Protein AF-A0A957UMM5-F1 (afdb_monomer)

Mean predicted aligned error: 13.22 Å

Solvent-accessible surface area (backbone atoms only — not comparable to full-atom values): 25251 Å² total; per-residue (Å²): 135,87,85,80,88,77,93,68,97,69,63,78,68,59,58,56,53,51,51,52,50,50,52,51,50,51,56,57,54,60,72,64,74,73,62,70,50,77,49,55,76,54,66,68,67,79,78,43,60,90,66,40,45,76,56,83,68,40,37,71,48,62,44,81,76,68,91,55,60,29,36,38,37,36,28,30,33,85,42,51,72,45,89,94,51,96,56,62,43,70,24,46,26,24,37,34,38,42,37,42,48,59,81,86,50,77,74,57,86,57,100,52,56,63,82,51,89,53,74,45,25,47,74,87,42,82,36,52,42,65,24,46,46,38,43,63,37,33,50,46,99,48,96,93,38,58,68,22,71,48,34,57,56,92,39,71,91,40,54,46,76,43,74,28,54,38,82,38,80,39,93,88,56,88,42,63,83,38,73,46,29,27,39,43,35,30,25,57,54,30,29,42,34,40,36,34,60,70,42,84,70,65,43,68,43,58,36,73,50,77,7,87,59,29,32,21,52,46,103,86,39,73,59,80,73,86,71,69,55,70,74,58,46,37,35,26,24,34,60,48,92,83,84,53,72,32,14,44,31,32,37,30,37,55,42,76,47,80,65,74,78,59,94,45,103,76,62,86,71,54,48,56,42,68,50,77,41,82,62,23,58,45,48,67,84,56,73,61,93,76,38,71,46,72,55,47,41,54,50,46,32,62,75,34,62,87,81,32,60,86,42,38,40,90,83,59,52,70,66,60,52,49,49,35,51,52,54,53,54,70,58,26,84,83,85,54,72,54,38,36,67,44,72,47,62,56,78,95,62,79,69,74,53,57,96,92,51,88,46,47,72,48,47,34,29,32,36,31,43,37,98,92,44,54,44,26,37,44,34,36,30,30,39,46,63,75,87,88,68,87,65,69,86,78,52,78,39,57,19,44,71,46,54,44,80,52,75,48,48,95,92,46,77,46,41,60,53,57,70,75,76,43,83,66,78,79,70,75,64,84,72,134

Radius of gyration: 30.19 Å; Cα contacts (8 Å, |Δi|>4): 827; chains: 1; bounding box: 63×57×105 Å

pLDDT: mean 73.37, std 16.12, range [25.97, 93.88]

Secondary structure (DSSP, 8-state):
-----------HHHHHHHHHHHHHHHHHHHTTTT------SS-GGGTS-TT-EE-S--EEE-SS-SSS-EEEEEEE----B-TT-SSBPP--EEEEEEE---TTSPPP--TT-----SPEEETTEEE-TTS-EEEEE---SSTTS-S---B-TT-GGGEEEEEEEEEEE-TTSTTEEEEEEEEEEEETTTEEEEEEEEETTTEEEEEEEE-TT-EEEETTEETTSS--S--SEEEEEEE-TTTSSEEEEEEEEEEE---SS-SSTT----SEEEEEEEEEEEETT---SS--SHHHHHHHHHH-TTT-GGGB-TT--HHHHHHHHHHHHHHHTTT-PPEEEEEE------PPPPTT---EEEEEEEEEEETTEEEEEEEEEEE---TTS---S----EEEEEEEEPPPPTT-SS--HHHHH--S--------

Sequence (432 aa):
MRCVSARGHATRSNIKLFCALLSAFWLLAACNAGQRGPNLAQPIDDLLPSDWKHTGAWYDINIDDDEAEEYLLFVTYDGIAITGSSQAQIGPIGALILDIVPASQEPTPQDVTATITATISVNDQTLSANEVQLHRILPGYWPGQGQGFVAGPGEESSISAVQLTSEVNDPRGFWQNTTLKEVAIFAGETRMTIIWQRGPELGYGVTQVYGPGGLLRSADAPAFANLVEPIATLWADTPLNDRNMLCLRSRYERVLNLAEPPALPFSNIDAISYVESPEGIKFCHGAPLHPYYPEGVVLAYLQNPQGEERLLFPNLDPDSKSAIADTIQKLWNGDTPPRVDALLGYQWWQPAPAEGEDYIETAVCTTVQTSNGTQSLLFRLRHGVEVGTGAHLNSDRLFIANASLLPAPVGAVATDCRTVIGDADSGEREAP

Structure (mmCIF, N/CA/C/O backbone):
data_AF-A0A957UMM5-F1
#
_entry.id   AF-A0A957UMM5-F1
#
loop_
_atom_site.group_PDB
_atom_site.id
_atom_site.type_symbol
_atom_site.label_atom_id
_atom_site.label_alt_id
_atom_site.label_comp_id
_atom_site.label_asym_id
_atom_site.label_entity_id
_atom_site.label_seq_id
_atom_site.pdbx_PDB_ins_code
_atom_site.Cartn_x
_atom_site.Cartn_y
_atom_site.Cartn_z
_atom_site.occupancy
_atom_site.B_iso_or_equiv
_atom_site.auth_seq_id
_atom_site.auth_comp_id
_atom_site.auth_asym_id
_atom_site.auth_atom_id
_atom_site.pdbx_PDB_model_num
ATOM 1 N N . MET A 1 1 ? -11.419 -11.117 -59.549 1.00 37.88 1 MET A N 1
ATOM 2 C CA . MET A 1 1 ? -11.748 -12.553 -59.699 1.00 37.88 1 MET A CA 1
ATOM 3 C C . MET A 1 1 ? -13.237 -12.743 -59.452 1.00 37.88 1 MET A C 1
ATOM 5 O O . MET A 1 1 ? -13.722 -12.318 -58.414 1.00 37.88 1 MET A O 1
ATOM 9 N N . ARG A 1 2 ? -13.978 -13.281 -60.431 1.00 31.52 2 ARG A N 1
ATOM 10 C CA . ARG A 1 2 ? -15.418 -13.567 -60.313 1.00 31.52 2 ARG A CA 1
ATOM 11 C C . ARG A 1 2 ? -15.604 -14.902 -59.587 1.00 31.52 2 ARG A C 1
ATOM 13 O O . ARG A 1 2 ? -15.188 -15.927 -60.117 1.00 31.52 2 ARG A O 1
ATOM 20 N N . CYS A 1 3 ? -16.236 -14.891 -58.415 1.00 32.88 3 CYS A N 1
ATOM 21 C CA . CYS A 1 3 ? -16.670 -16.116 -57.745 1.00 32.88 3 CYS A CA 1
ATOM 22 C C . CYS A 1 3 ? -17.925 -16.665 -58.430 1.00 32.88 3 CYS A C 1
ATOM 24 O O . CYS A 1 3 ? -18.983 -16.035 -58.433 1.00 32.88 3 CYS A O 1
ATOM 26 N N . VAL A 1 4 ? -17.781 -17.847 -59.024 1.00 41.22 4 VAL A N 1
ATOM 27 C CA . VAL A 1 4 ? -18.875 -18.653 -59.565 1.00 41.22 4 VAL A CA 1
ATOM 28 C C . VAL A 1 4 ? -19.602 -19.322 -58.398 1.00 41.22 4 VAL A C 1
ATOM 30 O O . VAL A 1 4 ? -18.993 -19.996 -57.572 1.00 41.22 4 VAL A O 1
ATOM 33 N N . SER A 1 5 ? -20.917 -19.115 -58.327 1.00 41.88 5 SER A N 1
ATOM 34 C CA . SER A 1 5 ? -21.806 -19.737 -57.345 1.00 41.88 5 SER A CA 1
ATOM 35 C C . SER A 1 5 ? -22.099 -21.183 -57.750 1.00 41.88 5 SER A C 1
ATOM 37 O O . SER A 1 5 ? -22.828 -21.427 -58.709 1.00 41.88 5 SER A O 1
ATOM 39 N N . ALA A 1 6 ? -21.543 -22.145 -57.012 1.00 42.00 6 ALA A N 1
ATOM 40 C CA . ALA A 1 6 ? -21.939 -23.546 -57.082 1.00 42.00 6 ALA A CA 1
ATOM 41 C C . ALA A 1 6 ? -22.880 -23.864 -55.907 1.00 42.00 6 ALA A C 1
ATOM 43 O O . ALA A 1 6 ? -22.484 -23.845 -54.742 1.00 42.00 6 ALA A O 1
ATOM 44 N N . ARG A 1 7 ? -24.155 -24.137 -56.215 1.00 47.25 7 ARG A N 1
ATOM 45 C CA . ARG A 1 7 ? -25.152 -24.635 -55.256 1.00 47.25 7 ARG A CA 1
ATOM 46 C C . ARG A 1 7 ? -24.907 -26.123 -55.000 1.00 47.25 7 ARG A C 1
ATOM 48 O O . ARG A 1 7 ? -25.344 -26.959 -55.781 1.00 47.25 7 ARG A O 1
ATOM 55 N N . GLY A 1 8 ? -24.247 -26.439 -53.891 1.00 44.00 8 GLY A N 1
ATOM 56 C CA . GLY A 1 8 ? -24.212 -27.781 -53.311 1.00 44.00 8 GLY A CA 1
ATOM 57 C C . GLY A 1 8 ? -24.950 -27.791 -51.975 1.00 44.00 8 GLY A C 1
ATOM 58 O O . GLY A 1 8 ? -24.598 -27.045 -51.063 1.00 44.00 8 GLY A O 1
ATOM 59 N N . HIS A 1 9 ? -25.987 -28.619 -51.848 1.00 52.78 9 HIS A N 1
ATOM 60 C CA . HIS A 1 9 ? -26.630 -28.926 -50.571 1.00 52.78 9 HIS A CA 1
ATOM 61 C C . HIS A 1 9 ? -25.693 -29.783 -49.706 1.00 52.78 9 HIS A C 1
ATOM 63 O O . HIS A 1 9 ? -25.842 -30.995 -49.617 1.00 52.78 9 HIS A O 1
ATOM 69 N N . ALA A 1 10 ? -24.728 -29.133 -49.058 1.00 46.00 10 ALA A N 1
ATOM 70 C CA . ALA A 1 10 ? -23.946 -29.700 -47.969 1.00 46.00 10 ALA A CA 1
ATOM 71 C C . ALA A 1 10 ? -24.378 -29.033 -46.652 1.00 46.00 10 ALA A C 1
ATOM 73 O O . ALA A 1 10 ? -24.107 -27.863 -46.398 1.00 46.00 10 ALA A O 1
ATOM 74 N N . THR A 1 11 ? -25.139 -29.785 -45.852 1.00 53.31 11 THR A N 1
ATOM 75 C CA . THR A 1 11 ? -25.221 -29.736 -44.378 1.00 53.31 11 THR A CA 1
ATOM 76 C C . THR A 1 11 ? -24.950 -28.379 -43.703 1.00 53.31 11 THR A C 1
ATOM 78 O O . THR A 1 11 ? -23.830 -28.093 -43.277 1.00 53.31 11 THR A O 1
ATOM 81 N N . ARG A 1 12 ? -26.009 -27.586 -43.472 1.00 53.69 12 ARG A N 1
ATOM 82 C CA . ARG A 1 12 ? -25.986 -26.332 -42.677 1.00 53.69 12 ARG A CA 1
ATOM 83 C C . ARG A 1 12 ? -25.390 -26.474 -41.260 1.00 53.69 12 ARG A C 1
ATOM 85 O O . ARG A 1 12 ? -25.052 -25.466 -40.649 1.00 53.69 12 ARG A O 1
ATOM 92 N N . SER A 1 13 ? -25.260 -27.695 -40.737 1.00 57.75 13 SER A N 1
ATOM 93 C CA . SER A 1 13 ? -24.672 -27.976 -39.419 1.00 57.75 13 SER A CA 1
ATOM 94 C C . SER A 1 13 ? -23.144 -27.812 -39.394 1.00 57.75 13 SER A C 1
ATOM 96 O O . SER A 1 13 ? -22.616 -27.266 -38.430 1.00 57.75 13 SER A O 1
ATOM 98 N N . ASN A 1 14 ? -22.443 -28.151 -40.482 1.00 60.97 14 ASN A N 1
ATOM 99 C CA . ASN A 1 14 ? -20.975 -28.094 -40.527 1.00 60.97 14 ASN A CA 1
ATOM 100 C C . ASN A 1 14 ? -20.432 -26.660 -40.649 1.00 60.97 14 ASN A C 1
ATOM 102 O O . ASN A 1 14 ? -19.352 -26.363 -40.150 1.00 60.97 14 ASN A O 1
ATOM 106 N N . ILE A 1 15 ? -21.208 -25.742 -41.238 1.00 74.00 15 ILE A N 1
ATOM 107 C CA . ILE A 1 15 ? -20.808 -24.332 -41.393 1.00 74.00 15 ILE A CA 1
ATOM 108 C C . ILE A 1 15 ? -20.777 -23.614 -40.036 1.00 74.00 15 ILE A C 1
ATOM 110 O O . ILE A 1 15 ? -19.867 -22.836 -39.776 1.00 74.00 15 ILE A O 1
ATOM 114 N N . LYS A 1 16 ? -21.728 -23.905 -39.136 1.00 73.31 16 LYS A N 1
ATOM 115 C CA . LYS A 1 16 ? -21.754 -23.286 -37.800 1.00 73.31 16 LYS A CA 1
ATOM 116 C C . LYS A 1 16 ? -20.587 -23.747 -36.927 1.00 73.31 16 LYS A C 1
ATOM 118 O O . LYS A 1 16 ? -20.000 -22.924 -36.234 1.00 73.31 16 LYS A O 1
ATOM 123 N N . LEU A 1 17 ? -20.236 -25.034 -36.998 1.00 77.75 17 LEU A N 1
ATOM 124 C CA . LEU A 1 17 ? -19.097 -25.588 -36.266 1.00 77.75 17 LEU A CA 1
ATOM 125 C C . LEU A 1 17 ? -17.772 -25.013 -36.783 1.00 77.75 17 LEU A C 1
ATOM 127 O O . LEU A 1 17 ? -16.917 -24.634 -35.990 1.00 77.75 17 LEU A O 1
ATOM 131 N N . PHE A 1 18 ? -17.633 -24.876 -38.104 1.00 80.06 18 PHE A N 1
ATOM 132 C CA . PHE A 1 18 ? -16.444 -24.283 -38.708 1.00 80.06 18 PHE A CA 1
ATOM 133 C C . PHE A 1 18 ? -16.290 -22.800 -38.346 1.00 80.06 18 PHE A C 1
ATOM 135 O O . PHE A 1 18 ? -15.202 -22.383 -37.971 1.00 80.06 18 PHE A O 1
ATOM 142 N N . CYS A 1 19 ? -17.373 -22.012 -38.372 1.00 80.06 19 CYS A N 1
ATOM 143 C CA . CYS A 1 19 ? -17.327 -20.617 -37.928 1.00 80.06 19 CYS A CA 1
ATOM 144 C C . CYS A 1 19 ? -16.987 -20.490 -36.436 1.00 80.06 19 CYS A C 1
ATOM 146 O O . CYS A 1 19 ? -16.153 -19.662 -36.095 1.00 80.06 19 CYS A O 1
ATOM 148 N N . ALA A 1 20 ? -17.564 -21.324 -35.562 1.00 80.50 20 ALA A N 1
ATOM 149 C CA . ALA A 1 20 ? -17.257 -21.299 -34.129 1.00 80.50 20 ALA A CA 1
ATOM 150 C C . ALA A 1 20 ? -15.793 -21.670 -33.835 1.00 80.50 20 ALA A C 1
ATOM 152 O O . ALA A 1 20 ? -15.148 -21.016 -33.018 1.00 80.50 20 ALA A O 1
ATOM 153 N N . LEU A 1 21 ? -15.247 -22.670 -34.536 1.00 83.31 21 LEU A N 1
ATOM 154 C CA . LEU A 1 21 ? -13.835 -23.046 -34.425 1.00 83.31 21 LEU A CA 1
ATOM 155 C C . LEU A 1 21 ? -12.909 -21.954 -34.962 1.00 83.31 21 LEU A C 1
ATOM 157 O O . LEU A 1 21 ? -11.889 -21.677 -34.342 1.00 83.31 21 LEU A O 1
ATOM 161 N N . LEU A 1 22 ? -13.272 -21.295 -36.067 1.00 81.81 22 LEU A N 1
ATOM 162 C CA . LEU A 1 22 ? -12.490 -20.181 -36.600 1.00 81.81 22 LEU A CA 1
ATOM 163 C C . LEU A 1 22 ? -12.484 -18.997 -35.620 1.00 81.81 22 LEU A C 1
ATOM 165 O O . LEU A 1 22 ? -11.427 -18.440 -35.359 1.00 81.81 22 LEU A O 1
ATOM 169 N N . SER A 1 23 ? -13.631 -18.645 -35.028 1.00 77.31 23 SER A N 1
ATOM 170 C CA . SER A 1 23 ? -13.721 -17.590 -34.009 1.00 77.31 23 SER A CA 1
ATOM 171 C C . SER A 1 23 ? -12.907 -17.920 -32.757 1.00 77.31 23 SER A C 1
ATOM 173 O O . SER A 1 23 ? -12.203 -17.052 -32.254 1.00 77.31 23 SER A O 1
ATOM 175 N N . ALA A 1 24 ? -12.952 -19.171 -32.285 1.00 73.81 24 ALA A N 1
ATOM 176 C CA . ALA A 1 24 ? -12.128 -19.626 -31.168 1.00 73.81 24 ALA A CA 1
ATOM 177 C C . ALA A 1 24 ? -10.629 -19.570 -31.505 1.00 73.81 24 ALA A C 1
ATOM 179 O O . ALA A 1 24 ? -9.834 -19.146 -30.675 1.00 73.81 24 ALA A O 1
ATOM 180 N N . PHE A 1 25 ? -10.243 -19.930 -32.733 1.00 73.25 25 PHE A N 1
ATOM 181 C CA . PHE A 1 25 ? -8.855 -19.853 -33.187 1.00 73.25 25 PHE A CA 1
ATOM 182 C C . PHE A 1 25 ? -8.363 -18.404 -33.297 1.00 73.25 25 PHE A C 1
ATOM 184 O O . PHE A 1 25 ? -7.244 -18.112 -32.896 1.00 73.25 25 PHE A O 1
ATOM 191 N N . TRP A 1 26 ? -9.204 -17.480 -33.773 1.00 69.25 26 TRP A N 1
ATOM 192 C CA . TRP A 1 26 ? -8.888 -16.048 -33.804 1.00 69.25 26 TRP A CA 1
ATOM 193 C C . TRP A 1 26 ? -8.800 -15.432 -32.402 1.00 69.25 26 TRP A C 1
ATOM 195 O O . TRP A 1 26 ? -7.899 -14.637 -32.156 1.00 69.25 26 TRP A O 1
ATOM 205 N N . LEU A 1 27 ? -9.672 -15.830 -31.469 1.00 67.06 27 LEU A N 1
ATOM 206 C CA . LEU A 1 27 ? -9.598 -15.401 -30.066 1.00 67.06 27 LEU A CA 1
ATOM 207 C C . LEU A 1 27 ? -8.333 -15.937 -29.374 1.00 67.06 27 LEU A C 1
ATOM 209 O O . LEU A 1 27 ? -7.664 -15.190 -28.671 1.00 67.06 27 LEU A O 1
ATOM 213 N N . LEU A 1 28 ? -7.958 -17.196 -29.627 1.00 60.44 28 LEU A N 1
ATOM 214 C CA . LEU A 1 28 ? -6.728 -17.792 -29.092 1.00 60.44 28 LEU A CA 1
ATOM 215 C C . LEU A 1 28 ? -5.459 -17.203 -29.730 1.00 60.44 28 LEU A C 1
ATOM 217 O O . LEU A 1 28 ? -4.460 -17.026 -29.040 1.00 60.44 28 LEU A O 1
ATOM 221 N N . ALA A 1 29 ? -5.488 -16.862 -31.022 1.00 54.53 29 ALA A N 1
ATOM 222 C CA . ALA A 1 29 ? -4.363 -16.221 -31.704 1.00 54.53 29 ALA A CA 1
ATOM 223 C C . ALA A 1 29 ? -4.157 -14.762 -31.259 1.00 54.53 29 ALA A C 1
ATOM 225 O O . ALA A 1 29 ? -3.019 -14.304 -31.192 1.00 54.53 29 ALA A O 1
ATOM 226 N N . ALA A 1 30 ? -5.232 -14.046 -30.908 1.00 52.47 30 ALA A N 1
ATOM 227 C CA . ALA A 1 30 ? -5.150 -12.684 -30.380 1.00 52.47 30 ALA A CA 1
ATOM 228 C C . ALA A 1 30 ? -4.584 -12.624 -28.948 1.00 52.47 30 ALA A C 1
ATOM 230 O O . ALA A 1 30 ? -3.955 -11.633 -28.593 1.00 52.47 30 ALA A O 1
ATOM 231 N N . CYS A 1 31 ? -4.730 -13.686 -28.145 1.00 54.03 31 CYS A N 1
ATOM 232 C CA . CYS A 1 31 ? -4.142 -13.746 -26.801 1.00 54.03 31 CYS A CA 1
ATOM 233 C C . CYS A 1 31 ? -2.606 -13.862 -26.787 1.00 54.03 31 CYS A C 1
ATOM 235 O O . CYS A 1 31 ? -2.007 -13.590 -25.755 1.00 54.03 31 CYS A O 1
ATOM 237 N N . ASN A 1 32 ? -1.962 -14.228 -27.904 1.00 47.19 32 ASN A N 1
ATOM 238 C CA . ASN A 1 32 ? -0.503 -14.409 -27.983 1.00 47.19 32 ASN A CA 1
ATOM 239 C C . ASN A 1 32 ? 0.240 -13.239 -28.658 1.00 47.19 32 ASN A C 1
ATOM 241 O O . ASN A 1 32 ? 1.439 -13.333 -28.907 1.00 47.19 32 ASN A O 1
ATOM 245 N N . ALA A 1 33 ? -0.452 -12.146 -28.988 1.00 46.72 33 ALA A N 1
ATOM 246 C CA . ALA A 1 33 ? 0.122 -11.040 -29.756 1.00 46.72 33 ALA A CA 1
ATOM 247 C C . ALA A 1 33 ? 1.011 -10.072 -28.943 1.00 46.72 33 ALA A C 1
ATOM 249 O O . ALA A 1 33 ? 1.587 -9.174 -29.542 1.00 46.72 33 ALA A O 1
ATOM 250 N N . GLY A 1 34 ? 1.145 -10.242 -27.621 1.00 48.50 34 GLY A N 1
ATOM 251 C CA . GLY A 1 34 ? 1.775 -9.249 -26.732 1.00 48.50 34 GLY A CA 1
ATOM 252 C C . GLY A 1 34 ? 3.111 -9.634 -26.087 1.00 48.50 34 GLY A C 1
ATOM 253 O O . GLY A 1 34 ? 3.557 -8.930 -25.195 1.00 48.50 34 GLY A O 1
ATOM 254 N N . GLN A 1 35 ? 3.740 -10.749 -26.470 1.00 55.72 35 GLN A N 1
ATOM 255 C CA . GLN A 1 35 ? 5.016 -11.193 -25.880 1.00 55.72 35 GLN A CA 1
ATOM 256 C C . GLN A 1 35 ? 6.024 -11.564 -26.970 1.00 55.72 35 GLN A C 1
ATOM 258 O O . GLN A 1 35 ? 6.428 -12.720 -27.107 1.00 55.72 35 GLN A O 1
ATOM 263 N N . ARG A 1 36 ? 6.404 -10.590 -27.799 1.00 63.22 36 ARG A N 1
ATOM 264 C CA . ARG A 1 36 ? 7.591 -10.727 -28.647 1.00 63.22 36 ARG A CA 1
ATOM 265 C C . ARG A 1 36 ? 8.755 -10.087 -27.914 1.00 63.22 36 ARG A C 1
ATOM 267 O O . ARG A 1 36 ? 8.861 -8.874 -27.872 1.00 63.22 36 ARG A O 1
ATOM 274 N N . GLY A 1 37 ? 9.591 -10.921 -27.308 1.00 67.12 37 GLY A N 1
ATOM 275 C CA . GLY A 1 37 ? 10.896 -10.459 -26.857 1.00 67.12 37 GLY A CA 1
ATOM 276 C C . GLY A 1 37 ? 11.837 -10.205 -28.034 1.00 67.12 37 GLY A C 1
ATOM 277 O O . GLY A 1 37 ? 11.585 -10.721 -29.131 1.00 67.12 37 GLY A O 1
ATOM 278 N N . PRO A 1 38 ? 12.939 -9.479 -27.798 1.00 76.75 38 PRO A N 1
ATOM 279 C CA . PRO A 1 38 ? 13.980 -9.309 -28.792 1.00 76.75 38 PRO A CA 1
ATOM 280 C C . PRO A 1 38 ? 14.545 -10.685 -29.158 1.00 76.75 38 PRO A C 1
ATOM 282 O O . PRO A 1 38 ? 14.849 -11.503 -28.283 1.00 76.75 38 PRO A O 1
ATOM 285 N N . ASN A 1 39 ? 14.702 -10.965 -30.455 1.00 72.44 39 ASN A N 1
ATOM 286 C CA . ASN A 1 39 ? 15.440 -12.153 -30.886 1.00 72.44 39 ASN A CA 1
ATOM 287 C C . ASN A 1 39 ? 16.942 -11.914 -30.686 1.00 72.44 39 ASN A C 1
ATOM 289 O O . ASN A 1 39 ? 17.607 -11.418 -31.595 1.00 72.44 39 ASN A O 1
ATOM 293 N N . LEU A 1 40 ? 17.445 -12.225 -29.489 1.00 70.44 40 LEU A N 1
ATOM 294 C CA . LEU A 1 40 ? 18.851 -12.060 -29.136 1.00 70.44 40 LEU A CA 1
ATOM 295 C C . LEU A 1 40 ? 19.706 -13.186 -29.736 1.00 70.44 40 LEU A C 1
ATOM 297 O O . LEU A 1 40 ? 19.463 -14.364 -29.482 1.00 70.44 40 LEU A O 1
ATOM 301 N N . ALA A 1 41 ? 20.756 -12.836 -30.488 1.00 65.56 41 ALA A N 1
ATOM 302 C CA . ALA A 1 41 ? 21.721 -13.829 -30.991 1.00 65.56 41 ALA A CA 1
ATOM 303 C C . ALA A 1 41 ? 22.543 -14.507 -29.882 1.00 65.56 41 ALA A C 1
ATOM 305 O O . ALA A 1 41 ? 23.063 -15.604 -30.092 1.00 65.56 41 ALA A O 1
ATOM 306 N N . GLN A 1 42 ? 22.681 -13.856 -28.726 1.00 71.12 42 GLN A N 1
ATOM 307 C CA . GLN A 1 42 ? 23.308 -14.417 -27.532 1.00 71.12 42 GLN A CA 1
ATOM 308 C C . GLN A 1 42 ? 22.241 -14.598 -26.445 1.00 71.12 42 GLN A C 1
ATOM 310 O O . GLN A 1 42 ? 21.354 -13.749 -26.335 1.00 71.12 42 GLN A O 1
ATOM 315 N N . PRO A 1 43 ? 22.300 -15.675 -25.642 1.00 78.19 43 PRO A N 1
ATOM 316 C CA . PRO A 1 43 ? 21.470 -15.804 -24.451 1.00 78.19 43 PRO A CA 1
ATOM 317 C C . PRO A 1 43 ? 21.597 -14.562 -23.566 1.00 78.19 43 PRO A C 1
ATOM 319 O O . PRO A 1 43 ? 22.706 -14.120 -23.280 1.00 78.19 43 PRO A O 1
ATOM 322 N N . ILE A 1 44 ? 20.473 -14.016 -23.096 1.00 77.12 44 ILE A N 1
ATOM 323 C CA . ILE A 1 44 ? 20.487 -12.855 -22.192 1.00 77.12 44 ILE A CA 1
ATOM 324 C C . ILE A 1 44 ? 21.319 -13.119 -20.932 1.00 77.12 44 ILE A C 1
ATOM 326 O O . ILE A 1 44 ? 21.982 -12.214 -20.443 1.00 77.12 44 ILE A O 1
ATOM 330 N N . ASP A 1 45 ? 21.353 -14.366 -20.460 1.00 79.44 45 ASP A N 1
ATOM 331 C CA . ASP A 1 45 ? 22.148 -14.782 -19.301 1.00 79.44 45 ASP A CA 1
ATOM 332 C C . ASP A 1 45 ? 23.656 -14.544 -19.485 1.00 79.44 45 ASP A C 1
ATOM 334 O O . ASP A 1 45 ? 24.356 -14.346 -18.498 1.00 79.44 45 ASP A O 1
ATOM 338 N N . ASP A 1 46 ? 24.155 -14.493 -20.725 1.00 78.12 46 ASP A N 1
ATOM 339 C CA . ASP A 1 46 ? 25.562 -14.182 -21.010 1.00 78.12 46 ASP A CA 1
ATOM 340 C C . ASP A 1 46 ? 25.867 -12.676 -20.866 1.00 78.12 46 ASP A C 1
ATOM 342 O O . ASP A 1 46 ? 27.028 -12.282 -20.743 1.00 78.12 46 ASP A O 1
ATOM 346 N N . LEU A 1 47 ? 24.831 -11.828 -20.876 1.00 72.88 47 LEU A N 1
ATOM 347 C CA . LEU A 1 47 ? 24.926 -10.374 -20.699 1.00 72.88 47 LEU A CA 1
ATOM 348 C C . LEU A 1 47 ? 24.710 -9.943 -19.240 1.00 72.88 47 LEU A C 1
ATOM 350 O O . LEU A 1 47 ? 24.982 -8.792 -18.885 1.00 72.88 47 LEU A O 1
ATOM 354 N N . LEU A 1 48 ? 24.211 -10.847 -18.393 1.00 76.38 48 LEU A N 1
ATOM 355 C CA . LEU A 1 48 ? 23.954 -10.589 -16.982 1.00 76.38 48 LEU A CA 1
ATOM 356 C C . LEU A 1 48 ? 25.167 -10.962 -16.115 1.00 76.38 48 LEU A C 1
ATOM 358 O O . LEU A 1 48 ? 25.958 -11.837 -16.476 1.00 76.38 48 LEU A O 1
ATOM 362 N N . PRO A 1 49 ? 25.333 -10.329 -14.939 1.00 77.88 49 PRO A N 1
ATOM 363 C CA . PRO A 1 49 ? 26.199 -10.864 -13.895 1.00 77.88 49 PRO A CA 1
ATOM 364 C C . PRO A 1 49 ? 25.872 -12.336 -13.606 1.00 77.88 49 PRO A C 1
ATOM 366 O O . PRO A 1 49 ? 24.717 -12.751 -13.660 1.00 77.88 49 PRO A O 1
ATOM 369 N N . SER A 1 50 ? 26.888 -13.141 -13.293 1.00 78.62 50 SER A N 1
ATOM 370 C CA . SER A 1 50 ? 26.744 -14.601 -13.173 1.00 78.62 50 SER A CA 1
ATOM 371 C C . SER A 1 50 ? 25.859 -15.063 -12.009 1.00 78.62 50 SER A C 1
ATOM 373 O O . SER A 1 50 ? 25.421 -16.214 -11.973 1.00 78.62 50 SER A O 1
ATOM 375 N N . ASP A 1 51 ? 25.621 -14.185 -11.043 1.00 75.62 51 ASP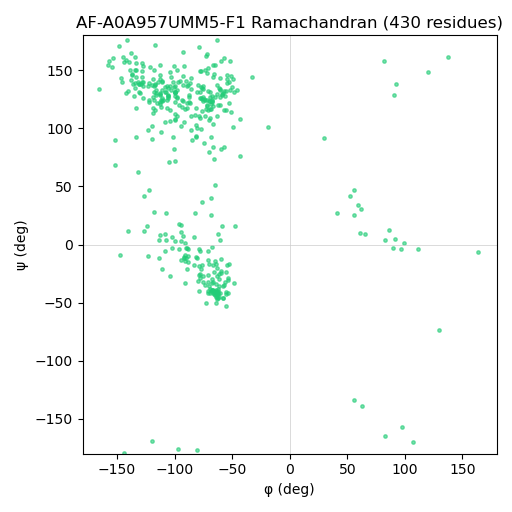 A N 1
ATOM 376 C CA . ASP A 1 51 ? 24.735 -14.359 -9.898 1.00 75.62 51 ASP A CA 1
ATOM 377 C C . ASP A 1 51 ? 23.290 -13.918 -10.181 1.00 75.62 51 ASP A C 1
ATOM 379 O O . ASP A 1 51 ? 22.421 -14.085 -9.323 1.00 75.62 51 ASP A O 1
ATOM 383 N N . TRP A 1 52 ? 23.017 -13.381 -11.373 1.00 83.38 52 TRP A N 1
ATOM 384 C CA . TRP A 1 52 ? 21.691 -12.936 -11.785 1.00 83.38 52 TRP A CA 1
ATOM 385 C C . TRP A 1 52 ? 21.061 -13.934 -12.744 1.00 83.38 52 TRP A C 1
ATOM 387 O O . TRP A 1 52 ? 21.739 -14.615 -13.513 1.00 83.38 52 TRP A O 1
ATOM 397 N N . LYS A 1 53 ? 19.735 -14.029 -12.694 1.00 85.75 53 LYS A N 1
ATOM 398 C CA . LYS A 1 53 ? 18.959 -14.905 -13.574 1.00 85.75 53 LYS A CA 1
ATOM 399 C C . LYS A 1 53 ? 17.670 -14.227 -13.973 1.00 85.75 53 LYS A C 1
ATOM 401 O O . LYS A 1 53 ? 16.933 -13.762 -13.104 1.00 85.75 53 LYS A O 1
ATOM 406 N N . HIS A 1 54 ? 17.373 -14.211 -15.265 1.00 87.25 54 HIS A N 1
ATOM 407 C CA . HIS A 1 54 ? 16.106 -13.678 -15.742 1.00 87.25 54 HIS A CA 1
ATOM 408 C C . HIS A 1 54 ? 14.916 -14.527 -15.272 1.00 87.25 54 HIS A C 1
ATOM 410 O O . HIS A 1 54 ? 15.008 -15.748 -15.129 1.00 87.25 54 HIS A O 1
ATOM 416 N N . THR A 1 55 ? 13.784 -13.872 -15.027 1.00 85.00 55 THR A N 1
ATOM 417 C CA . THR A 1 55 ? 12.539 -14.502 -14.588 1.00 85.00 55 THR A CA 1
ATOM 418 C C . THR A 1 55 ? 11.419 -14.160 -15.558 1.00 85.00 55 THR A C 1
ATOM 420 O O . THR A 1 55 ? 10.803 -13.101 -15.471 1.00 85.00 55 THR A O 1
ATOM 423 N N . GLY A 1 56 ? 11.137 -15.080 -16.478 1.00 84.38 56 GLY A N 1
ATOM 424 C CA . GLY A 1 56 ? 10.016 -14.965 -17.408 1.00 84.38 56 GLY A CA 1
ATOM 425 C C . GLY A 1 56 ? 10.397 -14.418 -18.782 1.00 84.38 56 GLY A C 1
ATOM 426 O O . GLY A 1 56 ? 11.528 -14.568 -19.239 1.00 84.38 56 GLY A O 1
ATOM 427 N N . ALA A 1 57 ? 9.397 -13.866 -19.468 1.00 86.81 57 ALA A N 1
ATOM 428 C CA . ALA A 1 57 ? 9.529 -13.327 -20.814 1.00 86.81 57 ALA A CA 1
ATOM 429 C C . ALA A 1 57 ? 9.839 -11.824 -20.789 1.00 86.81 57 ALA A C 1
ATOM 431 O O . ALA A 1 57 ? 9.653 -11.149 -19.778 1.00 86.81 57 ALA A O 1
ATOM 432 N N . TRP A 1 58 ? 10.272 -11.316 -21.936 1.00 88.50 58 TRP A N 1
ATOM 433 C CA . TRP A 1 58 ? 10.394 -9.887 -22.189 1.00 88.50 58 TRP A CA 1
ATOM 434 C C . TRP A 1 58 ? 9.026 -9.225 -22.357 1.00 88.50 58 TRP A C 1
ATOM 436 O O . TRP A 1 58 ? 8.096 -9.829 -22.903 1.00 88.50 58 TRP A O 1
ATOM 446 N N . TYR A 1 59 ? 8.948 -7.968 -21.938 1.00 89.44 59 TYR A N 1
ATOM 447 C CA . TYR A 1 59 ? 7.809 -7.083 -22.136 1.00 89.44 59 TYR A CA 1
ATOM 448 C C . TYR A 1 59 ? 8.225 -5.972 -23.095 1.00 89.44 59 TYR A C 1
ATOM 450 O O . TYR A 1 59 ? 9.206 -5.284 -22.837 1.00 89.44 59 TYR A O 1
ATOM 458 N N . ASP A 1 60 ? 7.485 -5.827 -24.187 1.00 89.88 60 ASP A N 1
ATOM 459 C CA . ASP A 1 60 ? 7.604 -4.691 -25.103 1.00 89.88 60 ASP A CA 1
ATOM 460 C C . ASP A 1 60 ? 7.076 -3.438 -24.388 1.00 89.88 60 ASP A C 1
ATOM 462 O O . ASP A 1 60 ? 5.961 -3.458 -23.848 1.00 89.88 60 ASP A O 1
ATOM 466 N N . ILE A 1 61 ? 7.914 -2.409 -24.293 1.00 90.81 61 ILE A N 1
ATOM 467 C CA . ILE A 1 61 ? 7.610 -1.137 -23.639 1.00 90.81 61 ILE A CA 1
ATOM 468 C C . ILE A 1 61 ? 8.078 0.017 -24.532 1.00 90.81 61 ILE A C 1
ATOM 470 O O . ILE A 1 61 ? 8.862 -0.172 -25.452 1.00 90.81 61 ILE A O 1
ATOM 474 N N . ASN A 1 62 ? 7.558 1.216 -24.282 1.00 89.94 62 ASN A N 1
ATOM 475 C CA . ASN A 1 62 ? 8.048 2.446 -24.905 1.00 89.94 62 ASN A CA 1
ATOM 476 C C . ASN A 1 62 ? 7.770 3.629 -23.957 1.00 89.94 62 ASN A C 1
ATOM 478 O O . ASN A 1 62 ? 6.663 4.184 -23.909 1.00 89.94 62 ASN A O 1
ATOM 482 N N . ILE A 1 63 ? 8.729 3.913 -23.082 1.00 87.19 63 ILE A N 1
ATOM 483 C CA . ILE A 1 63 ? 8.640 4.887 -21.990 1.00 87.19 63 ILE A CA 1
ATOM 484 C C . ILE A 1 63 ? 9.083 6.285 -22.451 1.00 87.19 63 ILE A C 1
ATOM 486 O O . ILE A 1 63 ? 8.695 7.280 -21.834 1.00 87.19 63 ILE A O 1
ATOM 490 N N . ASP A 1 64 ? 9.857 6.396 -23.522 1.00 82.50 64 ASP A N 1
ATOM 491 C CA . ASP A 1 64 ? 10.326 7.676 -24.051 1.00 82.50 64 ASP A CA 1
ATOM 492 C C . ASP A 1 64 ? 9.567 8.176 -25.293 1.00 82.50 64 ASP A C 1
ATOM 494 O O . ASP A 1 64 ? 9.748 9.323 -25.705 1.00 82.50 64 ASP A O 1
ATOM 498 N N . ASP A 1 65 ? 8.614 7.374 -25.779 1.00 83.12 65 ASP A N 1
ATOM 499 C CA . ASP A 1 65 ? 7.713 7.656 -26.905 1.00 83.12 65 ASP A CA 1
ATOM 500 C C . ASP A 1 65 ? 8.456 7.872 -28.231 1.00 83.12 65 ASP A C 1
ATOM 502 O O . ASP A 1 65 ? 8.002 8.637 -29.089 1.00 83.12 65 ASP A O 1
ATOM 506 N N . ASP A 1 66 ? 9.602 7.211 -28.405 1.00 82.25 66 ASP A N 1
ATOM 507 C CA . ASP A 1 66 ? 10.371 7.258 -29.641 1.00 82.25 66 ASP A CA 1
ATOM 508 C C . ASP A 1 66 ? 10.077 6.051 -30.569 1.00 82.25 66 ASP A C 1
ATOM 510 O O . ASP A 1 66 ? 9.138 5.277 -30.354 1.00 82.25 66 ASP A O 1
ATOM 514 N N . GLU A 1 67 ? 10.791 5.954 -31.696 1.00 82.25 67 GLU A N 1
ATOM 515 C CA . GLU A 1 67 ? 10.653 4.824 -32.635 1.00 82.25 67 GLU A CA 1
ATOM 516 C C . GLU A 1 67 ? 11.585 3.647 -32.294 1.00 82.25 67 GLU A C 1
ATOM 518 O O . GLU A 1 67 ? 11.540 2.624 -32.987 1.00 82.25 67 GLU A O 1
ATOM 523 N N . ALA A 1 68 ? 12.447 3.794 -31.284 1.00 83.31 68 ALA A N 1
ATOM 524 C CA . ALA A 1 68 ? 13.313 2.733 -30.813 1.00 83.31 68 ALA A CA 1
ATOM 525 C C . ALA A 1 68 ? 12.503 1.658 -30.085 1.00 83.31 68 ALA A C 1
ATOM 527 O O . ALA A 1 68 ? 11.419 1.875 -29.543 1.00 83.31 68 ALA A O 1
ATOM 528 N N . GLU A 1 69 ? 13.027 0.437 -30.132 1.00 86.56 69 GLU A N 1
ATOM 529 C CA . GLU A 1 69 ? 12.438 -0.676 -29.403 1.00 86.56 69 GLU A CA 1
ATOM 530 C C . GLU A 1 69 ? 13.022 -0.695 -27.985 1.00 86.56 69 GLU A C 1
ATOM 532 O O . GLU A 1 69 ? 14.237 -0.834 -27.815 1.00 86.56 69 GLU A O 1
ATOM 537 N N . GLU A 1 70 ? 12.159 -0.623 -26.971 1.00 88.88 70 GLU A N 1
ATOM 538 C CA . GLU A 1 70 ? 12.539 -0.825 -25.576 1.00 88.88 70 GLU A CA 1
ATOM 539 C C . GLU A 1 70 ? 11.927 -2.129 -25.043 1.00 88.88 70 GLU A C 1
ATOM 541 O O . GLU A 1 70 ? 10.770 -2.477 -25.294 1.00 88.88 70 GLU A O 1
ATOM 546 N N . TYR A 1 71 ? 12.698 -2.868 -24.249 1.00 90.31 71 TYR A N 1
ATOM 547 C CA . TYR A 1 71 ? 12.248 -4.128 -23.671 1.00 90.31 71 TYR A CA 1
ATOM 548 C C . TYR A 1 71 ? 12.522 -4.196 -22.175 1.00 90.31 71 TYR A C 1
ATOM 550 O O . TYR A 1 71 ? 13.643 -3.992 -21.721 1.00 90.31 71 TYR A O 1
ATOM 558 N N . LEU A 1 72 ? 11.515 -4.581 -21.399 1.00 91.25 72 LEU A N 1
ATOM 559 C CA . LEU A 1 72 ? 11.615 -4.811 -19.963 1.00 91.25 72 LEU A CA 1
ATOM 560 C C . LEU A 1 72 ? 11.793 -6.307 -19.665 1.00 91.25 72 LEU A C 1
ATOM 562 O O . LEU A 1 72 ? 11.053 -7.152 -20.173 1.00 91.25 72 LEU A O 1
ATOM 566 N N . LEU A 1 73 ? 12.746 -6.633 -18.794 1.00 90.94 73 LEU A N 1
ATOM 567 C CA . LEU A 1 73 ? 13.002 -7.981 -18.286 1.00 90.94 73 LEU A CA 1
ATOM 568 C C . LEU A 1 73 ? 13.080 -7.981 -16.766 1.00 90.94 73 LEU A C 1
ATOM 570 O O . LEU A 1 73 ? 13.744 -7.135 -16.174 1.00 90.94 73 LEU A O 1
ATOM 574 N N . PHE A 1 74 ? 12.474 -8.978 -16.131 1.00 91.19 74 PHE A N 1
ATOM 575 C CA . PHE A 1 74 ? 12.639 -9.200 -14.698 1.00 91.19 74 PHE A CA 1
ATOM 576 C C . PHE A 1 74 ? 13.818 -10.121 -14.422 1.00 91.19 74 PHE A C 1
ATOM 578 O O . PHE A 1 74 ? 14.040 -11.092 -15.147 1.00 91.19 74 PHE A O 1
ATOM 585 N N . VAL A 1 75 ? 14.578 -9.820 -13.372 1.00 88.12 75 VAL A N 1
ATOM 586 C CA . VAL A 1 75 ? 15.747 -10.605 -12.970 1.00 88.12 75 VAL A CA 1
ATOM 587 C C . VAL A 1 75 ? 15.748 -10.843 -11.469 1.00 88.12 75 VAL A C 1
ATOM 589 O O . VAL A 1 75 ? 15.475 -9.939 -10.684 1.00 88.12 75 VAL A O 1
ATOM 592 N N . THR A 1 76 ? 16.105 -12.057 -11.069 1.00 86.88 76 THR A N 1
ATOM 593 C CA . THR A 1 76 ? 16.535 -12.360 -9.700 1.00 86.88 76 THR A CA 1
ATOM 594 C C . THR A 1 76 ? 18.023 -12.091 -9.570 1.00 86.88 76 THR A C 1
ATOM 596 O O . THR A 1 76 ? 18.780 -12.354 -10.506 1.00 86.88 76 THR A O 1
ATOM 599 N N . TYR A 1 77 ? 18.446 -11.576 -8.422 1.00 77.50 77 TYR A N 1
ATOM 600 C CA . TYR A 1 77 ? 19.842 -11.243 -8.138 1.00 77.50 77 TYR A CA 1
ATOM 601 C C . TYR A 1 77 ? 20.146 -11.442 -6.645 1.00 77.50 77 TYR A C 1
ATOM 603 O O . TYR A 1 77 ? 19.233 -11.708 -5.870 1.00 77.50 77 TYR A O 1
ATOM 611 N N . ASP A 1 78 ? 21.416 -11.369 -6.234 1.00 71.75 78 ASP A N 1
ATOM 612 C CA . ASP A 1 78 ? 21.862 -11.558 -4.838 1.00 71.75 78 ASP A CA 1
ATOM 613 C C . ASP A 1 78 ? 21.439 -12.902 -4.195 1.00 71.75 78 ASP A C 1
ATOM 615 O O . ASP A 1 78 ? 21.328 -13.035 -2.973 1.00 71.75 78 ASP A O 1
ATOM 619 N N . GLY A 1 79 ? 21.207 -13.942 -5.004 1.00 66.38 79 GLY A N 1
ATOM 620 C CA . GLY A 1 79 ? 20.878 -15.276 -4.502 1.00 66.38 79 GLY A CA 1
ATOM 621 C C . GLY A 1 79 ? 22.074 -15.929 -3.803 1.00 66.38 79 GLY A C 1
ATOM 622 O O . GLY A 1 79 ? 23.089 -16.224 -4.434 1.00 66.38 79 GLY A O 1
ATOM 623 N N . ILE A 1 80 ? 21.968 -16.209 -2.501 1.00 61.19 80 ILE A N 1
ATOM 624 C CA . ILE A 1 80 ? 23.034 -16.889 -1.752 1.00 61.19 80 ILE A CA 1
ATOM 625 C C . ILE A 1 80 ? 22.849 -18.407 -1.858 1.00 61.19 80 ILE A C 1
ATOM 627 O O . ILE A 1 80 ? 21.791 -18.966 -1.550 1.00 61.19 80 ILE A O 1
ATOM 631 N N . ALA A 1 81 ? 23.913 -19.112 -2.244 1.00 58.28 81 ALA A N 1
ATOM 632 C CA . ALA A 1 81 ? 23.985 -20.556 -2.065 1.00 58.28 81 ALA A CA 1
ATOM 633 C C . ALA A 1 81 ? 24.105 -20.869 -0.563 1.00 58.28 81 ALA A C 1
ATOM 635 O O . ALA A 1 81 ? 25.139 -20.608 0.052 1.00 58.28 81 ALA A O 1
ATOM 636 N N . ILE A 1 82 ? 23.051 -21.418 0.046 1.00 55.34 82 ILE A N 1
ATOM 637 C CA . ILE A 1 82 ? 23.090 -21.816 1.456 1.00 55.34 82 ILE A CA 1
ATOM 638 C C . ILE A 1 82 ? 23.984 -23.054 1.582 1.00 55.34 82 ILE A C 1
ATOM 640 O O . ILE A 1 82 ? 23.664 -24.125 1.064 1.00 55.34 82 ILE A O 1
ATOM 644 N N . THR A 1 83 ? 25.102 -22.925 2.295 1.00 48.78 83 THR A N 1
ATOM 645 C CA . THR A 1 83 ? 26.029 -24.031 2.559 1.00 48.78 83 THR A CA 1
ATOM 646 C C . THR A 1 83 ? 25.290 -25.204 3.215 1.00 48.78 83 THR A C 1
ATOM 648 O O . THR A 1 83 ? 24.794 -25.083 4.331 1.00 48.78 83 THR A O 1
ATOM 651 N N . GLY A 1 84 ? 25.221 -26.350 2.530 1.00 56.81 84 GLY A N 1
ATOM 652 C CA . GLY A 1 84 ? 24.527 -27.555 3.012 1.00 56.81 84 GLY A CA 1
ATOM 653 C C . GLY A 1 84 ? 23.094 -27.739 2.494 1.00 56.81 84 GLY A C 1
ATOM 654 O O . GLY A 1 84 ? 22.499 -28.783 2.751 1.00 56.81 84 GLY A O 1
ATOM 655 N N . SER A 1 85 ? 22.564 -26.785 1.725 1.00 55.19 85 SER A N 1
ATOM 656 C CA . SER A 1 85 ? 21.329 -26.925 0.947 1.00 55.19 85 SER A CA 1
ATOM 657 C C . SER A 1 85 ? 21.666 -27.171 -0.526 1.00 55.19 85 SER A C 1
ATOM 659 O O . SER A 1 85 ? 22.566 -26.542 -1.078 1.00 55.19 85 SER A O 1
ATOM 661 N N . SER A 1 86 ? 20.932 -28.065 -1.193 1.00 53.47 86 SER A N 1
ATOM 662 C CA . SER A 1 86 ? 20.982 -28.204 -2.658 1.00 53.47 86 SER A CA 1
ATOM 663 C C . SER A 1 86 ? 20.191 -27.114 -3.390 1.00 53.47 86 SER A C 1
ATOM 665 O O . SER A 1 86 ? 20.230 -27.053 -4.618 1.00 53.47 86 SER A O 1
ATOM 667 N N . GLN A 1 87 ? 19.471 -26.260 -2.659 1.00 56.22 87 GLN A N 1
ATOM 668 C CA . GLN A 1 87 ? 18.716 -25.140 -3.205 1.00 56.22 87 GLN A CA 1
ATOM 669 C C . GLN A 1 87 ? 19.438 -23.831 -2.888 1.00 56.22 87 GLN A C 1
ATOM 671 O O . GLN A 1 87 ? 19.606 -23.472 -1.720 1.00 56.22 87 GLN A O 1
ATOM 676 N N . ALA A 1 88 ? 19.863 -23.128 -3.942 1.00 61.16 88 ALA A N 1
ATOM 677 C CA . ALA A 1 88 ? 20.219 -21.720 -3.841 1.00 61.16 88 ALA A CA 1
ATOM 678 C C . ALA A 1 88 ? 18.974 -20.941 -3.404 1.00 61.16 88 ALA A C 1
ATOM 680 O O . ALA A 1 88 ? 17.885 -21.184 -3.930 1.00 61.16 88 ALA A O 1
ATOM 681 N N . GLN A 1 89 ? 19.124 -20.040 -2.437 1.00 69.06 89 GLN A N 1
ATOM 682 C CA . GLN A 1 89 ? 18.041 -19.135 -2.092 1.00 69.06 89 GLN A CA 1
ATOM 683 C C . GLN A 1 89 ? 17.838 -18.194 -3.279 1.00 69.06 89 GLN A C 1
ATOM 685 O O . GLN A 1 89 ? 18.785 -17.542 -3.720 1.00 69.06 89 GLN A O 1
ATOM 690 N N . ILE A 1 90 ? 16.622 -18.171 -3.824 1.00 74.88 90 ILE A N 1
ATOM 691 C CA . ILE A 1 90 ? 16.243 -17.192 -4.842 1.00 74.88 90 ILE A CA 1
ATOM 692 C C . ILE A 1 90 ? 16.281 -15.829 -4.155 1.00 74.88 90 ILE A C 1
ATOM 694 O O . ILE A 1 90 ? 15.739 -15.668 -3.059 1.00 74.88 90 ILE A O 1
ATOM 698 N N . GLY A 1 91 ? 17.010 -14.891 -4.745 1.00 76.88 91 GLY A N 1
ATOM 699 C CA . GLY A 1 91 ? 17.086 -13.539 -4.222 1.00 76.88 91 GLY A CA 1
ATOM 700 C C . GLY A 1 91 ? 15.872 -12.693 -4.621 1.00 76.88 91 GLY A C 1
ATOM 701 O O . GLY A 1 91 ? 14.922 -13.203 -5.220 1.00 76.88 91 GLY A O 1
ATOM 702 N N . PRO A 1 92 ? 15.856 -11.410 -4.245 1.00 82.69 92 PRO A N 1
ATOM 703 C CA . PRO A 1 92 ? 14.834 -10.459 -4.680 1.00 82.69 92 PRO A CA 1
ATOM 704 C C . PRO A 1 92 ? 14.755 -10.352 -6.208 1.00 82.69 92 PRO A C 1
ATOM 706 O O . PRO A 1 92 ? 15.699 -10.687 -6.926 1.00 82.69 92 PRO A O 1
ATOM 709 N N . ILE A 1 93 ? 13.625 -9.839 -6.691 1.00 87.38 93 ILE A N 1
ATOM 710 C CA . ILE A 1 93 ? 13.371 -9.597 -8.108 1.00 87.38 93 ILE A CA 1
ATOM 711 C C . ILE A 1 93 ? 13.459 -8.095 -8.375 1.00 87.38 93 ILE A C 1
ATOM 713 O O . ILE A 1 93 ? 12.804 -7.288 -7.710 1.00 87.38 93 ILE A O 1
ATOM 717 N N . GLY A 1 94 ? 14.261 -7.728 -9.367 1.00 88.19 94 GLY A N 1
ATOM 718 C CA . GLY A 1 94 ? 14.327 -6.389 -9.938 1.00 88.19 94 GLY A CA 1
ATOM 719 C C . GLY A 1 94 ? 13.986 -6.405 -11.426 1.00 88.19 94 GLY A C 1
ATOM 720 O O . GLY A 1 94 ? 13.509 -7.411 -11.960 1.00 88.19 94 GLY A O 1
ATOM 721 N N . ALA A 1 95 ? 14.233 -5.289 -12.102 1.00 87.69 95 ALA A N 1
ATOM 722 C CA . ALA A 1 95 ? 13.956 -5.119 -13.521 1.00 87.69 95 ALA A CA 1
ATOM 723 C C . ALA A 1 95 ? 15.174 -4.594 -14.291 1.00 87.69 95 ALA A C 1
ATOM 725 O O . ALA A 1 95 ? 16.066 -3.954 -13.736 1.00 87.69 95 ALA A O 1
ATOM 726 N N . LEU A 1 96 ? 15.193 -4.859 -15.591 1.00 87.19 96 LEU A N 1
ATOM 727 C CA . LEU A 1 96 ? 16.151 -4.354 -16.562 1.00 87.19 96 LEU A CA 1
ATOM 728 C C . LEU A 1 96 ? 15.393 -3.804 -17.759 1.00 87.19 96 LEU A C 1
ATOM 730 O O . LEU A 1 96 ? 14.453 -4.446 -18.220 1.00 87.19 96 LEU A O 1
ATOM 734 N N . ILE A 1 97 ? 15.830 -2.662 -18.273 1.00 87.12 97 ILE A N 1
ATOM 735 C CA . ILE A 1 97 ? 15.351 -2.117 -19.540 1.00 87.12 97 ILE A CA 1
ATOM 736 C C . ILE A 1 97 ? 16.484 -2.234 -20.552 1.00 87.12 97 ILE A C 1
ATOM 738 O O . ILE A 1 97 ? 17.599 -1.780 -20.302 1.00 87.12 97 ILE A O 1
ATOM 742 N N . LEU A 1 98 ? 16.197 -2.894 -21.665 1.00 87.38 98 LEU A N 1
ATOM 743 C CA . LEU A 1 98 ? 17.031 -2.944 -22.850 1.00 87.38 98 LEU A CA 1
ATOM 744 C C . LEU A 1 98 ? 16.494 -1.908 -23.834 1.00 87.38 98 LEU A C 1
ATOM 746 O O . LEU A 1 98 ? 15.409 -2.098 -24.371 1.00 87.38 98 LEU A O 1
ATOM 750 N N . ASP A 1 99 ? 17.253 -0.849 -24.050 1.00 85.75 99 ASP A N 1
ATOM 751 C CA . ASP A 1 99 ? 16.902 0.281 -24.905 1.00 85.75 99 ASP A CA 1
ATOM 752 C C . ASP A 1 99 ? 17.802 0.269 -26.155 1.00 85.75 99 ASP A C 1
ATOM 754 O O . ASP A 1 99 ? 19.035 0.199 -26.047 1.00 85.75 99 ASP A O 1
ATOM 758 N N . ILE A 1 100 ? 17.188 0.241 -27.342 1.00 83.69 100 ILE A N 1
ATOM 759 C CA . ILE A 1 100 ? 17.874 0.134 -28.635 1.00 83.69 100 ILE A CA 1
ATOM 760 C C . ILE A 1 100 ? 17.967 1.507 -29.296 1.00 83.69 100 ILE A C 1
ATOM 762 O O . ILE A 1 100 ? 17.202 1.854 -30.193 1.00 83.69 100 ILE A O 1
ATOM 766 N N . VAL A 1 101 ? 18.963 2.284 -28.887 1.00 76.69 101 VAL A N 1
ATOM 767 C CA . VAL A 1 101 ? 19.145 3.647 -29.389 1.00 76.69 101 VAL A CA 1
ATOM 768 C C . VAL A 1 101 ? 19.784 3.688 -30.790 1.00 76.69 101 VAL A C 1
ATOM 770 O O . VAL A 1 101 ? 20.636 2.857 -31.128 1.00 76.69 101 VAL A O 1
ATOM 773 N N . PRO A 1 102 ? 19.466 4.697 -31.623 1.00 71.75 102 PRO A N 1
ATOM 774 C CA . PRO A 1 102 ? 20.132 4.895 -32.908 1.00 71.75 102 PRO A CA 1
ATOM 775 C C . PRO A 1 102 ? 21.645 5.131 -32.759 1.00 71.75 102 PRO A C 1
ATOM 777 O O . PRO A 1 102 ? 22.076 5.898 -31.901 1.00 71.75 102 PRO A O 1
ATOM 780 N N . ALA A 1 103 ? 22.460 4.611 -33.689 1.00 65.31 103 ALA A N 1
ATOM 781 C CA . ALA A 1 103 ? 23.929 4.768 -33.693 1.00 65.31 103 ALA A CA 1
ATOM 782 C C . ALA A 1 103 ? 24.451 6.219 -33.639 1.00 65.31 103 ALA A C 1
ATOM 784 O O . ALA A 1 103 ? 25.634 6.449 -33.388 1.00 65.31 103 ALA A O 1
ATOM 785 N N . SER A 1 104 ? 23.602 7.199 -33.957 1.00 63.41 104 SER A N 1
ATOM 786 C CA . SER A 1 104 ? 23.930 8.625 -33.904 1.00 63.41 104 SER A CA 1
ATOM 787 C C . SER A 1 104 ? 23.829 9.239 -32.507 1.00 63.41 104 SER A C 1
ATOM 789 O O . SER A 1 104 ? 24.237 10.388 -32.337 1.00 63.41 104 SER A O 1
ATOM 791 N N . GLN A 1 105 ? 23.255 8.528 -31.538 1.00 62.81 105 GLN A N 1
ATOM 792 C CA . GLN A 1 105 ? 23.123 8.984 -30.161 1.00 62.81 105 GLN A CA 1
ATOM 793 C C . GLN A 1 105 ? 24.393 8.613 -29.390 1.00 62.81 105 GLN A C 1
ATOM 795 O O . GLN A 1 105 ? 24.801 7.453 -29.356 1.00 62.81 105 GLN A O 1
ATOM 800 N N . GLU A 1 106 ? 25.066 9.613 -28.816 1.00 58.47 106 GLU A N 1
ATOM 801 C CA . GLU A 1 106 ? 26.211 9.367 -27.934 1.00 58.47 106 GLU A CA 1
ATOM 802 C C . GLU A 1 1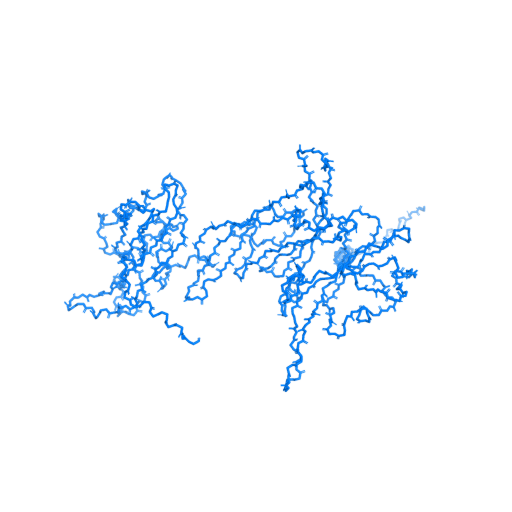06 ? 25.727 8.588 -26.697 1.00 58.47 106 GLU A C 1
ATOM 804 O O . GLU A 1 106 ? 24.667 8.917 -26.154 1.00 58.47 106 GLU A O 1
ATOM 809 N N . PRO A 1 107 ? 26.466 7.560 -26.242 1.00 56.78 107 PRO A N 1
ATOM 810 C CA . PRO A 1 107 ? 26.098 6.810 -25.049 1.00 56.78 107 PRO A CA 1
ATOM 811 C C . PRO A 1 107 ? 26.069 7.753 -23.847 1.00 56.78 107 PRO A C 1
ATOM 813 O O . PRO A 1 107 ? 27.045 8.461 -23.578 1.00 56.78 107 PRO A O 1
ATOM 816 N N . THR A 1 108 ? 24.955 7.771 -23.119 1.00 54.75 108 THR A N 1
ATOM 817 C CA . THR A 1 108 ? 24.784 8.688 -21.997 1.00 54.75 108 THR A CA 1
ATOM 818 C C . THR A 1 108 ? 25.628 8.233 -20.803 1.00 54.75 108 THR A C 1
ATOM 820 O O . THR A 1 108 ? 25.561 7.074 -20.379 1.00 54.75 108 THR A O 1
ATOM 823 N N . PRO A 1 109 ? 26.514 9.098 -20.276 1.00 46.41 109 PRO A N 1
ATOM 824 C CA . PRO A 1 109 ? 27.459 8.702 -19.246 1.00 46.41 109 PRO A CA 1
ATOM 825 C C . PRO A 1 109 ? 26.786 8.719 -17.870 1.00 46.41 109 PRO A C 1
ATOM 827 O O . PRO A 1 109 ? 26.813 9.746 -17.198 1.00 46.41 109 PRO A O 1
ATOM 830 N N . GLN A 1 110 ? 26.231 7.590 -17.408 1.00 47.97 110 GLN A N 1
ATOM 831 C CA . GLN A 1 110 ? 25.953 7.393 -15.977 1.00 47.97 110 GLN A CA 1
ATOM 832 C C . GLN A 1 110 ? 25.907 5.922 -15.512 1.00 47.97 110 GLN A C 1
ATOM 834 O O . GLN A 1 110 ? 25.602 5.001 -16.266 1.00 47.97 110 GLN A O 1
ATOM 839 N N . ASP A 1 111 ? 26.235 5.757 -14.224 1.00 41.91 111 ASP A N 1
ATOM 840 C CA . ASP A 1 111 ? 26.748 4.600 -13.460 1.00 41.91 111 ASP A CA 1
ATOM 841 C C . ASP A 1 111 ? 25.916 3.292 -13.416 1.00 41.91 111 ASP A C 1
ATOM 843 O O . ASP A 1 111 ? 26.164 2.429 -12.571 1.00 41.91 111 ASP A O 1
ATOM 847 N N . VAL A 1 112 ? 24.931 3.104 -14.295 1.00 48.16 112 VAL A N 1
ATOM 848 C CA . VAL A 1 112 ? 23.975 1.980 -14.216 1.00 48.16 112 VAL A CA 1
ATOM 849 C C . VAL A 1 112 ? 23.948 1.122 -15.489 1.00 48.16 112 VAL A C 1
ATOM 851 O O . VAL A 1 112 ? 23.412 0.011 -15.473 1.00 48.16 112 VAL A O 1
ATOM 854 N N . THR A 1 113 ? 24.596 1.567 -16.569 1.00 51.34 113 THR A N 1
ATOM 855 C CA . THR A 1 113 ? 24.749 0.775 -17.791 1.00 51.34 113 THR A CA 1
ATOM 856 C C . THR A 1 113 ? 25.755 -0.353 -17.584 1.00 51.34 113 THR A C 1
ATOM 858 O O . THR A 1 113 ? 26.947 -0.136 -17.359 1.00 51.34 113 THR A O 1
ATOM 861 N N . ALA A 1 114 ? 25.294 -1.602 -17.686 1.00 52.09 114 ALA A N 1
ATOM 862 C CA . ALA A 1 114 ? 26.228 -2.696 -17.926 1.00 52.09 114 ALA A CA 1
ATOM 863 C C . ALA A 1 114 ? 26.885 -2.426 -19.285 1.00 52.09 114 ALA A C 1
ATOM 865 O O . ALA A 1 114 ? 26.179 -2.328 -20.285 1.00 52.09 114 ALA A O 1
ATOM 866 N N . THR A 1 115 ? 28.210 -2.270 -19.340 1.00 53.75 115 THR A N 1
ATOM 867 C CA . THR A 1 115 ? 28.890 -2.086 -20.626 1.00 53.75 115 THR A CA 1
ATOM 868 C C . THR A 1 115 ? 28.762 -3.373 -21.429 1.00 53.75 115 THR A C 1
ATOM 870 O O . THR A 1 115 ? 29.450 -4.362 -21.162 1.00 53.75 115 THR A O 1
ATOM 873 N N . ILE A 1 116 ? 27.874 -3.368 -22.416 1.00 58.78 116 ILE A N 1
ATOM 874 C CA . ILE A 1 116 ? 27.765 -4.447 -23.384 1.00 58.78 116 ILE A CA 1
ATOM 875 C C . ILE A 1 116 ? 29.017 -4.358 -24.253 1.00 58.78 116 ILE A C 1
ATOM 877 O O . ILE A 1 116 ? 29.189 -3.436 -25.036 1.00 58.78 116 ILE A O 1
ATOM 881 N N . THR A 1 117 ? 29.950 -5.287 -24.075 1.00 55.56 117 THR A N 1
ATOM 882 C CA . THR A 1 117 ? 31.222 -5.289 -24.824 1.00 55.56 117 THR A CA 1
ATOM 883 C C . THR A 1 117 ? 31.143 -6.082 -26.129 1.00 55.56 117 THR A C 1
ATOM 885 O O . THR A 1 117 ? 32.106 -6.108 -26.897 1.00 55.56 117 THR A O 1
ATOM 888 N N . ALA A 1 118 ? 30.000 -6.717 -26.400 1.00 56.81 118 ALA A N 1
ATOM 889 C CA . ALA A 1 118 ? 29.770 -7.559 -27.564 1.00 56.81 118 ALA A CA 1
ATOM 890 C C . ALA A 1 118 ? 28.751 -6.937 -28.528 1.00 56.81 118 ALA A C 1
ATOM 892 O O . ALA A 1 118 ? 27.881 -6.168 -28.136 1.00 56.81 118 ALA A O 1
ATOM 893 N N . THR A 1 119 ? 28.842 -7.306 -29.805 1.00 62.22 119 THR A N 1
ATOM 894 C CA . THR A 1 119 ? 27.752 -7.082 -30.759 1.00 62.22 119 THR A CA 1
ATOM 895 C C . THR A 1 119 ? 26.575 -7.967 -30.372 1.00 62.22 119 THR A C 1
ATOM 897 O O . THR A 1 119 ? 26.726 -9.180 -30.203 1.00 62.22 119 THR A O 1
ATOM 900 N N . ILE A 1 120 ? 25.401 -7.361 -30.242 1.00 67.88 120 ILE A N 1
ATOM 901 C CA . ILE A 1 120 ? 24.147 -8.074 -30.004 1.00 67.88 120 ILE A CA 1
ATOM 902 C C . ILE A 1 120 ? 23.404 -8.083 -31.327 1.00 67.88 120 ILE A C 1
ATOM 904 O O . ILE A 1 120 ? 23.388 -7.079 -32.028 1.00 67.88 120 ILE A O 1
ATOM 908 N N . SER A 1 121 ? 22.811 -9.214 -31.707 1.00 63.53 121 SER A N 1
ATOM 909 C CA . SER A 1 121 ? 21.792 -9.160 -32.757 1.00 63.53 121 SER A CA 1
ATOM 910 C C . SER A 1 121 ? 20.425 -9.152 -32.109 1.00 63.53 121 SER A C 1
ATOM 912 O O . SER A 1 121 ? 20.172 -10.043 -31.306 1.00 63.53 121 SER A O 1
ATOM 914 N N . VAL A 1 122 ? 19.598 -8.164 -32.439 1.00 66.12 122 VAL A N 1
ATOM 915 C CA . VAL A 1 122 ? 18.190 -8.071 -32.044 1.00 66.12 122 VAL A CA 1
ATOM 916 C C . VAL A 1 122 ? 17.366 -8.128 -33.321 1.00 66.12 122 VAL A C 1
ATOM 918 O O . VAL A 1 122 ? 17.655 -7.399 -34.265 1.00 66.12 122 VAL A O 1
ATOM 921 N N . ASN A 1 123 ? 16.369 -9.013 -33.388 1.00 70.00 123 ASN A N 1
ATOM 922 C CA . ASN A 1 123 ? 15.449 -9.104 -34.534 1.00 70.00 123 ASN A CA 1
ATOM 923 C C . ASN A 1 123 ? 16.182 -9.218 -35.892 1.00 70.00 123 ASN A C 1
ATOM 925 O O . ASN A 1 123 ? 15.810 -8.595 -36.882 1.00 70.00 123 ASN A O 1
ATOM 929 N N . ASP A 1 124 ? 17.246 -10.032 -35.918 1.00 70.81 124 ASP A N 1
ATOM 930 C CA . ASP A 1 124 ? 18.133 -10.281 -37.067 1.00 70.81 124 ASP A CA 1
ATOM 931 C C . ASP A 1 124 ? 18.968 -9.069 -37.540 1.00 70.81 124 ASP A C 1
ATOM 933 O O . ASP A 1 124 ? 19.659 -9.148 -38.560 1.00 70.81 124 ASP A O 1
ATOM 937 N N . GLN A 1 125 ? 18.971 -7.966 -36.786 1.00 70.25 125 GLN A N 1
ATOM 938 C CA . GLN A 1 125 ? 19.865 -6.825 -36.983 1.00 70.25 125 GLN A CA 1
ATOM 939 C C . GLN A 1 125 ? 21.050 -6.914 -36.027 1.00 70.25 125 GLN A C 1
ATOM 941 O O . GLN A 1 125 ? 20.860 -7.052 -34.825 1.00 70.25 125 GLN A O 1
ATOM 946 N N . THR A 1 126 ? 22.280 -6.836 -36.541 1.00 74.88 126 THR A N 1
ATOM 947 C CA . THR A 1 126 ? 23.485 -6.756 -35.701 1.00 74.88 126 THR A CA 1
ATOM 948 C C . THR A 1 126 ? 23.702 -5.317 -35.249 1.00 74.88 126 THR A C 1
ATOM 950 O O . THR A 1 126 ? 24.052 -4.468 -36.065 1.00 74.88 126 THR A O 1
ATOM 953 N N . LEU A 1 127 ? 23.531 -5.083 -33.953 1.00 74.62 127 LEU A N 1
ATOM 954 C CA . LEU A 1 127 ? 23.719 -3.809 -33.275 1.00 74.62 127 LEU A CA 1
ATOM 955 C C . LEU A 1 127 ? 25.106 -3.760 -32.628 1.00 74.62 127 LEU A C 1
ATOM 957 O O . LEU A 1 127 ? 25.613 -4.747 -32.076 1.00 74.62 127 LEU A O 1
ATOM 961 N N . SER A 1 128 ? 25.746 -2.603 -32.723 1.00 68.81 128 SER A N 1
ATOM 962 C CA . SER A 1 128 ? 26.978 -2.298 -32.011 1.00 68.81 128 SER A CA 1
ATOM 963 C C . SER A 1 128 ? 26.715 -2.078 -30.519 1.00 68.81 128 SER A C 1
ATOM 965 O O . SER A 1 128 ? 25.600 -1.799 -30.093 1.00 68.81 128 SER A O 1
ATOM 967 N N . ALA A 1 129 ? 27.775 -2.165 -29.715 1.00 67.25 129 ALA A N 1
ATOM 968 C CA . ALA A 1 129 ? 27.728 -1.915 -28.273 1.00 67.25 129 ALA A CA 1
ATOM 969 C C . ALA A 1 129 ? 27.149 -0.538 -27.885 1.00 67.25 129 ALA A C 1
ATOM 971 O O . ALA A 1 129 ? 26.671 -0.380 -26.769 1.00 67.25 129 ALA A O 1
ATOM 972 N N . ASN A 1 130 ? 27.203 0.449 -28.786 1.00 68.69 130 ASN A N 1
ATOM 973 C CA . ASN A 1 130 ? 26.704 1.804 -28.537 1.00 68.69 130 ASN A CA 1
ATOM 974 C C . ASN A 1 130 ? 25.218 1.970 -28.895 1.00 68.69 130 ASN A C 1
ATOM 976 O O . ASN A 1 130 ? 24.612 2.953 -28.489 1.00 68.69 130 ASN A O 1
ATOM 980 N N . GLU A 1 131 ? 24.650 1.031 -29.654 1.00 73.25 131 GLU A N 1
ATOM 981 C CA . GLU A 1 131 ? 23.238 1.020 -30.072 1.00 73.25 131 GLU A CA 1
ATOM 982 C C . GLU A 1 131 ? 22.349 0.259 -29.080 1.00 73.25 131 GLU A C 1
ATOM 984 O O . GLU A 1 131 ? 21.159 0.093 -29.314 1.00 73.25 131 GLU A O 1
ATOM 989 N N . VAL A 1 132 ? 22.923 -0.259 -27.991 1.00 74.44 132 VAL A N 1
ATOM 990 C CA . VAL A 1 132 ? 22.187 -1.019 -26.983 1.00 74.44 132 VAL A CA 1
ATOM 991 C C . VAL A 1 132 ? 22.571 -0.527 -25.598 1.00 74.44 132 VAL A C 1
ATOM 993 O O . VAL A 1 132 ? 23.719 -0.663 -25.171 1.00 74.44 132 VAL A O 1
ATOM 996 N N . GLN A 1 133 ? 21.595 0.005 -24.875 1.00 77.38 133 GLN A N 1
ATOM 997 C CA . GLN A 1 133 ? 21.752 0.464 -23.504 1.00 77.38 133 GLN A CA 1
ATOM 998 C C . GLN A 1 133 ? 20.984 -0.462 -22.562 1.00 77.38 133 GLN A C 1
ATOM 1000 O O . GLN A 1 133 ? 19.796 -0.712 -22.740 1.00 77.38 133 GLN A O 1
ATOM 1005 N N . LEU A 1 134 ? 21.671 -0.997 -21.549 1.00 77.00 134 LEU A N 1
ATOM 1006 C CA . LEU A 1 134 ? 21.034 -1.802 -20.507 1.00 77.00 134 LEU A CA 1
ATOM 1007 C C . LEU A 1 134 ? 20.896 -0.981 -19.231 1.00 77.00 134 LEU A C 1
ATOM 1009 O O . LEU A 1 134 ? 21.872 -0.795 -18.505 1.00 77.00 134 LEU A O 1
ATOM 1013 N N . HIS A 1 135 ? 19.681 -0.555 -18.923 1.00 78.94 135 HIS A N 1
ATOM 1014 C CA . HIS A 1 135 ? 19.365 0.193 -17.715 1.00 78.94 135 HIS A CA 1
ATOM 1015 C C . HIS A 1 135 ? 18.910 -0.753 -16.611 1.00 78.94 135 HIS A C 1
ATOM 1017 O O . HIS A 1 135 ? 17.976 -1.538 -16.774 1.00 78.94 135 HIS A O 1
ATOM 1023 N N . ARG A 1 136 ? 19.580 -0.693 -15.460 1.00 77.56 136 ARG A N 1
ATOM 1024 C CA . ARG A 1 136 ? 19.269 -1.550 -14.313 1.00 77.56 136 ARG A CA 1
ATOM 1025 C C . ARG A 1 136 ? 18.305 -0.851 -13.364 1.00 77.56 136 ARG A C 1
ATOM 1027 O O . ARG A 1 136 ? 18.643 0.156 -12.751 1.00 77.56 136 ARG A O 1
ATOM 1034 N N . ILE A 1 137 ? 17.131 -1.438 -13.186 1.00 75.06 137 ILE A N 1
ATOM 1035 C CA . ILE A 1 137 ? 16.083 -0.997 -12.265 1.00 75.06 137 ILE A CA 1
ATOM 1036 C C . ILE A 1 137 ? 16.095 -1.960 -11.071 1.00 75.06 137 ILE A C 1
ATOM 1038 O O . ILE A 1 137 ? 15.234 -2.824 -10.920 1.00 75.06 137 ILE A O 1
ATOM 1042 N N . LEU A 1 138 ? 17.135 -1.872 -10.245 1.00 62.69 138 LEU A N 1
ATOM 1043 C CA . LEU A 1 138 ? 17.370 -2.799 -9.129 1.00 62.69 138 LEU A CA 1
ATOM 1044 C C . LEU A 1 138 ? 17.340 -2.038 -7.813 1.00 62.69 138 LEU A C 1
ATOM 1046 O O . LEU A 1 138 ? 17.719 -0.870 -7.807 1.00 62.69 138 LEU A O 1
ATOM 1050 N N . PRO A 1 139 ? 16.936 -2.636 -6.687 1.00 51.81 139 PRO A N 1
ATOM 1051 C CA . PRO A 1 139 ? 17.285 -2.130 -5.375 1.00 51.81 139 PRO A CA 1
ATOM 1052 C C . PRO A 1 139 ? 18.630 -2.763 -4.962 1.00 51.81 139 PRO A C 1
ATOM 1054 O O . PRO A 1 139 ? 18.882 -3.956 -5.138 1.00 51.81 139 PRO A O 1
ATOM 1057 N N . GLY A 1 140 ? 19.526 -1.975 -4.396 1.00 42.75 140 GLY A N 1
ATOM 1058 C CA . GLY A 1 140 ? 20.659 -2.505 -3.655 1.00 42.75 140 GLY A CA 1
ATOM 1059 C C . GLY A 1 140 ? 20.285 -2.603 -2.181 1.00 42.75 140 GLY A C 1
ATOM 1060 O O . GLY A 1 140 ? 19.610 -1.732 -1.641 1.00 42.75 140 GLY A O 1
ATOM 1061 N N . TYR A 1 141 ? 20.789 -3.618 -1.482 1.00 38.16 141 TYR A N 1
ATOM 1062 C CA . TYR A 1 141 ? 20.747 -3.659 -0.011 1.00 38.16 141 TYR A CA 1
ATOM 1063 C C . TYR A 1 141 ? 21.639 -2.584 0.651 1.00 38.16 141 TYR A C 1
ATOM 1065 O O . TYR A 1 141 ? 21.692 -2.479 1.877 1.00 38.16 141 TYR A O 1
ATOM 1073 N N . TRP A 1 142 ? 22.355 -1.789 -0.151 1.00 33.72 142 TRP A N 1
ATOM 1074 C CA . TRP A 1 142 ? 23.311 -0.777 0.282 1.00 33.72 142 TRP A CA 1
ATOM 1075 C C . TRP A 1 142 ? 22.710 0.633 0.176 1.00 33.72 142 TRP A C 1
ATOM 1077 O O . TRP A 1 142 ? 22.173 0.982 -0.878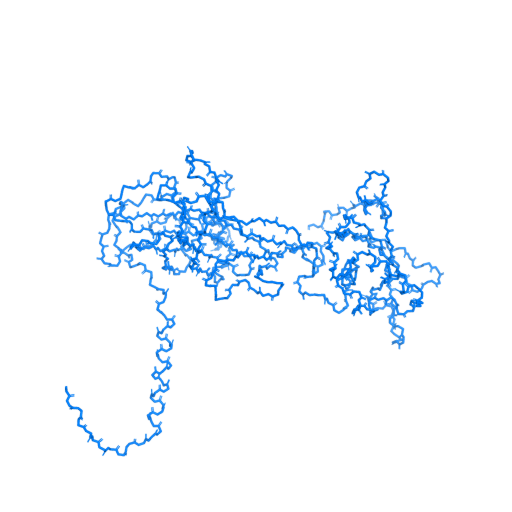 1.00 33.72 142 TRP A O 1
ATOM 1087 N N . PRO A 1 143 ? 22.837 1.481 1.217 1.00 33.66 143 PRO A N 1
ATOM 1088 C CA . PRO A 1 143 ? 22.386 2.868 1.156 1.00 33.66 143 PRO A CA 1
ATOM 1089 C C . PRO A 1 143 ? 22.972 3.597 -0.063 1.00 33.66 143 PRO A C 1
ATOM 1091 O O . PRO A 1 143 ? 24.191 3.684 -0.207 1.00 33.66 143 PRO A O 1
ATOM 1094 N N . GLY A 1 144 ? 22.105 4.126 -0.930 1.00 38.78 144 GLY A N 1
ATOM 1095 C CA . GLY A 1 144 ? 22.500 4.894 -2.118 1.00 38.78 144 GLY A CA 1
ATOM 1096 C C . GLY A 1 144 ? 22.688 4.088 -3.410 1.00 38.78 144 GLY A C 1
ATOM 1097 O O . GLY A 1 144 ? 23.077 4.674 -4.415 1.00 38.78 144 GLY A O 1
ATOM 1098 N N . GLN A 1 145 ? 22.403 2.783 -3.418 1.00 38.00 145 GLN A N 1
ATOM 1099 C CA . GLN A 1 145 ? 22.389 1.955 -4.627 1.00 38.00 145 GLN A CA 1
ATOM 1100 C C . GLN A 1 145 ? 20.979 1.383 -4.815 1.00 38.00 145 GLN A C 1
ATOM 1102 O O . GLN A 1 145 ? 20.538 0.569 -4.015 1.00 38.00 145 GLN A O 1
ATOM 1107 N N . GLY A 1 146 ? 20.285 1.807 -5.872 1.00 43.88 146 GLY A N 1
ATOM 1108 C CA . GLY A 1 146 ? 19.103 1.132 -6.409 1.00 43.88 146 GLY A CA 1
ATOM 1109 C C . GLY A 1 146 ? 17.725 1.556 -5.871 1.00 43.88 146 GLY A C 1
ATOM 1110 O O . GLY A 1 146 ? 17.484 1.562 -4.669 1.00 43.88 146 GLY A O 1
ATOM 1111 N N . GLN A 1 147 ? 16.802 1.869 -6.788 1.00 53.19 147 GLN A N 1
ATOM 1112 C CA . GLN A 1 147 ? 15.426 2.326 -6.525 1.00 53.19 147 GLN A CA 1
ATOM 1113 C C . GLN A 1 147 ? 14.340 1.265 -6.866 1.00 53.19 147 GLN A C 1
ATOM 1115 O O . GLN A 1 147 ? 13.160 1.596 -6.892 1.00 53.19 147 GLN A O 1
ATOM 1120 N N . GLY A 1 148 ? 14.704 0.007 -7.175 1.00 60.50 148 GLY A N 1
ATOM 1121 C CA . GLY A 1 148 ? 13.856 -0.892 -7.988 1.00 60.50 148 GLY A CA 1
ATOM 1122 C C . GLY A 1 148 ? 13.492 -2.279 -7.441 1.00 60.50 148 GLY A C 1
ATOM 1123 O O . GLY A 1 148 ? 13.529 -3.237 -8.207 1.00 60.50 148 GLY A O 1
ATOM 1124 N N . PHE A 1 149 ? 13.153 -2.441 -6.156 1.00 77.31 149 PHE A N 1
ATOM 1125 C CA . PHE A 1 149 ? 12.654 -3.723 -5.621 1.00 77.31 149 PHE A CA 1
ATOM 1126 C C . PHE A 1 149 ? 11.276 -4.060 -6.183 1.00 77.31 149 PHE A C 1
ATOM 1128 O O . PHE A 1 149 ? 10.265 -3.607 -5.652 1.00 77.31 149 PHE A O 1
ATOM 1135 N N . VAL A 1 150 ? 11.226 -4.817 -7.275 1.00 86.12 150 VAL A N 1
ATOM 1136 C CA . VAL A 1 150 ? 9.967 -5.115 -7.961 1.00 86.12 150 VAL A CA 1
ATOM 1137 C C . VAL A 1 150 ? 9.144 -6.106 -7.147 1.00 86.12 150 VAL A C 1
ATOM 1139 O O . VAL A 1 150 ? 7.965 -5.866 -6.883 1.00 86.12 150 VAL A O 1
ATOM 1142 N N . ALA A 1 151 ? 9.766 -7.208 -6.730 1.00 86.88 151 ALA A N 1
ATOM 1143 C CA . ALA A 1 151 ? 9.093 -8.279 -6.012 1.00 86.88 151 ALA A CA 1
ATOM 1144 C C . ALA A 1 151 ? 10.058 -9.066 -5.117 1.00 86.88 151 ALA A C 1
ATOM 1146 O O . ALA A 1 151 ? 11.277 -9.047 -5.293 1.00 86.88 151 ALA A O 1
ATOM 1147 N N . GLY A 1 152 ? 9.500 -9.768 -4.140 1.00 83.69 152 GLY A N 1
ATOM 1148 C CA . GLY A 1 152 ? 10.229 -10.641 -3.240 1.00 83.69 152 GLY A CA 1
ATOM 1149 C C . GLY A 1 152 ? 10.553 -11.988 -3.887 1.00 83.69 152 GLY A C 1
ATOM 1150 O O . GLY A 1 152 ? 10.031 -12.319 -4.953 1.00 83.69 152 GLY A O 1
ATOM 1151 N N . PRO A 1 153 ? 11.401 -12.794 -3.233 1.00 82.94 153 PRO A N 1
ATOM 1152 C CA . PRO A 1 153 ? 11.692 -14.149 -3.688 1.00 82.94 153 PRO A CA 1
ATOM 1153 C C . PRO A 1 153 ? 10.424 -14.998 -3.852 1.00 82.94 153 PRO A C 1
ATOM 1155 O O . PRO A 1 153 ? 9.614 -15.070 -2.926 1.00 82.94 153 PRO A O 1
ATOM 1158 N N . GLY A 1 154 ? 10.275 -15.691 -4.987 1.00 82.62 154 GLY A N 1
ATOM 1159 C CA . GLY A 1 154 ? 9.145 -16.597 -5.231 1.00 82.62 154 GLY A CA 1
ATOM 1160 C C . GLY A 1 154 ? 7.859 -15.921 -5.724 1.00 82.62 154 GLY A C 1
ATOM 1161 O O . GLY A 1 154 ? 6.835 -16.589 -5.881 1.00 82.62 154 GLY A O 1
ATOM 1162 N N . GLU A 1 155 ? 7.884 -14.607 -5.958 1.00 86.50 155 GLU A N 1
ATOM 1163 C CA . GLU A 1 155 ? 6.734 -13.841 -6.448 1.00 86.50 155 GLU A CA 1
ATOM 1164 C C . GLU A 1 155 ? 6.730 -13.676 -7.980 1.00 86.50 155 GLU A C 1
ATOM 1166 O O . GLU A 1 155 ? 5.901 -12.936 -8.506 1.00 86.50 155 GLU A O 1
ATOM 1171 N N . GLU A 1 156 ? 7.583 -14.393 -8.724 1.00 87.69 156 GLU A N 1
ATOM 1172 C CA . GLU A 1 156 ? 7.786 -14.229 -10.175 1.00 87.69 156 GLU A CA 1
ATOM 1173 C C . GLU A 1 156 ? 6.475 -14.367 -10.963 1.00 87.69 156 GLU A C 1
ATOM 1175 O O . GLU A 1 156 ? 6.186 -13.592 -11.870 1.00 87.69 156 GLU A O 1
ATOM 1180 N N . SER A 1 157 ? 5.650 -15.349 -10.590 1.00 88.25 157 SER A N 1
ATOM 1181 C CA . SER A 1 157 ? 4.367 -15.630 -11.255 1.00 88.25 157 SER A CA 1
ATOM 1182 C C . SER A 1 157 ? 3.282 -14.582 -10.992 1.00 88.25 157 SER A C 1
ATOM 1184 O O . SER A 1 157 ? 2.253 -14.585 -11.666 1.00 88.25 157 SER A O 1
ATOM 1186 N N . SER A 1 158 ? 3.503 -13.703 -10.013 1.00 88.38 158 SER A N 1
ATOM 1187 C CA . SER A 1 158 ? 2.584 -12.625 -9.647 1.00 88.38 158 SER A CA 1
ATOM 1188 C C . SER A 1 158 ? 2.945 -11.291 -10.303 1.00 88.38 158 SER A C 1
ATOM 1190 O O . SER A 1 158 ? 2.211 -10.316 -10.132 1.00 88.38 158 SER A O 1
ATOM 1192 N N . ILE A 1 159 ? 4.065 -11.244 -11.038 1.00 90.38 159 ILE A N 1
ATOM 1193 C CA . ILE A 1 159 ? 4.538 -10.021 -11.673 1.00 90.38 159 ILE A CA 1
ATOM 1194 C C . ILE A 1 159 ? 3.732 -9.733 -12.937 1.00 90.38 159 ILE A C 1
ATOM 1196 O O . ILE A 1 159 ? 3.559 -10.584 -13.810 1.00 90.38 159 ILE A O 1
ATOM 1200 N N . SER A 1 160 ? 3.271 -8.494 -13.059 1.00 89.69 160 SER A N 1
ATOM 1201 C CA . SER A 1 160 ? 2.687 -7.965 -14.288 1.00 89.69 160 SER A CA 1
ATOM 1202 C C . SER A 1 160 ? 3.195 -6.554 -14.542 1.00 89.69 160 SER A C 1
ATOM 1204 O O . SER A 1 160 ? 3.449 -5.814 -13.598 1.00 89.69 160 SER A O 1
ATOM 1206 N N . ALA A 1 161 ? 3.350 -6.187 -15.810 1.00 90.69 161 ALA A N 1
ATOM 1207 C CA . ALA A 1 161 ? 3.730 -4.845 -16.225 1.00 90.69 161 ALA A CA 1
ATOM 1208 C C . ALA A 1 161 ? 2.662 -4.282 -17.162 1.00 90.69 161 ALA A C 1
ATOM 1210 O O . ALA A 1 161 ? 2.138 -5.000 -18.017 1.00 90.69 161 ALA A O 1
ATOM 1211 N N . VAL A 1 162 ? 2.339 -3.004 -16.988 1.00 89.88 162 VAL A N 1
ATOM 1212 C CA . VAL A 1 162 ? 1.380 -2.277 -17.816 1.00 89.88 162 VAL A CA 1
ATOM 1213 C C . VAL A 1 162 ? 1.966 -0.919 -18.170 1.00 89.88 162 VAL A C 1
ATOM 1215 O O . VAL A 1 162 ? 2.368 -0.167 -17.285 1.00 89.88 162 VAL A O 1
ATOM 1218 N N . GLN A 1 163 ? 1.989 -0.597 -19.460 1.00 90.44 163 GLN A N 1
ATOM 1219 C CA . GLN A 1 163 ? 2.367 0.729 -19.933 1.00 90.44 163 GLN A CA 1
ATOM 1220 C C . GLN A 1 163 ? 1.181 1.685 -19.800 1.00 90.44 163 GLN A C 1
ATOM 1222 O O . GLN A 1 163 ? 0.060 1.378 -20.208 1.00 90.44 163 GLN A O 1
ATOM 1227 N N . LEU A 1 164 ? 1.435 2.850 -19.218 1.00 90.00 164 LEU A N 1
ATOM 1228 C CA . LEU A 1 164 ? 0.455 3.889 -18.951 1.00 90.00 164 LEU A CA 1
ATOM 1229 C C . LEU A 1 164 ? 0.884 5.175 -19.655 1.00 90.00 164 LEU A C 1
ATOM 1231 O O . LEU A 1 164 ? 2.062 5.422 -19.903 1.00 90.00 164 LEU A O 1
ATOM 1235 N N . THR A 1 165 ? -0.095 6.006 -19.995 1.00 86.88 165 THR A N 1
ATOM 1236 C CA . THR A 1 165 ? 0.141 7.347 -20.532 1.00 86.88 165 THR A CA 1
ATOM 1237 C C . THR A 1 165 ? -0.551 8.354 -19.622 1.00 86.88 165 THR A C 1
ATOM 1239 O O . THR A 1 165 ? -1.756 8.262 -19.403 1.00 86.88 165 THR A O 1
ATOM 1242 N N . SER A 1 166 ? 0.206 9.311 -19.089 1.00 80.06 166 SER A N 1
ATOM 1243 C CA . SER A 1 166 ? -0.330 10.464 -18.365 1.00 80.06 166 SER A CA 1
ATOM 1244 C C . SER A 1 166 ? -0.352 11.677 -19.284 1.00 80.06 166 SER A C 1
ATOM 1246 O O . SER A 1 166 ? 0.679 12.026 -19.858 1.00 80.06 166 SER A O 1
ATOM 1248 N N . GLU A 1 167 ? -1.473 12.387 -19.353 1.00 76.56 167 GLU A N 1
ATOM 1249 C CA . GLU A 1 167 ? -1.442 13.769 -19.828 1.00 76.56 167 GLU A CA 1
ATOM 1250 C C . GLU A 1 167 ? -0.868 14.661 -18.729 1.00 76.56 167 GLU A C 1
ATOM 1252 O O . GLU A 1 167 ? -1.356 14.684 -17.595 1.00 76.56 167 GLU A O 1
ATOM 1257 N N . VAL A 1 168 ? 0.191 15.389 -19.063 1.00 71.69 168 VAL A N 1
ATOM 1258 C CA . VAL A 1 168 ? 0.844 16.305 -18.142 1.00 71.69 168 VAL A CA 1
ATOM 1259 C C . VAL A 1 168 ? 0.465 17.734 -18.506 1.00 71.69 168 VAL A C 1
ATOM 1261 O O . VAL A 1 168 ? 0.816 18.248 -19.565 1.00 71.69 168 VAL A O 1
ATOM 1264 N N . ASN A 1 169 ? -0.239 18.395 -17.587 1.00 65.56 169 ASN A N 1
ATOM 1265 C CA . ASN A 1 169 ? -0.501 19.827 -17.658 1.00 65.56 169 ASN A CA 1
ATOM 1266 C C . ASN A 1 169 ? 0.450 20.549 -16.702 1.00 65.56 169 ASN A C 1
ATOM 1268 O O . ASN A 1 169 ? 0.135 20.701 -15.523 1.00 65.56 169 ASN A O 1
ATOM 1272 N N . ASP A 1 170 ? 1.614 20.988 -17.190 1.00 62.34 170 ASP A N 1
ATOM 1273 C CA . ASP A 1 170 ? 2.500 21.849 -16.401 1.00 62.34 170 ASP A CA 1
ATOM 1274 C C . ASP A 1 170 ? 1.986 23.302 -16.419 1.00 62.34 170 ASP A C 1
ATOM 1276 O O . ASP A 1 170 ? 2.079 23.978 -17.450 1.00 62.34 170 ASP A O 1
ATOM 1280 N N . PRO A 1 171 ? 1.484 23.833 -15.286 1.00 57.09 171 PRO A N 1
ATOM 1281 C CA . PRO A 1 171 ? 0.939 25.188 -15.218 1.00 57.09 171 PRO A CA 1
ATOM 1282 C C . PRO A 1 171 ? 1.987 26.284 -15.471 1.00 57.09 171 PRO A C 1
ATOM 1284 O O . PRO A 1 171 ? 1.617 27.435 -15.692 1.00 57.09 171 PRO A O 1
ATOM 1287 N N . ARG A 1 172 ? 3.286 25.955 -15.443 1.00 58.88 172 ARG A N 1
ATOM 1288 C CA . ARG A 1 172 ? 4.388 26.892 -15.739 1.00 58.88 172 ARG A CA 1
ATOM 1289 C C . ARG A 1 172 ? 4.807 26.886 -17.204 1.00 58.88 172 ARG A C 1
ATOM 1291 O O . ARG A 1 172 ? 5.513 27.790 -17.638 1.00 58.88 172 ARG A O 1
ATOM 1298 N N . GLY A 1 173 ? 4.327 25.908 -17.961 1.00 56.03 173 GLY A N 1
ATOM 1299 C CA . GLY A 1 173 ? 4.445 25.859 -19.402 1.00 56.03 173 GLY A CA 1
ATOM 1300 C C . GLY A 1 173 ? 5.728 25.253 -19.971 1.00 56.03 173 GLY A C 1
ATOM 1301 O O . GLY A 1 173 ? 5.951 25.393 -21.170 1.00 56.03 173 GLY A O 1
ATOM 1302 N N . PHE A 1 174 ? 6.549 24.574 -19.166 1.00 56.66 174 PHE A N 1
ATOM 1303 C CA . PHE A 1 174 ? 7.720 23.846 -19.670 1.00 56.66 174 PHE A CA 1
ATOM 1304 C C . PHE A 1 174 ? 7.326 22.537 -20.359 1.00 56.66 174 PHE A C 1
ATOM 1306 O O . PHE A 1 174 ? 7.952 22.151 -21.340 1.00 56.66 174 PHE A O 1
ATOM 1313 N N . TRP A 1 175 ? 6.245 21.911 -19.891 1.00 55.69 175 TRP A N 1
ATOM 1314 C CA . TRP A 1 175 ? 5.709 20.650 -20.412 1.00 55.69 175 TRP A CA 1
ATOM 1315 C C . TRP A 1 175 ? 4.250 20.805 -20.868 1.00 55.69 175 TRP A C 1
ATOM 1317 O O . TRP A 1 175 ? 3.377 20.043 -20.455 1.00 55.69 175 TRP A O 1
ATOM 1327 N N . GLN A 1 176 ? 3.927 21.856 -21.639 1.00 52.44 176 GLN A N 1
ATOM 1328 C CA . GLN A 1 176 ? 2.553 22.024 -22.140 1.00 52.44 176 GLN A CA 1
ATOM 1329 C C . GLN A 1 176 ? 2.219 20.925 -23.146 1.00 52.44 176 GLN A C 1
ATOM 1331 O O . GLN A 1 176 ? 2.887 20.810 -24.172 1.00 52.44 176 GLN A O 1
ATOM 1336 N N . ASN A 1 177 ? 1.138 20.186 -22.884 1.00 57.78 177 ASN A N 1
ATOM 1337 C CA . ASN A 1 177 ? 0.628 19.117 -23.745 1.00 57.78 177 ASN A CA 1
ATOM 1338 C C . ASN A 1 177 ? 1.644 17.987 -23.989 1.00 57.78 177 ASN A C 1
ATOM 1340 O O . ASN A 1 177 ? 1.680 17.419 -25.079 1.00 57.78 177 ASN A O 1
ATOM 1344 N N . THR A 1 178 ? 2.477 17.668 -22.995 1.00 66.56 178 THR A N 1
ATOM 1345 C CA . THR A 1 178 ? 3.362 16.500 -23.066 1.00 66.56 178 THR A CA 1
ATOM 1346 C C . THR A 1 178 ? 2.645 15.274 -22.508 1.00 66.56 178 THR A C 1
ATOM 1348 O O . THR A 1 178 ? 1.984 15.333 -21.469 1.00 66.56 178 THR A O 1
ATOM 1351 N N . THR A 1 179 ? 2.778 14.147 -23.199 1.00 75.94 179 THR A N 1
ATOM 1352 C CA . THR A 1 179 ? 2.396 12.834 -22.685 1.00 75.94 179 THR A CA 1
ATOM 1353 C C . THR A 1 179 ? 3.584 12.218 -21.966 1.00 75.94 179 THR A C 1
ATOM 1355 O O . THR A 1 179 ? 4.637 12.040 -22.565 1.00 75.94 179 THR A O 1
ATOM 1358 N N . LEU A 1 180 ? 3.419 11.886 -20.688 1.00 82.88 180 LEU A N 1
ATOM 1359 C CA . LEU A 1 180 ? 4.398 11.097 -19.947 1.00 82.88 180 LEU A CA 1
ATOM 1360 C C . LEU A 1 180 ? 4.028 9.624 -20.091 1.00 82.88 180 LEU A C 1
ATOM 1362 O O . LEU A 1 180 ? 2.950 9.218 -19.644 1.00 82.88 180 LEU A O 1
ATOM 1366 N N . LYS A 1 181 ? 4.899 8.834 -20.715 1.00 88.12 181 LYS A N 1
ATOM 1367 C CA . LYS A 1 181 ? 4.775 7.378 -20.712 1.00 88.12 181 LYS A CA 1
ATOM 1368 C C . LYS A 1 181 ? 5.459 6.835 -19.464 1.00 88.12 181 LYS A C 1
ATOM 1370 O O . LYS A 1 181 ? 6.499 7.325 -19.031 1.00 88.12 181 LYS A O 1
ATOM 1375 N N . GLU A 1 182 ? 4.829 5.851 -18.848 1.00 89.62 182 GLU A N 1
ATOM 1376 C CA . GLU A 1 182 ? 5.344 5.190 -17.654 1.00 89.62 182 GLU A CA 1
ATOM 1377 C C . GLU A 1 182 ? 4.994 3.706 -17.713 1.00 89.62 182 GLU A C 1
ATOM 1379 O O . GLU A 1 182 ? 4.040 3.305 -18.381 1.00 89.62 182 GLU A O 1
ATOM 1384 N N . VAL A 1 183 ? 5.751 2.882 -17.003 1.00 91.31 183 VAL A N 1
ATOM 1385 C CA . VAL A 1 183 ? 5.432 1.466 -16.827 1.00 91.31 183 VAL A CA 1
ATOM 1386 C C . VAL A 1 183 ? 5.140 1.218 -15.360 1.00 91.31 183 VAL A C 1
ATOM 1388 O O . VAL A 1 183 ? 5.972 1.476 -14.491 1.00 91.31 183 VAL A O 1
ATOM 1391 N N . ALA A 1 184 ? 3.938 0.718 -15.089 1.00 90.94 184 ALA A N 1
ATOM 1392 C CA . ALA A 1 184 ? 3.538 0.252 -13.777 1.00 90.94 184 ALA A CA 1
ATOM 1393 C C . ALA A 1 184 ? 3.734 -1.259 -13.690 1.00 90.94 184 ALA A C 1
ATOM 1395 O O . ALA A 1 184 ? 3.134 -2.022 -14.448 1.00 90.94 184 ALA A O 1
ATOM 1396 N N . ILE A 1 185 ? 4.575 -1.683 -12.756 1.00 91.44 185 ILE A N 1
ATOM 1397 C CA . ILE A 1 185 ? 4.856 -3.079 -12.455 1.00 91.44 185 ILE A CA 1
ATOM 1398 C C . ILE A 1 185 ? 4.200 -3.427 -11.128 1.00 91.44 185 ILE A C 1
ATOM 1400 O O . ILE A 1 185 ? 4.385 -2.728 -10.132 1.00 91.44 185 ILE A O 1
ATOM 1404 N N . PHE A 1 186 ? 3.476 -4.534 -11.099 1.00 90.25 186 PHE A N 1
ATOM 1405 C CA . PHE A 1 186 ? 2.801 -5.045 -9.916 1.00 90.25 186 PHE A CA 1
ATOM 1406 C C . PHE A 1 186 ? 3.374 -6.394 -9.544 1.00 90.25 186 PHE A C 1
ATOM 1408 O O . PHE A 1 186 ? 3.558 -7.223 -10.430 1.00 90.25 186 PHE A O 1
ATOM 1415 N N . ALA A 1 187 ? 3.607 -6.620 -8.253 1.00 89.50 187 ALA A N 1
ATOM 1416 C CA . ALA A 1 187 ? 3.906 -7.942 -7.715 1.00 89.50 187 ALA A CA 1
ATOM 1417 C C . ALA A 1 187 ? 2.737 -8.384 -6.836 1.00 89.50 187 ALA A C 1
ATOM 1419 O O . ALA A 1 187 ? 2.595 -7.954 -5.685 1.00 89.50 187 ALA A O 1
ATOM 1420 N N . GLY A 1 188 ? 1.850 -9.181 -7.431 1.00 87.50 188 GLY A N 1
ATOM 1421 C CA . GLY A 1 188 ? 0.601 -9.592 -6.809 1.00 87.50 188 GLY A CA 1
ATOM 1422 C C . GLY A 1 188 ? -0.231 -8.390 -6.370 1.00 87.50 188 GLY A C 1
ATOM 1423 O O . GLY A 1 188 ? -0.398 -7.425 -7.112 1.00 87.50 188 GLY A O 1
ATOM 1424 N N . GLU A 1 189 ? -0.750 -8.458 -5.146 1.00 87.38 189 GLU A N 1
ATOM 1425 C CA . GLU A 1 189 ? -1.558 -7.385 -4.568 1.00 87.38 189 GLU A CA 1
ATOM 1426 C C . GLU A 1 189 ? -0.765 -6.482 -3.620 1.00 87.38 189 GLU A C 1
ATOM 1428 O O . GLU A 1 189 ? -1.358 -5.601 -3.019 1.00 87.38 189 GLU A O 1
ATOM 1433 N N . THR A 1 190 ? 0.543 -6.673 -3.435 1.00 88.50 190 THR A N 1
ATOM 1434 C CA . THR A 1 190 ? 1.265 -6.043 -2.314 1.00 88.50 190 THR A CA 1
ATOM 1435 C C . THR A 1 190 ? 2.244 -4.960 -2.733 1.00 88.50 190 THR A C 1
ATOM 1437 O O . THR A 1 190 ? 2.588 -4.112 -1.909 1.00 88.50 190 THR A O 1
ATOM 1440 N N . ARG A 1 191 ? 2.703 -4.949 -3.990 1.00 90.19 191 ARG A N 1
ATOM 1441 C CA . ARG A 1 191 ? 3.679 -3.966 -4.482 1.00 90.19 191 ARG A CA 1
ATOM 1442 C C . ARG A 1 191 ? 3.282 -3.367 -5.812 1.00 90.19 191 ARG A C 1
ATOM 1444 O O . ARG A 1 191 ? 2.790 -4.058 -6.699 1.00 90.19 191 ARG A O 1
ATOM 1451 N N . MET A 1 192 ? 3.597 -2.087 -5.945 1.00 91.12 192 MET A N 1
ATOM 1452 C CA . MET A 1 192 ? 3.569 -1.350 -7.194 1.00 91.12 192 MET A CA 1
ATOM 1453 C C . MET A 1 192 ? 4.897 -0.615 -7.362 1.00 91.12 192 MET A C 1
ATOM 1455 O O . MET A 1 192 ? 5.328 0.092 -6.456 1.00 91.12 192 MET A O 1
ATOM 1459 N N . THR A 1 193 ? 5.515 -0.751 -8.528 1.00 90.19 193 THR A N 1
ATOM 1460 C CA . THR A 1 193 ? 6.694 0.003 -8.963 1.00 90.19 193 THR A CA 1
ATOM 1461 C C . THR A 1 193 ? 6.324 0.785 -10.214 1.00 90.19 193 THR A C 1
ATOM 1463 O O . THR A 1 193 ? 5.818 0.199 -11.162 1.00 90.19 193 THR A O 1
ATOM 1466 N N . ILE A 1 194 ? 6.561 2.091 -10.229 1.00 89.50 194 ILE A N 1
ATOM 1467 C CA . ILE A 1 194 ? 6.375 2.937 -11.410 1.00 89.50 194 ILE A CA 1
ATOM 1468 C C . ILE A 1 194 ? 7.745 3.330 -11.941 1.00 89.50 194 ILE A C 1
ATOM 1470 O O . ILE A 1 194 ? 8.583 3.795 -11.169 1.00 89.50 194 ILE A O 1
ATOM 1474 N N . ILE A 1 195 ? 7.939 3.169 -13.247 1.00 88.75 195 ILE A N 1
ATOM 1475 C CA . ILE A 1 195 ? 9.149 3.555 -13.972 1.00 88.75 195 ILE A CA 1
ATOM 1476 C C . ILE A 1 195 ? 8.788 4.609 -15.020 1.00 88.75 195 ILE A C 1
ATOM 1478 O O . ILE A 1 195 ? 7.789 4.457 -15.721 1.00 88.75 195 ILE A O 1
ATOM 1482 N N . TRP A 1 196 ? 9.599 5.658 -15.141 1.00 87.06 196 TRP A N 1
ATOM 1483 C CA . TRP A 1 196 ? 9.459 6.696 -16.169 1.00 87.06 196 TRP A CA 1
ATOM 1484 C C . TRP A 1 196 ? 10.830 7.160 -16.665 1.00 87.06 196 TRP A C 1
ATOM 1486 O O . TRP A 1 196 ? 11.823 7.027 -15.947 1.00 87.06 196 TRP A O 1
ATOM 1496 N N . GLN A 1 197 ? 10.903 7.749 -17.858 1.00 82.00 197 GLN A N 1
ATOM 1497 C CA . GLN A 1 197 ? 12.143 8.351 -18.348 1.00 82.00 197 GLN A CA 1
ATOM 1498 C C . GLN A 1 197 ? 12.354 9.720 -17.681 1.00 82.00 197 GLN A C 1
ATOM 1500 O O . GLN A 1 197 ? 11.482 10.589 -17.709 1.00 82.00 197 GLN A O 1
ATOM 1505 N N . ARG A 1 198 ? 13.518 9.939 -17.059 1.00 74.06 198 ARG A N 1
ATOM 1506 C CA . ARG A 1 198 ? 13.905 11.241 -16.470 1.00 74.06 198 ARG A CA 1
ATOM 1507 C C . ARG A 1 198 ? 14.490 12.198 -17.509 1.00 74.06 198 ARG A C 1
ATOM 1509 O O . ARG A 1 198 ? 14.587 13.397 -17.258 1.00 74.06 198 ARG A O 1
ATOM 1516 N N . GLY A 1 199 ? 14.895 11.648 -18.644 1.00 68.44 199 GLY A N 1
ATOM 1517 C CA . GLY A 1 199 ? 15.535 12.308 -19.770 1.00 68.44 199 GLY A CA 1
ATOM 1518 C C . GLY A 1 199 ? 16.694 11.449 -20.285 1.00 68.44 199 GLY A C 1
ATOM 1519 O O . GLY A 1 199 ? 17.191 10.609 -19.530 1.00 68.44 199 GLY A O 1
ATOM 1520 N N . PRO A 1 200 ? 17.173 11.677 -21.519 1.00 66.12 200 PRO A N 1
ATOM 1521 C CA . PRO A 1 200 ? 18.172 10.809 -22.151 1.00 66.12 200 PRO A CA 1
ATOM 1522 C C . PRO A 1 200 ? 19.444 10.633 -21.306 1.00 66.12 200 PRO A C 1
ATOM 1524 O O . PRO A 1 200 ? 19.962 9.532 -21.157 1.00 66.12 200 PRO A O 1
ATOM 1527 N N . GLU A 1 201 ? 19.908 11.724 -20.689 1.00 65.62 201 GLU A N 1
ATOM 1528 C CA . GLU A 1 201 ? 21.137 11.783 -19.880 1.00 65.62 201 GLU A CA 1
ATOM 1529 C C . GLU A 1 201 ? 20.979 11.225 -18.455 1.00 65.62 201 GLU A C 1
ATOM 1531 O O . GLU A 1 201 ? 21.971 10.962 -17.781 1.00 65.62 201 GLU A O 1
ATOM 1536 N N . LEU A 1 202 ? 19.741 11.102 -17.963 1.00 66.44 202 LEU A N 1
ATOM 1537 C CA . LEU A 1 202 ? 19.433 10.736 -16.572 1.00 66.44 202 LEU A CA 1
ATOM 1538 C C . LEU A 1 202 ? 18.856 9.320 -16.441 1.00 66.44 202 LEU A C 1
ATOM 1540 O O . LEU A 1 202 ? 18.621 8.865 -15.317 1.00 66.44 202 LEU A O 1
ATOM 1544 N N . GLY A 1 203 ? 18.596 8.655 -17.571 1.00 75.81 203 GLY A N 1
ATOM 1545 C CA . GLY A 1 203 ? 17.985 7.333 -17.636 1.00 75.81 203 GLY A CA 1
ATOM 1546 C C . GLY A 1 203 ? 16.566 7.318 -17.070 1.00 75.81 203 GLY A C 1
ATOM 1547 O O . GLY A 1 203 ? 15.773 8.244 -17.278 1.00 75.81 203 GLY A O 1
ATOM 1548 N N . TYR A 1 204 ? 16.249 6.262 -16.325 1.00 79.88 204 TYR A N 1
ATOM 1549 C CA . TYR A 1 204 ? 14.917 6.032 -15.771 1.00 79.88 204 TYR A CA 1
ATOM 1550 C C . TYR A 1 204 ? 14.843 6.372 -14.280 1.00 79.88 204 TYR A C 1
ATOM 1552 O O . TYR A 1 204 ? 15.787 6.168 -13.517 1.00 79.88 204 TYR A O 1
ATOM 1560 N N . GLY A 1 205 ? 13.699 6.907 -13.866 1.00 79.44 205 GLY A N 1
ATOM 1561 C CA . GLY A 1 205 ? 13.330 7.118 -12.471 1.00 79.44 205 GLY A CA 1
ATOM 1562 C C . GLY A 1 205 ? 12.389 6.027 -11.993 1.00 79.44 205 GLY A C 1
ATOM 1563 O O . GLY A 1 205 ? 11.677 5.424 -12.800 1.00 79.44 205 GLY A O 1
ATOM 1564 N N . VAL A 1 206 ? 12.399 5.773 -10.685 1.00 82.56 206 VAL A N 1
ATOM 1565 C CA . VAL A 1 206 ? 11.567 4.737 -10.075 1.00 82.56 206 VAL A CA 1
ATOM 1566 C C . VAL A 1 206 ? 10.918 5.248 -8.795 1.00 82.56 206 VAL A C 1
ATOM 1568 O O . VAL A 1 206 ? 11.556 5.894 -7.969 1.00 82.56 206 VAL A O 1
ATOM 1571 N N . THR A 1 207 ? 9.643 4.919 -8.603 1.00 85.06 207 THR A N 1
ATOM 1572 C CA . THR A 1 207 ? 8.937 5.115 -7.334 1.00 85.06 207 THR A CA 1
ATOM 1573 C C . THR A 1 207 ? 8.141 3.866 -6.999 1.00 85.06 207 THR A C 1
ATOM 1575 O O . THR A 1 207 ? 7.725 3.126 -7.892 1.00 85.06 207 THR A O 1
ATOM 1578 N N . GLN A 1 208 ? 7.953 3.597 -5.711 1.00 87.25 208 GLN A N 1
ATOM 1579 C CA . GLN A 1 208 ? 7.380 2.340 -5.249 1.00 87.25 208 GLN A CA 1
ATOM 1580 C C . GLN A 1 208 ? 6.367 2.572 -4.140 1.00 87.25 208 GLN A C 1
ATOM 1582 O O . GLN A 1 208 ? 6.542 3.449 -3.296 1.00 87.25 208 GLN A O 1
ATOM 1587 N N . VAL A 1 209 ? 5.332 1.737 -4.122 1.00 89.19 209 VAL A N 1
ATOM 1588 C CA . VAL A 1 209 ? 4.400 1.640 -3.002 1.00 89.19 209 VAL A CA 1
ATOM 1589 C C . VAL A 1 209 ? 4.285 0.187 -2.565 1.00 89.19 209 VAL A C 1
ATOM 1591 O O . VAL A 1 209 ? 4.186 -0.720 -3.395 1.00 89.19 209 VAL A O 1
ATOM 1594 N N . TYR A 1 210 ? 4.301 -0.025 -1.251 1.00 89.44 210 TYR A N 1
ATOM 1595 C CA . TYR A 1 210 ? 4.233 -1.337 -0.626 1.00 89.44 210 TYR A CA 1
ATOM 1596 C C . TYR A 1 210 ? 3.115 -1.379 0.415 1.00 89.44 210 TYR A C 1
ATOM 1598 O O . TYR A 1 210 ? 3.074 -0.562 1.329 1.00 89.44 210 TYR A O 1
ATOM 1606 N N . GLY A 1 211 ? 2.226 -2.357 0.272 1.00 89.38 211 GLY A N 1
ATOM 1607 C CA . GLY A 1 211 ? 1.142 -2.667 1.194 1.00 89.38 211 GLY A CA 1
ATOM 1608 C C . GLY A 1 211 ? 1.118 -4.167 1.457 1.00 89.38 211 GLY A C 1
ATOM 1609 O O . GLY A 1 211 ? 0.497 -4.891 0.682 1.00 89.38 211 GLY A O 1
ATOM 1610 N N . PRO A 1 212 ? 1.783 -4.677 2.508 1.00 87.12 212 PRO A N 1
ATOM 1611 C CA . PRO A 1 212 ? 1.866 -6.119 2.765 1.00 87.12 212 PRO A CA 1
ATOM 1612 C C . PRO A 1 212 ? 0.508 -6.804 2.974 1.00 87.12 212 PRO A C 1
ATOM 1614 O O . PRO A 1 212 ? 0.393 -8.010 2.788 1.00 87.12 212 PRO A O 1
ATOM 1617 N N . GLY A 1 213 ? -0.515 -6.049 3.371 1.00 85.62 213 GLY A N 1
ATOM 1618 C CA . GLY A 1 213 ? -1.896 -6.499 3.539 1.00 85.62 213 GLY A CA 1
ATOM 1619 C C . GLY A 1 213 ? -2.774 -6.254 2.311 1.00 85.62 213 GLY A C 1
ATOM 1620 O O . GLY A 1 213 ? -3.967 -6.543 2.371 1.00 85.62 213 GLY A O 1
ATOM 1621 N N . GLY A 1 214 ? -2.201 -5.729 1.226 1.00 89.19 214 GLY A N 1
ATOM 1622 C CA . GLY A 1 214 ? -2.877 -5.449 -0.034 1.00 89.19 214 GLY A CA 1
ATOM 1623 C C . GLY A 1 214 ? -2.825 -3.974 -0.438 1.00 89.19 214 GLY A C 1
ATOM 1624 O O . GLY A 1 214 ? -2.829 -3.066 0.395 1.00 89.19 214 GLY A O 1
ATOM 1625 N N . LEU A 1 215 ? -2.809 -3.749 -1.746 1.00 90.56 215 LEU A N 1
ATOM 1626 C CA . LEU A 1 215 ? -2.891 -2.469 -2.427 1.00 90.56 215 LEU A CA 1
ATOM 1627 C C . LEU A 1 215 ? -4.215 -2.391 -3.192 1.00 90.56 215 LEU A C 1
ATOM 1629 O O . LEU A 1 215 ? -4.577 -3.277 -3.973 1.00 90.56 215 LEU A O 1
ATOM 1633 N N . LEU A 1 216 ? -4.939 -1.300 -2.983 1.00 87.44 216 LEU A N 1
ATOM 1634 C CA . LEU A 1 216 ? -6.308 -1.125 -3.449 1.00 87.44 216 LEU A CA 1
ATOM 1635 C C . LEU A 1 216 ? -6.435 0.189 -4.226 1.00 87.44 216 LEU A C 1
ATOM 1637 O O . LEU A 1 216 ? -5.876 1.208 -3.832 1.00 87.44 216 LEU A O 1
ATOM 1641 N N . ARG A 1 217 ? -7.189 0.193 -5.330 1.00 81.38 217 ARG A N 1
ATOM 1642 C CA . ARG A 1 217 ? -7.442 1.396 -6.164 1.00 81.38 217 ARG A CA 1
ATOM 1643 C C . ARG A 1 217 ? -8.693 2.158 -5.737 1.00 81.38 217 ARG A C 1
ATOM 1645 O O . ARG A 1 217 ? -8.930 3.284 -6.158 1.00 81.38 217 ARG A O 1
ATOM 1652 N N . SER A 1 218 ? -9.520 1.529 -4.921 1.00 74.56 218 SER A N 1
ATOM 1653 C CA . SER A 1 218 ? -10.628 2.152 -4.203 1.00 74.56 218 SER A CA 1
ATOM 1654 C C . SER A 1 218 ? -10.736 1.473 -2.843 1.00 74.56 218 SER A C 1
ATOM 1656 O O . SER A 1 218 ? -9.956 0.564 -2.567 1.00 74.56 218 SER A O 1
ATOM 1658 N N . ALA A 1 219 ? -11.698 1.868 -2.009 1.00 61.59 219 ALA A N 1
ATOM 1659 C CA . ALA A 1 219 ? -11.878 1.272 -0.686 1.00 61.59 219 ALA A CA 1
ATOM 1660 C C . ALA A 1 219 ? -11.875 -0.274 -0.694 1.00 61.59 219 ALA A C 1
ATOM 1662 O O . ALA A 1 219 ? -11.343 -0.856 0.256 1.00 61.59 219 ALA A O 1
ATOM 1663 N N . ASP A 1 220 ? -12.380 -0.896 -1.778 1.00 63.78 220 ASP A N 1
ATOM 1664 C CA . ASP A 1 220 ? -12.654 -2.339 -1.859 1.00 63.78 220 ASP A CA 1
ATOM 1665 C C . ASP A 1 220 ? -12.297 -3.003 -3.211 1.00 63.78 220 ASP A C 1
ATOM 1667 O O . ASP A 1 220 ? -12.702 -4.138 -3.464 1.00 63.78 220 ASP A O 1
ATOM 1671 N N . ALA A 1 221 ? -11.568 -2.327 -4.111 1.00 69.31 221 ALA A N 1
ATOM 1672 C CA . ALA A 1 221 ? -11.189 -2.905 -5.410 1.00 69.31 221 ALA A CA 1
ATOM 1673 C C . ALA A 1 221 ? -9.671 -3.131 -5.507 1.00 69.31 221 ALA A C 1
ATOM 1675 O O . ALA A 1 221 ? -8.926 -2.161 -5.304 1.00 69.31 221 ALA A O 1
ATOM 1676 N N . PRO A 1 222 ? -9.211 -4.346 -5.882 1.00 70.00 222 PRO A N 1
ATOM 1677 C CA . PRO A 1 222 ? -7.805 -4.599 -6.178 1.00 70.00 222 PRO A CA 1
ATOM 1678 C C . PRO A 1 222 ? -7.294 -3.588 -7.196 1.00 70.00 222 PRO A C 1
ATOM 1680 O O . PRO A 1 222 ? -8.004 -3.237 -8.145 1.00 70.00 222 PRO A O 1
ATOM 1683 N N . ALA A 1 223 ? -6.069 -3.107 -7.014 1.00 64.75 223 ALA A N 1
ATOM 1684 C CA . ALA A 1 223 ? -5.587 -2.001 -7.827 1.00 64.75 223 ALA A CA 1
ATOM 1685 C C . ALA A 1 223 ? -5.299 -2.344 -9.303 1.00 64.75 223 ALA A C 1
ATOM 1687 O O . ALA A 1 223 ? -5.045 -1.434 -10.085 1.00 64.75 223 ALA A O 1
ATOM 1688 N N . PHE A 1 224 ? -5.388 -3.615 -9.713 1.00 68.00 224 PHE A N 1
ATOM 1689 C CA . PHE A 1 224 ? -4.492 -4.132 -10.757 1.00 68.00 224 PHE A CA 1
ATOM 1690 C C . PHE A 1 224 ? -5.150 -4.752 -11.999 1.00 68.00 224 PHE A C 1
ATOM 1692 O O . PHE A 1 224 ? -4.475 -5.411 -12.782 1.00 68.00 224 PHE A O 1
ATOM 1699 N N . ALA A 1 225 ? -6.445 -4.528 -12.245 1.00 61.22 225 ALA A N 1
ATOM 1700 C CA . ALA A 1 225 ? -7.104 -5.028 -13.459 1.00 61.22 225 ALA A CA 1
ATOM 1701 C C . ALA A 1 225 ? -7.385 -3.911 -14.480 1.00 61.22 225 ALA A C 1
ATOM 1703 O O . ALA A 1 225 ? -8.038 -2.920 -14.154 1.00 61.22 225 ALA A O 1
ATOM 1704 N N . ASN A 1 226 ? -6.968 -4.123 -15.737 1.00 70.44 226 ASN A N 1
ATOM 1705 C CA . ASN A 1 226 ? -7.291 -3.275 -16.899 1.00 70.44 226 ASN A CA 1
ATOM 1706 C C . ASN A 1 226 ? -6.903 -1.799 -16.724 1.00 70.44 226 ASN A C 1
ATOM 1708 O O . ASN A 1 226 ? -7.690 -0.887 -16.987 1.00 70.44 226 ASN A O 1
ATOM 1712 N N . LEU A 1 227 ? -5.683 -1.570 -16.246 1.00 78.69 227 LEU A N 1
ATOM 1713 C CA . LEU A 1 227 ? -5.134 -0.232 -16.110 1.00 78.69 227 LEU A CA 1
ATOM 1714 C C . LEU A 1 227 ? -4.880 0.372 -17.491 1.00 78.69 227 LEU A C 1
ATOM 1716 O O . LEU A 1 227 ? -4.080 -0.143 -18.259 1.00 78.69 227 LEU A O 1
ATOM 1720 N N . VAL A 1 228 ?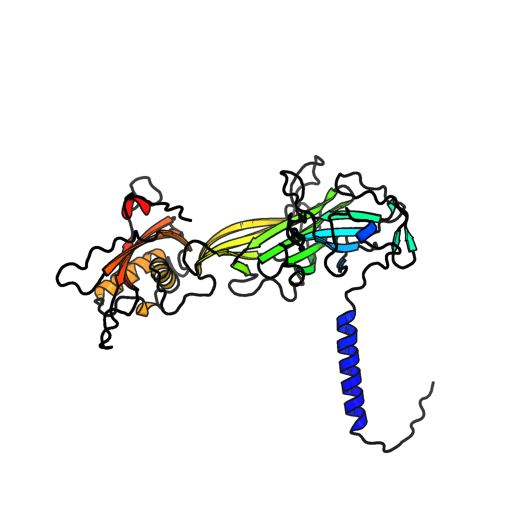 -5.583 1.460 -17.791 1.00 77.06 228 VAL A N 1
ATOM 1721 C CA . VAL A 1 228 ? -5.370 2.282 -18.995 1.00 77.06 228 VAL A CA 1
ATOM 1722 C C . VAL A 1 228 ? -4.856 3.681 -18.655 1.00 77.06 228 VAL A C 1
ATOM 1724 O O . VAL A 1 228 ? -4.415 4.410 -19.534 1.00 77.06 228 VAL A O 1
ATOM 1727 N N . GLU A 1 229 ? -4.893 4.041 -17.371 1.00 84.19 229 GLU A N 1
ATOM 1728 C CA . GLU A 1 229 ? -4.534 5.358 -16.856 1.00 84.19 229 GLU A CA 1
ATOM 1729 C C . GLU A 1 229 ? -3.718 5.229 -15.556 1.00 84.19 229 GLU A C 1
ATOM 1731 O O . GLU A 1 229 ? -3.950 4.283 -14.782 1.00 84.19 229 GLU A O 1
ATOM 1736 N N . PRO A 1 230 ? -2.815 6.195 -15.292 1.00 88.12 230 PRO A N 1
ATOM 1737 C CA . PRO A 1 230 ? -2.071 6.331 -14.042 1.00 88.12 230 PRO A CA 1
ATOM 1738 C C . PRO A 1 230 ? -2.958 6.263 -12.802 1.00 88.12 230 PRO A C 1
ATOM 1740 O O . PRO A 1 230 ? -4.064 6.807 -12.756 1.00 88.12 230 PRO A O 1
ATOM 1743 N N . ILE A 1 231 ? -2.454 5.627 -11.747 1.00 88.25 231 ILE A N 1
ATOM 1744 C CA . ILE A 1 231 ? -3.175 5.520 -10.479 1.00 88.25 231 ILE A CA 1
ATOM 1745 C C . ILE A 1 231 ? -3.001 6.828 -9.698 1.00 88.25 231 ILE A C 1
ATOM 1747 O O . ILE A 1 231 ? -1.980 7.057 -9.062 1.00 88.25 231 ILE A O 1
ATOM 1751 N N . ALA A 1 232 ? -4.006 7.704 -9.742 1.00 89.12 232 ALA A N 1
ATOM 1752 C CA . ALA A 1 232 ? -3.970 8.980 -9.019 1.00 89.12 232 ALA A CA 1
ATOM 1753 C C . ALA A 1 232 ? -4.014 8.807 -7.490 1.00 89.12 232 ALA A C 1
ATOM 1755 O O . ALA A 1 232 ? -3.439 9.599 -6.742 1.00 89.12 232 ALA A O 1
ATOM 1756 N N . THR A 1 233 ? -4.715 7.780 -7.013 1.00 90.62 233 THR A N 1
ATOM 1757 C CA . THR A 1 233 ? -4.849 7.472 -5.589 1.00 90.62 233 THR A CA 1
ATOM 1758 C C . THR A 1 233 ? -4.926 5.969 -5.400 1.00 90.62 233 THR A C 1
ATOM 1760 O O . THR A 1 233 ? -5.589 5.275 -6.173 1.00 90.62 233 THR A O 1
ATOM 1763 N N . LEU A 1 234 ? -4.262 5.475 -4.363 1.00 91.94 234 LEU A N 1
ATOM 1764 C CA . LEU A 1 234 ? -4.356 4.088 -3.930 1.00 91.94 234 LEU A CA 1
ATOM 1765 C C . LEU A 1 234 ? -4.256 3.991 -2.412 1.00 91.94 234 LEU A C 1
ATOM 1767 O O . LEU A 1 234 ? -3.777 4.904 -1.743 1.00 91.94 234 LEU A O 1
ATOM 1771 N N . TRP A 1 235 ? -4.703 2.868 -1.879 1.00 92.88 235 TRP A N 1
ATOM 1772 C CA . TRP A 1 235 ? -4.621 2.548 -0.466 1.00 92.88 235 TRP A CA 1
ATOM 1773 C C . TRP A 1 235 ? -3.701 1.356 -0.275 1.00 92.88 235 TRP A C 1
ATOM 1775 O O . TRP A 1 235 ? -3.756 0.410 -1.056 1.00 92.88 235 TRP A O 1
ATOM 1785 N N . ALA A 1 236 ? -2.886 1.398 0.770 1.00 92.62 236 ALA A N 1
ATOM 1786 C CA . ALA A 1 236 ? -2.092 0.271 1.220 1.00 92.62 236 ALA A CA 1
ATOM 1787 C C . ALA A 1 236 ? -2.558 -0.139 2.609 1.00 92.62 236 ALA A C 1
ATOM 1789 O O . ALA A 1 236 ? -2.670 0.697 3.507 1.00 92.62 236 ALA A O 1
ATOM 1790 N N . ASP A 1 237 ? -2.812 -1.427 2.781 1.00 91.81 237 ASP A N 1
ATOM 1791 C CA . ASP A 1 237 ? -3.090 -2.013 4.078 1.00 91.81 237 ASP A CA 1
ATOM 1792 C C . ASP A 1 237 ? -1.802 -2.674 4.601 1.00 91.81 237 ASP A C 1
ATOM 1794 O O . ASP A 1 237 ? -1.139 -3.432 3.894 1.00 91.81 237 ASP A O 1
ATOM 1798 N N . THR A 1 238 ? -1.427 -2.379 5.846 1.00 91.50 238 THR A N 1
ATOM 1799 C CA . THR A 1 238 ? -0.275 -2.974 6.536 1.00 91.50 238 THR A CA 1
ATOM 1800 C C . THR A 1 238 ? -0.766 -3.746 7.756 1.00 91.50 238 THR A C 1
ATOM 1802 O O . THR A 1 238 ? -1.311 -3.120 8.668 1.00 91.50 238 THR A O 1
ATOM 1805 N N . PRO A 1 239 ? -0.603 -5.082 7.806 1.00 89.75 239 PRO A N 1
ATOM 1806 C CA . PRO A 1 239 ? -1.037 -5.878 8.942 1.00 89.75 239 PRO A CA 1
ATOM 1807 C C . PRO A 1 239 ? -0.322 -5.443 10.216 1.00 89.75 239 PRO A C 1
ATOM 1809 O O . PRO A 1 239 ? 0.901 -5.291 10.245 1.00 89.75 239 PRO A O 1
ATOM 1812 N N . LEU A 1 240 ? -1.093 -5.280 11.284 1.00 86.50 240 LEU A N 1
ATOM 1813 C CA . LEU A 1 240 ? -0.555 -5.143 12.628 1.00 86.50 240 LEU A CA 1
ATOM 1814 C C . LEU A 1 240 ? -0.269 -6.575 13.114 1.00 86.50 240 LEU A C 1
ATOM 1816 O O . LEU A 1 240 ? -1.174 -7.300 13.534 1.00 86.50 240 LEU A O 1
ATOM 1820 N N . ASN A 1 241 ? 0.977 -7.028 12.903 1.00 66.50 241 ASN A N 1
ATOM 1821 C CA . ASN A 1 241 ? 1.462 -8.419 13.043 1.00 66.50 241 ASN A CA 1
ATOM 1822 C C . ASN A 1 241 ? 1.316 -9.027 14.456 1.00 66.50 241 ASN A C 1
ATOM 1824 O O . ASN A 1 241 ? 1.770 -10.139 14.719 1.00 66.50 241 ASN A O 1
ATOM 1828 N N . ASP A 1 242 ? 0.707 -8.299 15.379 1.00 60.62 242 ASP A N 1
ATOM 1829 C CA . ASP A 1 242 ? 0.821 -8.455 16.814 1.00 60.62 242 ASP A CA 1
ATOM 1830 C C . ASP A 1 242 ? -0.458 -8.916 17.518 1.00 60.62 242 ASP A C 1
ATOM 1832 O O . ASP A 1 242 ? -0.370 -9.068 18.733 1.00 60.62 242 ASP A O 1
ATOM 1836 N N . ARG A 1 243 ? -1.573 -9.227 16.810 1.00 54.50 243 ARG A N 1
ATOM 1837 C CA . ARG A 1 243 ? -2.607 -10.237 17.217 1.00 54.50 243 ARG A CA 1
ATOM 1838 C C . ARG A 1 243 ? -3.961 -10.190 16.513 1.00 54.50 243 ARG A C 1
ATOM 1840 O O . ARG A 1 243 ? -4.779 -11.075 16.759 1.00 54.50 243 ARG A O 1
ATOM 1847 N N . ASN A 1 244 ? -4.247 -9.216 15.666 1.00 61.50 244 ASN A N 1
ATOM 1848 C CA . ASN A 1 244 ? -5.626 -8.969 15.270 1.00 61.50 244 ASN A CA 1
ATOM 1849 C C . ASN A 1 244 ? -5.754 -8.938 13.747 1.00 61.50 244 ASN A C 1
ATOM 1851 O O . ASN A 1 244 ? -4.797 -8.623 13.051 1.00 61.50 244 ASN A O 1
ATOM 1855 N N . MET A 1 245 ? -6.939 -9.253 13.215 1.00 80.31 245 MET A N 1
ATOM 1856 C CA . MET A 1 245 ? -7.266 -9.096 11.785 1.00 80.31 245 MET A CA 1
ATOM 1857 C C . MET A 1 245 ? -7.340 -7.604 11.396 1.00 80.31 245 MET A C 1
ATOM 1859 O O . MET A 1 245 ? -8.255 -7.193 10.684 1.00 80.31 245 MET A O 1
ATOM 1863 N N . LEU A 1 246 ? -6.428 -6.789 11.928 1.00 88.19 246 LEU A N 1
ATOM 1864 C CA . LEU A 1 246 ? -6.365 -5.345 11.844 1.00 88.19 246 LEU A CA 1
ATOM 1865 C C . LEU A 1 246 ? -5.187 -4.924 10.980 1.00 88.19 246 LEU A C 1
ATOM 1867 O O . LEU A 1 246 ? -4.094 -5.485 11.052 1.00 88.19 246 LEU A O 1
ATOM 1871 N N . CYS A 1 247 ? -5.436 -3.896 10.188 1.00 90.31 247 CYS A N 1
ATOM 1872 C CA . CYS A 1 247 ? -4.471 -3.292 9.302 1.00 90.31 247 CYS A CA 1
ATOM 1873 C C . CYS A 1 247 ? -4.440 -1.788 9.567 1.00 90.31 247 CYS A C 1
ATOM 1875 O O . CYS A 1 247 ? -5.491 -1.162 9.738 1.00 90.31 247 CYS A O 1
ATOM 1877 N N . LEU A 1 248 ? -3.240 -1.215 9.560 1.00 91.50 248 LEU A N 1
ATOM 1878 C CA . LEU A 1 248 ? -3.063 0.213 9.342 1.00 91.50 248 LEU A CA 1
ATOM 1879 C C . LEU A 1 248 ? -3.298 0.486 7.857 1.00 91.50 248 LEU A C 1
ATOM 1881 O O . LEU A 1 248 ? -2.663 -0.146 7.012 1.00 91.50 248 LEU A O 1
ATOM 1885 N N . ARG A 1 249 ? -4.210 1.401 7.542 1.00 92.19 249 ARG A N 1
ATOM 1886 C CA . ARG A 1 249 ? -4.449 1.855 6.177 1.00 92.19 249 ARG A CA 1
ATOM 1887 C C . ARG A 1 249 ? -3.740 3.177 5.945 1.00 92.19 249 ARG A C 1
ATOM 1889 O O . ARG A 1 249 ? -3.914 4.129 6.707 1.00 92.19 249 ARG A O 1
ATOM 1896 N N . SER A 1 250 ? -3.021 3.240 4.839 1.00 93.31 250 SER A N 1
ATOM 1897 C CA . SER A 1 250 ? -2.427 4.460 4.310 1.00 93.31 250 SER A CA 1
ATOM 1898 C C . SER A 1 250 ? -3.029 4.763 2.946 1.00 93.31 250 SER A C 1
ATOM 1900 O O . SER A 1 250 ? -3.235 3.861 2.136 1.00 93.31 250 SER A O 1
ATOM 1902 N N . ARG A 1 251 ? -3.326 6.032 2.683 1.00 93.38 251 ARG A N 1
ATOM 1903 C CA . ARG A 1 251 ? -3.699 6.551 1.369 1.00 93.38 251 ARG A CA 1
ATOM 1904 C C . ARG A 1 251 ? -2.481 7.203 0.742 1.00 93.38 251 ARG A C 1
ATOM 1906 O O . ARG A 1 251 ? -1.874 8.091 1.333 1.00 93.38 251 ARG A O 1
ATOM 1913 N N . TYR A 1 252 ? -2.174 6.799 -0.474 1.00 93.88 252 TYR A N 1
ATOM 1914 C CA . TYR A 1 252 ? -1.116 7.365 -1.287 1.00 93.88 252 TYR A CA 1
ATOM 1915 C C . TYR A 1 252 ? -1.734 8.203 -2.396 1.00 93.88 252 TYR A C 1
ATOM 1917 O O . TYR A 1 252 ? -2.550 7.711 -3.179 1.00 93.88 252 TYR A O 1
ATOM 1925 N N . GLU A 1 253 ? -1.337 9.468 -2.467 1.00 93.50 253 GLU A N 1
ATOM 1926 C CA . GLU A 1 253 ? -1.732 10.379 -3.538 1.00 93.50 253 GLU A CA 1
ATOM 1927 C C . GLU A 1 253 ? -0.566 10.596 -4.492 1.00 93.50 253 GLU A C 1
ATOM 1929 O O . GLU A 1 253 ? 0.542 10.935 -4.071 1.00 93.50 253 GLU A O 1
ATOM 1934 N N . ARG A 1 254 ? -0.817 10.399 -5.787 1.00 90.38 254 ARG A N 1
ATOM 1935 C CA . ARG A 1 254 ? 0.181 10.639 -6.823 1.00 90.38 254 ARG A CA 1
ATOM 1936 C C . ARG A 1 254 ? 0.448 12.135 -6.933 1.00 90.38 254 ARG A C 1
ATOM 1938 O O . ARG A 1 254 ? -0.468 12.924 -7.158 1.00 90.38 254 ARG A O 1
ATOM 1945 N N . VAL A 1 255 ? 1.715 12.511 -6.844 1.00 87.50 255 VAL A N 1
ATOM 1946 C CA . VAL A 1 255 ? 2.197 13.878 -7.028 1.00 87.50 255 VAL A CA 1
ATOM 1947 C C . VAL A 1 255 ? 3.135 13.911 -8.225 1.00 87.50 255 VAL A C 1
ATOM 1949 O O . VAL A 1 255 ? 4.044 13.093 -8.350 1.00 87.50 255 VAL A O 1
ATOM 1952 N N . LEU A 1 256 ? 2.896 14.877 -9.112 1.00 82.94 256 LEU A N 1
ATOM 1953 C CA . LEU A 1 256 ? 3.764 15.165 -10.247 1.00 82.94 256 LEU A CA 1
ATOM 1954 C C . LEU A 1 256 ? 4.658 16.363 -9.920 1.00 82.94 256 LEU A C 1
ATOM 1956 O O . LEU A 1 256 ? 4.194 17.504 -9.900 1.00 82.94 256 LEU A O 1
ATOM 1960 N N . ASN A 1 257 ? 5.946 16.114 -9.687 1.00 76.94 257 ASN A N 1
ATOM 1961 C CA . ASN A 1 257 ? 6.931 17.154 -9.386 1.00 76.94 257 ASN A CA 1
ATOM 1962 C C . ASN A 1 257 ? 7.739 17.509 -10.629 1.00 76.94 257 ASN A C 1
ATOM 1964 O O . ASN A 1 257 ? 8.926 17.227 -10.740 1.00 76.94 257 ASN A O 1
ATOM 1968 N N . LEU A 1 258 ? 7.093 18.195 -11.562 1.00 70.19 258 LEU A N 1
ATOM 1969 C CA . LEU A 1 258 ? 7.694 18.588 -12.840 1.00 70.19 258 LEU A CA 1
ATOM 1970 C C . LEU A 1 258 ? 8.530 19.869 -12.714 1.00 70.19 258 LEU A C 1
ATOM 1972 O O . LEU A 1 258 ? 8.554 20.693 -13.626 1.00 70.19 258 LEU A O 1
ATOM 1976 N N . ALA A 1 259 ? 9.082 20.155 -11.528 1.00 57.31 259 ALA A N 1
ATOM 1977 C CA . ALA A 1 259 ? 9.926 21.334 -11.321 1.00 57.31 259 ALA A CA 1
ATOM 1978 C C . ALA A 1 259 ? 11.156 21.296 -12.239 1.00 57.31 259 ALA A C 1
ATOM 1980 O O . ALA A 1 259 ? 11.472 20.233 -12.758 1.00 57.31 259 ALA A O 1
ATOM 1981 N N . GLU A 1 260 ? 11.752 22.476 -12.483 1.00 50.75 260 GLU A N 1
ATOM 1982 C CA . GLU A 1 260 ? 12.821 22.727 -13.468 1.00 50.75 260 GLU A CA 1
ATOM 1983 C C . GLU A 1 260 ? 13.772 21.537 -13.665 1.00 50.75 260 GLU A C 1
ATOM 1985 O O . GLU A 1 260 ? 14.107 20.876 -12.673 1.00 50.75 260 GLU A O 1
ATOM 1990 N N . PRO A 1 261 ? 14.259 21.302 -14.906 1.00 50.72 261 PRO A N 1
ATOM 1991 C CA . PRO A 1 261 ? 15.293 20.301 -15.144 1.00 50.72 261 PRO A CA 1
ATOM 1992 C C . PRO A 1 261 ? 16.376 20.480 -14.081 1.00 50.72 261 PRO A C 1
ATOM 1994 O O . PRO A 1 261 ? 16.743 21.631 -13.816 1.00 50.72 261 PRO A O 1
ATOM 1997 N N . PRO A 1 262 ? 16.832 19.394 -13.430 1.00 48.28 262 PRO A N 1
ATOM 1998 C CA . PRO A 1 262 ? 17.785 19.473 -12.340 1.00 48.28 262 PRO A CA 1
ATOM 1999 C C . PRO A 1 262 ? 18.892 20.469 -12.690 1.00 48.28 262 PRO A C 1
ATOM 2001 O O . PRO A 1 262 ? 19.735 20.189 -13.537 1.00 48.28 262 PRO A O 1
ATOM 2004 N N . ALA A 1 263 ? 18.913 21.647 -12.052 1.00 44.59 263 ALA A N 1
ATOM 2005 C CA . ALA A 1 263 ? 19.998 22.615 -12.261 1.00 44.59 263 ALA A CA 1
ATOM 2006 C C . ALA A 1 263 ? 21.365 22.009 -11.875 1.00 44.59 263 ALA A C 1
ATOM 2008 O O . ALA A 1 263 ? 22.421 22.561 -12.177 1.00 44.59 263 ALA A O 1
ATOM 2009 N N . LEU A 1 264 ? 21.328 20.860 -11.193 1.00 48.25 264 LEU A N 1
ATOM 2010 C CA . LEU A 1 264 ? 22.439 20.005 -10.843 1.00 48.25 264 LEU A CA 1
ATOM 2011 C C . LEU A 1 264 ? 22.081 18.562 -11.231 1.00 48.25 264 LEU A C 1
ATOM 2013 O O . LEU A 1 264 ? 20.985 18.131 -10.882 1.00 48.25 264 LEU A O 1
ATOM 2017 N N . PRO A 1 265 ? 23.001 17.767 -11.805 1.00 47.34 265 PRO A N 1
ATOM 2018 C CA . PRO A 1 265 ? 22.790 16.350 -12.153 1.00 47.34 265 PRO A CA 1
ATOM 2019 C C . PRO A 1 265 ? 22.494 15.417 -10.953 1.00 47.34 265 PRO A C 1
ATOM 2021 O O . PRO A 1 265 ? 22.450 14.202 -11.106 1.00 47.34 265 PRO A O 1
ATOM 2024 N N . PHE A 1 266 ? 22.275 15.978 -9.758 1.00 45.88 266 PHE A N 1
ATOM 2025 C CA . PHE A 1 266 ? 22.049 15.280 -8.492 1.00 45.88 266 PHE A CA 1
ATOM 2026 C C . PHE A 1 266 ? 20.771 15.726 -7.762 1.00 45.88 266 PHE A C 1
ATOM 2028 O O . PHE A 1 266 ? 20.619 15.416 -6.579 1.00 45.88 266 PHE A O 1
ATOM 2035 N N . SER A 1 267 ? 19.861 16.493 -8.385 1.00 47.22 267 SER A N 1
ATOM 2036 C CA . SER A 1 267 ? 18.570 16.732 -7.727 1.00 47.22 267 SER A CA 1
ATOM 2037 C C . SER A 1 267 ? 17.721 15.455 -7.814 1.00 47.22 267 SER A C 1
ATOM 2039 O O . SER A 1 267 ? 17.275 15.029 -8.878 1.00 47.22 267 SER A O 1
ATOM 2041 N N . ASN A 1 268 ? 17.527 14.810 -6.664 1.00 51.25 268 ASN A N 1
ATOM 2042 C CA . ASN A 1 268 ? 16.701 13.608 -6.493 1.00 51.25 268 ASN A CA 1
ATOM 2043 C C . ASN A 1 268 ? 15.199 13.948 -6.497 1.00 51.25 268 ASN A C 1
ATOM 2045 O O . ASN A 1 268 ? 14.440 13.414 -5.694 1.00 51.25 268 ASN A O 1
ATOM 2049 N N . ILE A 1 269 ? 14.770 14.921 -7.307 1.00 55.53 269 ILE A N 1
ATOM 2050 C CA . ILE A 1 269 ? 13.347 15.243 -7.406 1.00 55.53 269 ILE A CA 1
ATOM 2051 C C . ILE A 1 269 ? 12.736 14.221 -8.358 1.00 55.53 269 ILE A C 1
ATOM 2053 O O . ILE A 1 269 ? 12.915 14.306 -9.572 1.00 55.53 269 ILE A O 1
ATOM 2057 N N . ASP A 1 270 ? 12.038 13.243 -7.790 1.00 67.44 270 ASP A N 1
ATOM 2058 C CA . ASP A 1 270 ? 11.284 12.267 -8.564 1.00 67.44 270 ASP A CA 1
ATOM 2059 C C . ASP A 1 270 ? 10.094 12.965 -9.230 1.00 67.44 270 ASP A C 1
ATOM 2061 O O . ASP A 1 270 ? 9.245 13.555 -8.553 1.00 67.44 270 ASP A O 1
ATOM 2065 N N . ALA A 1 271 ? 10.037 12.918 -10.566 1.00 74.19 271 ALA A N 1
ATOM 2066 C CA . ALA A 1 271 ? 8.956 13.537 -11.335 1.00 74.19 271 ALA A CA 1
ATOM 2067 C C . ALA A 1 271 ? 7.593 12.920 -10.991 1.00 74.19 271 ALA A C 1
ATOM 2069 O O . ALA A 1 271 ? 6.580 13.617 -11.031 1.00 74.19 271 ALA A O 1
ATOM 2070 N N . ILE A 1 272 ? 7.587 11.640 -10.609 1.00 82.94 272 ILE A N 1
ATOM 2071 C CA . ILE A 1 272 ? 6.432 10.922 -10.084 1.00 82.94 272 ILE A CA 1
ATOM 2072 C C . ILE A 1 272 ? 6.757 10.485 -8.660 1.00 82.94 272 ILE A C 1
ATOM 2074 O O . ILE A 1 272 ? 7.727 9.766 -8.430 1.00 82.94 272 ILE A O 1
ATOM 2078 N N . SER A 1 273 ? 5.916 10.863 -7.705 1.00 86.69 273 SER A N 1
ATOM 2079 C CA . SER A 1 273 ? 5.976 10.330 -6.347 1.00 86.69 273 SER A CA 1
ATOM 2080 C C . SER A 1 273 ? 4.586 10.023 -5.806 1.00 86.69 273 SER A C 1
ATOM 2082 O O . SER A 1 273 ? 3.573 10.466 -6.351 1.00 86.69 273 SER A O 1
ATOM 2084 N N . TYR A 1 274 ? 4.538 9.248 -4.727 1.00 88.81 274 TYR A N 1
ATOM 2085 C CA . TYR A 1 274 ? 3.316 8.975 -3.982 1.00 88.81 274 TYR A CA 1
ATOM 2086 C C . TYR A 1 274 ? 3.473 9.493 -2.559 1.00 88.81 274 TYR A C 1
ATOM 2088 O O . TYR A 1 274 ? 4.343 9.040 -1.817 1.00 88.81 274 TYR A O 1
ATOM 2096 N N . VAL A 1 275 ? 2.641 10.461 -2.183 1.00 91.25 275 VAL A N 1
ATOM 2097 C CA . VAL A 1 275 ? 2.648 11.030 -0.835 1.00 91.25 275 VAL A CA 1
ATOM 2098 C C . VAL A 1 275 ? 1.712 10.218 0.040 1.00 91.25 275 VAL A C 1
ATOM 2100 O O . VAL A 1 275 ? 0.511 10.141 -0.218 1.00 91.25 275 VAL A O 1
ATOM 2103 N N . GLU A 1 276 ? 2.283 9.602 1.069 1.00 92.38 276 GLU A N 1
ATOM 2104 C CA . GLU A 1 276 ? 1.542 8.826 2.051 1.00 92.38 276 GLU A CA 1
ATOM 2105 C C . GLU A 1 276 ? 0.790 9.736 3.028 1.00 92.38 276 GLU A C 1
ATOM 2107 O O . GLU A 1 276 ? 1.332 10.704 3.563 1.00 92.38 276 GLU A O 1
ATOM 2112 N N . SER A 1 277 ? -0.458 9.381 3.308 1.00 92.38 277 SER A N 1
ATOM 2113 C CA . SER A 1 277 ? -1.284 9.972 4.351 1.00 92.38 277 SER A CA 1
ATOM 2114 C C . SER A 1 277 ? -1.990 8.862 5.141 1.00 92.38 277 SER A C 1
ATOM 2116 O O . SER A 1 277 ? -2.514 7.923 4.542 1.00 92.38 277 SER A O 1
ATOM 2118 N N . PRO A 1 278 ? -2.008 8.913 6.482 1.00 91.38 278 PRO A N 1
ATOM 2119 C CA . PRO A 1 278 ? -2.623 7.857 7.281 1.00 91.38 278 PRO A CA 1
ATOM 2120 C C . PRO A 1 278 ? -4.159 7.936 7.246 1.00 91.38 278 PRO A C 1
ATOM 2122 O O . PRO A 1 278 ? -4.745 8.995 7.483 1.00 91.38 278 PRO A O 1
ATOM 2125 N N . GLU A 1 279 ? -4.812 6.792 7.039 1.00 89.56 279 GLU A N 1
ATOM 2126 C CA . GLU A 1 279 ? -6.276 6.595 7.079 1.00 89.56 279 GLU A CA 1
ATOM 2127 C C . GLU A 1 279 ? -6.722 5.813 8.332 1.00 89.56 279 GLU A C 1
ATOM 2129 O O . GLU A 1 279 ? -7.904 5.529 8.516 1.00 89.56 279 GLU A O 1
ATOM 2134 N N . GLY A 1 280 ? -5.784 5.501 9.228 1.00 90.94 280 GLY A N 1
ATOM 2135 C CA . GLY A 1 280 ? -6.059 4.868 10.515 1.00 90.94 280 GLY A CA 1
ATOM 2136 C C . GLY A 1 280 ? -6.197 3.347 10.444 1.00 90.94 280 GLY A C 1
ATOM 2137 O O . GLY A 1 280 ? -5.782 2.693 9.488 1.00 90.94 280 GLY A O 1
ATOM 2138 N N . ILE A 1 281 ? -6.748 2.767 11.504 1.00 91.62 281 ILE A N 1
ATOM 2139 C CA . ILE A 1 281 ? -6.869 1.328 11.717 1.00 91.62 281 ILE A CA 1
ATOM 2140 C C . ILE A 1 281 ? -8.220 0.836 11.202 1.00 91.62 281 ILE A C 1
ATOM 2142 O O . ILE A 1 281 ? -9.272 1.422 11.461 1.00 91.62 281 ILE A O 1
ATOM 2146 N N . LYS A 1 282 ? -8.197 -0.305 10.516 1.00 90.00 282 LYS A N 1
ATOM 2147 C CA . LYS A 1 282 ? -9.386 -1.035 10.065 1.00 90.00 282 L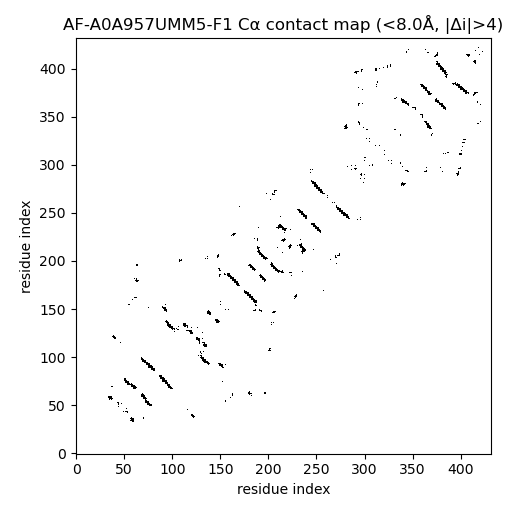YS A CA 1
ATOM 2148 C C . LYS A 1 282 ? -9.192 -2.537 10.199 1.00 90.00 282 LYS A C 1
ATOM 2150 O O . LYS A 1 282 ? -8.095 -3.004 10.480 1.00 90.00 282 LYS A O 1
ATOM 2155 N N . PHE A 1 283 ? -10.233 -3.302 9.891 1.00 88.88 283 PHE A N 1
ATOM 2156 C CA . PHE A 1 283 ? -10.092 -4.734 9.654 1.00 88.88 283 PHE A CA 1
ATOM 2157 C C . PHE A 1 283 ? -9.479 -5.009 8.276 1.00 88.88 283 PHE A C 1
ATOM 2159 O O . PHE A 1 283 ? -9.911 -4.430 7.278 1.00 88.88 283 PHE A O 1
ATOM 2166 N N . CYS A 1 284 ? -8.512 -5.921 8.193 1.00 85.44 284 CYS A N 1
ATOM 2167 C CA . CYS A 1 284 ? -7.900 -6.323 6.925 1.00 85.44 284 CYS A CA 1
ATOM 2168 C C . CYS A 1 284 ? -8.929 -6.964 5.979 1.00 85.44 284 CYS A C 1
ATOM 2170 O O . CYS A 1 284 ? -8.966 -6.627 4.802 1.00 85.44 284 CYS A O 1
ATOM 2172 N N . HIS A 1 285 ? -9.817 -7.815 6.511 1.00 83.50 285 HIS A N 1
ATOM 2173 C CA . HIS A 1 285 ? -10.785 -8.611 5.736 1.00 83.50 285 HIS A CA 1
ATOM 2174 C C . HIS A 1 285 ? -12.252 -8.288 6.068 1.00 83.50 285 HIS A C 1
ATOM 2176 O O . HIS A 1 285 ? -13.129 -9.142 5.952 1.00 83.50 285 HIS A O 1
ATOM 2182 N N . GLY A 1 286 ? -12.517 -7.055 6.507 1.00 84.44 286 GLY A N 1
ATOM 2183 C CA . GLY A 1 286 ? -13.832 -6.639 6.996 1.00 84.44 286 GLY A CA 1
ATOM 2184 C C . GLY A 1 286 ? -14.086 -7.028 8.456 1.00 84.44 286 GLY A C 1
ATOM 2185 O O . GLY A 1 286 ? -13.437 -7.916 9.014 1.00 84.44 286 GLY A O 1
ATOM 2186 N N . ALA A 1 287 ? -15.012 -6.314 9.099 1.00 86.12 287 ALA A N 1
ATOM 2187 C CA . ALA A 1 287 ? -15.357 -6.554 10.495 1.00 86.12 287 ALA A CA 1
ATOM 2188 C C . ALA A 1 287 ? -16.042 -7.927 10.642 1.00 86.12 287 ALA A C 1
ATOM 2190 O O . ALA A 1 287 ? -17.055 -8.178 9.980 1.00 86.12 287 ALA A O 1
ATOM 2191 N N . PRO A 1 288 ? -15.528 -8.839 11.489 1.00 84.75 288 PRO A N 1
ATOM 2192 C CA . PRO A 1 288 ? -16.212 -10.092 11.753 1.00 84.75 288 PRO A CA 1
ATOM 2193 C C . PRO A 1 288 ? -17.519 -9.816 12.496 1.00 84.75 288 PRO A C 1
ATOM 2195 O O . PRO A 1 288 ? -17.629 -8.851 13.251 1.00 84.75 288 PRO A O 1
ATOM 2198 N N . LEU A 1 289 ? -18.491 -10.722 12.351 1.00 82.62 289 LEU A N 1
ATOM 2199 C CA . LEU A 1 289 ? -19.747 -10.618 13.086 1.00 82.62 289 LEU A CA 1
ATOM 2200 C C . LEU A 1 289 ? -19.443 -10.545 14.597 1.00 82.62 289 LEU A C 1
ATOM 2202 O O . LEU A 1 289 ? -19.801 -9.588 15.262 1.00 82.62 289 LEU A O 1
ATOM 2206 N N . HIS A 1 290 ? -18.684 -11.469 15.166 1.00 82.25 290 HIS A N 1
ATOM 2207 C CA . HIS A 1 290 ? -18.341 -11.398 16.590 1.00 82.25 290 HIS A CA 1
ATOM 2208 C C . HIS A 1 290 ? -16.822 -11.298 16.751 1.00 82.25 290 HIS A C 1
ATOM 2210 O O . HIS A 1 290 ? -16.167 -12.341 16.793 1.00 82.25 290 HIS A O 1
ATOM 2216 N N . PRO A 1 291 ? -16.242 -10.078 16.795 1.00 85.69 291 PRO A N 1
ATOM 2217 C CA . PRO A 1 291 ? -14.825 -9.919 17.090 1.00 85.69 291 PRO A CA 1
ATOM 2218 C C . PRO A 1 291 ? -14.518 -10.518 18.468 1.00 85.69 291 PRO A C 1
ATOM 2220 O O . PRO A 1 291 ? -15.201 -10.219 19.445 1.00 85.69 291 PRO A O 1
ATOM 2223 N N . TYR A 1 292 ? -13.507 -11.382 18.540 1.00 79.81 292 TYR A N 1
ATOM 2224 C CA . TYR A 1 292 ? -13.119 -12.069 19.780 1.00 79.81 292 TYR A CA 1
ATOM 2225 C C . TYR A 1 292 ? -12.052 -11.308 20.583 1.00 79.81 292 TYR A C 1
ATOM 2227 O O . TYR A 1 292 ? -11.747 -11.678 21.712 1.00 79.81 292 TYR A O 1
ATOM 2235 N N . TYR A 1 293 ? -11.472 -10.251 20.010 1.00 85.00 293 TYR A N 1
ATOM 2236 C CA . TYR A 1 293 ? -10.470 -9.398 20.647 1.00 85.00 293 TYR A CA 1
ATOM 2237 C C . TYR A 1 293 ? -11.094 -8.043 21.030 1.00 85.00 293 TYR A C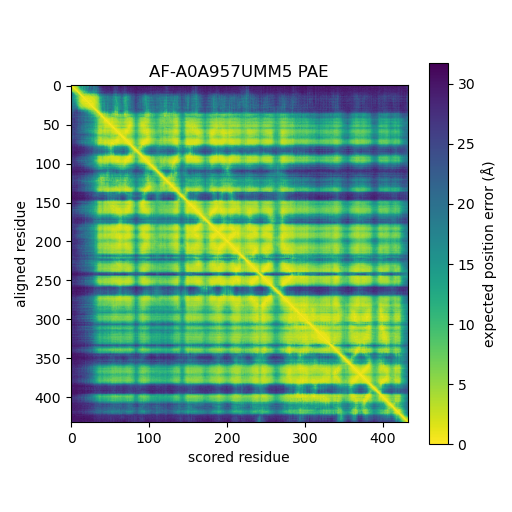 1
ATOM 2239 O O . TYR A 1 293 ? -11.842 -7.478 20.220 1.00 85.00 293 TYR A O 1
ATOM 2247 N N . PRO A 1 294 ? -10.820 -7.504 22.237 1.00 86.88 294 PRO A N 1
ATOM 2248 C CA . PRO A 1 294 ? -11.425 -6.261 22.722 1.00 86.88 294 PRO A CA 1
ATOM 2249 C C . PRO A 1 294 ? -11.279 -5.072 21.775 1.00 86.88 294 PRO A C 1
ATOM 2251 O O . PRO A 1 294 ? -12.244 -4.343 21.546 1.00 86.88 294 PRO A O 1
ATOM 2254 N N . GLU A 1 295 ? -10.104 -4.902 21.171 1.00 86.25 295 GLU A N 1
ATOM 2255 C CA . GLU A 1 295 ? -9.824 -3.809 20.239 1.00 86.25 295 GLU A CA 1
ATOM 2256 C C . GLU A 1 295 ? -10.701 -3.915 18.986 1.00 86.25 295 GLU A C 1
ATOM 2258 O O . GLU A 1 295 ? -11.151 -2.908 18.447 1.00 86.25 295 GLU A O 1
ATOM 2263 N N . GLY A 1 296 ? -11.011 -5.140 18.556 1.00 88.81 296 GLY A N 1
ATOM 2264 C CA . GLY A 1 296 ? -11.887 -5.419 17.424 1.00 88.81 296 GLY A CA 1
ATOM 2265 C C . GLY A 1 296 ? -13.337 -5.106 17.729 1.00 88.81 296 GLY A C 1
ATOM 2266 O O . GLY A 1 296 ? -14.026 -4.548 16.886 1.00 88.81 296 GLY A O 1
ATOM 2267 N N . VAL A 1 297 ? -13.812 -5.411 18.937 1.00 90.06 297 VAL A N 1
ATOM 2268 C CA . VAL A 1 297 ? -15.179 -5.044 19.338 1.00 90.06 297 VAL A CA 1
ATOM 2269 C C . VAL A 1 297 ? -15.352 -3.527 19.313 1.00 90.06 297 VAL A C 1
ATOM 2271 O O . VAL A 1 297 ? -16.326 -3.030 18.749 1.00 90.06 297 VAL A O 1
ATOM 2274 N N . VAL A 1 298 ? -14.382 -2.790 19.863 1.00 91.12 298 VAL A N 1
ATOM 2275 C CA . VAL A 1 298 ? -14.393 -1.322 19.846 1.00 91.12 298 VAL A CA 1
ATOM 2276 C C . VAL A 1 298 ? -14.319 -0.780 18.424 1.00 91.12 298 VAL A C 1
ATOM 2278 O O . VAL A 1 298 ? -15.118 0.082 18.066 1.00 91.12 298 VAL A O 1
ATOM 2281 N N . LEU A 1 299 ? -13.408 -1.297 17.598 1.00 91.31 299 LEU A N 1
ATOM 2282 C CA . LEU A 1 299 ? -13.265 -0.845 16.219 1.00 91.31 299 LEU A CA 1
ATOM 2283 C C . LEU A 1 299 ? -14.526 -1.099 15.389 1.00 91.31 299 LEU A C 1
ATOM 2285 O O . LEU A 1 299 ? -14.982 -0.195 14.696 1.00 91.31 299 LEU A O 1
ATOM 2289 N N . ALA A 1 300 ? -15.105 -2.300 15.479 1.00 90.25 300 ALA A N 1
ATOM 2290 C CA . ALA A 1 300 ? -16.336 -2.639 14.769 1.00 90.25 300 ALA A CA 1
ATOM 2291 C C . ALA A 1 300 ? -17.471 -1.685 15.165 1.00 90.25 300 ALA A C 1
ATOM 2293 O O . ALA A 1 300 ? -18.126 -1.110 14.297 1.00 90.25 300 ALA A O 1
ATOM 2294 N N . TYR A 1 301 ? -17.638 -1.434 16.466 1.00 90.56 301 TYR A N 1
ATOM 2295 C CA . TYR A 1 301 ? -18.645 -0.499 16.957 1.00 90.56 301 TYR A CA 1
ATOM 2296 C C . TYR A 1 301 ? -18.401 0.944 16.491 1.00 90.56 301 TYR A C 1
ATOM 2298 O O . TYR A 1 301 ? -19.339 1.622 16.086 1.00 90.56 301 TYR A O 1
ATOM 2306 N N . LEU A 1 302 ? -17.151 1.420 16.501 1.00 89.56 302 LEU A N 1
ATOM 2307 C CA . LEU A 1 302 ? -16.805 2.772 16.047 1.00 89.56 302 LEU A CA 1
ATOM 2308 C C . LEU A 1 302 ? -17.000 2.979 14.544 1.00 89.56 302 LEU A C 1
ATOM 2310 O O . LEU A 1 302 ? -17.282 4.098 14.127 1.00 89.56 302 LEU A O 1
ATOM 2314 N N . GLN A 1 303 ? -16.857 1.930 13.735 1.00 85.50 303 GLN A N 1
ATOM 2315 C CA . GLN A 1 303 ? -17.064 2.003 12.289 1.00 85.50 303 GLN A CA 1
ATOM 2316 C C . GLN A 1 303 ? -18.551 1.979 11.903 1.00 85.50 303 GLN A C 1
ATOM 2318 O O . GLN A 1 303 ? -18.909 2.517 10.857 1.00 85.50 303 GLN A O 1
ATOM 2323 N N . ASN A 1 304 ? -19.422 1.387 12.730 1.00 83.44 304 ASN A N 1
ATOM 2324 C CA . ASN A 1 304 ? -20.860 1.305 12.461 1.00 83.44 304 ASN A CA 1
ATOM 2325 C C . ASN A 1 304 ? -21.728 1.229 13.747 1.00 83.44 304 ASN A C 1
ATOM 2327 O O . ASN A 1 304 ? -22.391 0.224 13.997 1.00 83.44 304 ASN A O 1
ATOM 2331 N N . PRO A 1 305 ? -21.815 2.293 14.559 1.00 74.56 305 PRO A N 1
ATOM 2332 C CA . PRO A 1 305 ? -22.518 2.290 15.840 1.00 74.56 305 PRO A CA 1
ATOM 2333 C C . PRO A 1 305 ? -24.024 2.031 15.704 1.00 74.56 305 PRO A C 1
ATOM 2335 O O . PRO A 1 305 ? -24.629 1.497 16.627 1.00 74.56 305 PRO A O 1
ATOM 2338 N N . GLN A 1 306 ? -24.636 2.369 14.561 1.00 73.25 306 GLN A N 1
ATOM 2339 C CA . GLN A 1 306 ? -26.065 2.131 14.317 1.00 73.25 306 GLN A CA 1
ATOM 2340 C C . GLN A 1 306 ? -26.368 0.680 13.907 1.00 73.25 306 GLN A C 1
ATOM 2342 O O . GLN A 1 306 ? -27.443 0.172 14.209 1.00 73.25 306 GLN A O 1
ATOM 2347 N N . GLY A 1 307 ? -25.444 0.001 13.218 1.00 74.12 307 GLY A N 1
ATOM 2348 C CA . GLY A 1 307 ? -25.603 -1.400 12.807 1.00 74.12 307 GLY A CA 1
ATOM 2349 C C . GLY A 1 307 ? -25.054 -2.422 13.806 1.00 74.12 307 GLY A C 1
ATOM 2350 O O . GLY A 1 307 ? -25.313 -3.617 13.670 1.00 74.12 307 GLY A O 1
ATOM 2351 N N . GLU A 1 308 ? -24.309 -1.969 14.814 1.00 82.62 308 GLU A N 1
ATOM 2352 C CA . GLU A 1 308 ? -23.554 -2.826 15.731 1.00 82.62 308 GLU A CA 1
ATOM 2353 C C . GLU A 1 308 ? -24.163 -2.905 17.143 1.00 82.62 308 GLU A C 1
ATOM 2355 O O . GLU A 1 308 ? -23.467 -3.218 18.106 1.00 82.62 308 GLU A O 1
ATOM 2360 N N . GLU A 1 309 ? -25.482 -2.708 17.293 1.00 82.62 309 GLU A N 1
ATOM 2361 C CA . GLU A 1 309 ? -26.189 -2.871 18.584 1.00 82.62 309 GLU A CA 1
ATOM 2362 C C . GLU A 1 309 ? -25.952 -4.245 19.233 1.00 82.62 309 GLU A C 1
ATOM 2364 O O . GLU A 1 309 ? -25.956 -4.387 20.452 1.00 82.62 309 GLU A O 1
ATOM 2369 N N . ARG A 1 310 ? -25.702 -5.266 18.413 1.00 83.75 310 ARG A N 1
ATOM 2370 C CA . ARG A 1 310 ? -25.343 -6.631 18.827 1.00 83.75 310 ARG A CA 1
ATOM 2371 C C . ARG A 1 310 ? -24.002 -6.737 19.568 1.00 83.75 310 ARG A C 1
ATOM 2373 O O . ARG A 1 310 ? -23.736 -7.770 20.178 1.00 83.75 310 ARG A O 1
ATOM 2380 N N . LEU A 1 311 ? -23.153 -5.712 19.473 1.00 88.75 311 LEU A N 1
ATOM 2381 C CA . LEU A 1 311 ? -21.910 -5.591 20.232 1.00 88.75 311 LEU A CA 1
ATOM 2382 C C . LEU A 1 311 ? -22.135 -4.902 21.582 1.00 88.75 311 LEU A C 1
ATOM 2384 O O . LEU A 1 311 ? -21.234 -4.918 22.416 1.00 88.75 311 LEU A O 1
ATOM 2388 N N . LEU A 1 312 ? -23.314 -4.321 21.829 1.00 88.12 312 LEU A N 1
ATOM 2389 C CA . LEU A 1 312 ? -23.686 -3.799 23.142 1.00 88.12 312 LEU A CA 1
ATOM 2390 C C . LEU A 1 312 ? -24.072 -4.945 24.074 1.00 88.12 312 LEU A C 1
ATOM 2392 O O . LEU A 1 312 ? -24.613 -5.969 23.653 1.00 88.12 312 LEU A O 1
ATOM 2396 N N . PHE A 1 313 ? -23.829 -4.761 25.369 1.00 86.94 313 PHE A N 1
ATOM 2397 C CA . PHE A 1 313 ? -24.223 -5.748 26.366 1.00 86.94 313 PHE A CA 1
ATOM 2398 C C . PHE A 1 313 ? -25.750 -5.987 26.314 1.00 86.94 313 PHE A C 1
ATOM 2400 O O . PHE A 1 313 ? -26.515 -5.019 26.352 1.00 86.94 313 PHE A O 1
ATOM 2407 N N . PRO A 1 314 ? -26.240 -7.243 26.245 1.00 82.44 314 PRO A N 1
ATOM 2408 C CA . PRO A 1 314 ? -27.663 -7.513 26.001 1.00 82.44 314 PRO A CA 1
ATOM 2409 C C . PRO A 1 314 ? -28.612 -6.888 27.032 1.00 82.44 314 PRO A C 1
ATOM 2411 O O . PRO A 1 314 ? -29.685 -6.404 26.676 1.00 82.44 314 PRO A O 1
ATOM 2414 N N . ASN A 1 315 ? -28.184 -6.847 28.297 1.00 84.00 315 ASN A N 1
ATOM 2415 C CA . ASN A 1 315 ? -28.961 -6.317 29.421 1.00 84.00 315 ASN A CA 1
ATOM 2416 C C . ASN A 1 315 ? -28.621 -4.857 29.754 1.00 84.00 315 ASN A C 1
ATOM 2418 O O . ASN A 1 315 ? -28.897 -4.411 30.866 1.00 84.00 315 ASN A O 1
ATOM 2422 N N . LEU A 1 316 ? -27.978 -4.125 28.838 1.00 86.81 316 LEU A N 1
ATOM 2423 C CA . LEU A 1 316 ? -27.749 -2.700 29.044 1.00 86.81 316 LEU A CA 1
ATOM 2424 C C . LEU A 1 316 ? -29.101 -1.978 29.102 1.00 86.81 316 LEU A C 1
ATOM 2426 O O . LEU A 1 316 ? -29.940 -2.164 28.212 1.00 86.81 316 LEU A O 1
ATOM 2430 N N . ASP A 1 317 ? -29.318 -1.167 30.133 1.00 90.12 317 ASP A N 1
ATOM 2431 C CA . ASP A 1 317 ? -30.530 -0.362 30.231 1.00 90.12 317 ASP A CA 1
ATOM 2432 C C . ASP A 1 317 ? -30.590 0.681 29.089 1.00 90.12 317 ASP A C 1
ATOM 2434 O O . ASP A 1 317 ? -29.550 1.058 28.532 1.00 90.12 317 ASP A O 1
ATOM 2438 N N . PRO A 1 318 ? -31.794 1.133 28.689 1.00 89.94 318 PRO A N 1
ATOM 2439 C CA . PRO A 1 318 ? -31.948 2.072 27.578 1.00 89.94 318 PRO A CA 1
ATOM 2440 C C . PRO A 1 318 ? -31.173 3.384 27.752 1.00 89.94 318 PRO A C 1
ATOM 2442 O O . PRO A 1 318 ? -30.652 3.903 26.764 1.00 89.94 318 PRO A O 1
ATOM 2445 N N . ASP A 1 319 ? -31.052 3.893 28.982 1.00 90.12 319 ASP A N 1
ATOM 2446 C CA . ASP A 1 319 ? -30.353 5.151 29.256 1.00 90.12 319 ASP A CA 1
ATOM 2447 C C . ASP A 1 319 ? -28.845 4.983 29.031 1.00 90.12 319 ASP A C 1
ATOM 2449 O O . ASP A 1 319 ? -28.221 5.821 28.381 1.00 90.12 319 ASP A O 1
ATOM 2453 N N . SER A 1 320 ? -28.266 3.860 29.465 1.00 89.00 320 SER A N 1
ATOM 2454 C CA . SER A 1 320 ? -26.873 3.503 29.181 1.00 89.00 320 SER A CA 1
ATOM 2455 C C . SER A 1 320 ? -26.609 3.336 27.680 1.00 89.00 320 SER A C 1
ATOM 2457 O O . SER A 1 320 ? -25.584 3.805 27.181 1.00 89.00 320 SER A O 1
ATOM 2459 N N . LYS A 1 321 ? -27.536 2.722 26.925 1.00 88.81 321 LYS A N 1
ATOM 2460 C CA . LYS A 1 321 ? -27.405 2.605 25.456 1.00 88.81 321 LYS A CA 1
ATOM 2461 C C . LYS A 1 321 ? -27.414 3.984 24.802 1.00 88.81 321 LYS A C 1
ATOM 2463 O O . LYS A 1 321 ? -26.552 4.270 23.971 1.00 88.81 321 LYS A O 1
ATOM 2468 N N . SER A 1 322 ? -28.341 4.845 25.226 1.00 88.44 322 SER A N 1
ATOM 2469 C CA . SER A 1 322 ? -28.417 6.236 24.772 1.00 88.44 322 SER A CA 1
ATOM 2470 C C . SER A 1 322 ? -27.144 7.004 25.118 1.00 88.44 322 SER A C 1
ATOM 2472 O O . SER A 1 322 ? -26.624 7.716 24.272 1.00 88.44 322 SER A O 1
ATOM 2474 N N . ALA A 1 323 ? -26.583 6.825 26.316 1.00 88.94 323 ALA A N 1
ATOM 2475 C CA . ALA A 1 323 ? -25.367 7.517 26.739 1.00 88.94 323 ALA A CA 1
ATOM 2476 C C . ALA A 1 323 ? -24.136 7.127 25.901 1.00 88.94 323 ALA A C 1
ATOM 2478 O O . ALA A 1 323 ? -23.330 7.994 25.545 1.00 88.94 323 ALA A O 1
ATOM 2479 N N . ILE A 1 324 ? -23.994 5.843 25.553 1.00 89.44 324 ILE A N 1
ATOM 2480 C CA . ILE A 1 324 ? -22.943 5.377 24.636 1.00 89.44 324 ILE A CA 1
ATOM 2481 C C . ILE A 1 324 ? -23.170 5.986 23.249 1.00 89.44 324 ILE A C 1
ATOM 2483 O O . ILE A 1 324 ? -22.246 6.578 22.690 1.00 89.44 324 ILE A O 1
ATOM 2487 N N . ALA A 1 325 ? -24.387 5.879 22.707 1.00 87.19 325 ALA A N 1
ATOM 2488 C CA . ALA A 1 325 ? -24.727 6.427 21.396 1.00 87.19 325 ALA A CA 1
ATOM 2489 C C . ALA A 1 325 ? -24.474 7.941 21.324 1.00 87.19 325 ALA A C 1
ATOM 2491 O O . ALA A 1 325 ? -23.813 8.402 20.400 1.00 87.19 325 ALA A O 1
ATOM 2492 N N . ASP A 1 326 ? -24.893 8.703 22.336 1.00 87.62 326 ASP A N 1
ATOM 2493 C CA . ASP A 1 326 ? -24.670 10.147 22.441 1.00 87.62 326 ASP A CA 1
ATOM 2494 C C . ASP A 1 326 ? -23.179 10.494 22.507 1.00 87.62 326 ASP A C 1
ATOM 2496 O O . ASP A 1 326 ? -22.743 11.495 21.938 1.00 87.62 326 ASP A O 1
ATOM 2500 N N . THR A 1 327 ? -22.381 9.681 23.205 1.00 88.12 327 THR A N 1
ATOM 2501 C CA . THR A 1 327 ? -20.925 9.864 23.288 1.00 88.12 327 THR A CA 1
ATOM 2502 C C . THR A 1 327 ? -20.276 9.692 21.920 1.00 88.12 327 THR A C 1
ATOM 2504 O O . THR A 1 327 ? -19.465 10.530 21.528 1.00 88.12 327 THR A O 1
ATOM 2507 N N . ILE A 1 328 ? -20.666 8.661 21.166 1.00 87.56 328 ILE A N 1
ATOM 2508 C CA . ILE A 1 328 ? -20.140 8.434 19.816 1.00 87.56 328 ILE A CA 1
ATOM 2509 C C . ILE A 1 328 ? -20.664 9.481 18.833 1.00 87.56 328 ILE A C 1
ATOM 2511 O O . ILE A 1 328 ? -19.890 10.042 18.064 1.00 87.56 328 ILE A O 1
ATOM 2515 N N . GLN A 1 329 ? -21.945 9.833 18.904 1.00 84.69 329 GLN A N 1
ATOM 2516 C CA . GLN A 1 329 ? -22.545 10.830 18.021 1.00 84.69 329 GLN A CA 1
ATOM 2517 C C . GLN A 1 329 ? -21.884 12.207 18.177 1.00 84.69 329 GLN A C 1
ATOM 2519 O O . GLN A 1 329 ? -21.696 12.916 17.189 1.00 84.69 329 GLN A O 1
ATOM 2524 N N . LYS A 1 330 ? -21.470 12.578 19.397 1.00 83.88 330 LYS A N 1
ATOM 2525 C CA . LYS A 1 330 ? -20.699 13.809 19.652 1.00 83.88 330 LYS A CA 1
ATOM 2526 C C . LYS A 1 330 ? -19.347 13.839 18.936 1.00 83.88 330 LYS A C 1
ATOM 2528 O O . LYS A 1 330 ? -18.844 14.926 18.673 1.00 83.88 330 LYS A O 1
ATOM 2533 N N . LEU A 1 331 ? -18.761 12.685 18.618 1.00 82.62 331 LEU A N 1
ATOM 2534 C CA . LEU A 1 331 ? -17.531 12.608 17.824 1.00 82.62 331 LEU A CA 1
ATOM 2535 C C . LEU A 1 331 ? -17.791 12.810 16.329 1.00 82.62 331 LEU A C 1
ATOM 2537 O O . LEU A 1 331 ? -16.902 13.261 15.613 1.00 82.62 331 LEU A O 1
ATOM 2541 N N . TRP A 1 332 ? -18.981 12.436 15.857 1.00 82.31 332 TRP A N 1
ATOM 2542 C CA . TRP A 1 332 ? -19.260 12.223 14.437 1.00 82.31 332 TRP A CA 1
ATOM 2543 C C . TRP A 1 332 ? -19.531 13.499 13.632 1.00 82.31 332 TRP A C 1
ATOM 2545 O O . TRP A 1 332 ? -19.516 13.437 12.411 1.00 82.31 332 TRP A O 1
ATOM 2555 N N . ASN A 1 333 ? -19.732 14.660 14.267 1.00 71.94 333 ASN A N 1
ATOM 2556 C CA . ASN A 1 333 ? -19.856 15.984 13.624 1.00 71.94 333 ASN A CA 1
ATOM 2557 C C . ASN A 1 333 ? -20.678 16.054 12.310 1.00 71.94 333 ASN A C 1
ATOM 2559 O O . ASN A 1 333 ? -20.454 16.950 11.499 1.00 71.94 333 ASN A O 1
ATOM 2563 N N . GLY A 1 334 ? -21.646 15.160 12.094 1.00 64.62 334 GLY A N 1
ATOM 2564 C CA . GLY A 1 334 ? -22.507 15.182 10.912 1.00 64.62 334 GLY A CA 1
ATOM 2565 C C . GLY A 1 334 ? -22.585 13.845 10.198 1.00 64.62 334 GLY A C 1
ATOM 2566 O O . GLY A 1 334 ? -23.611 13.200 10.332 1.00 64.62 334 GLY A O 1
ATOM 2567 N N . ASP A 1 335 ? -21.544 13.419 9.474 1.00 63.16 335 ASP A N 1
ATOM 2568 C CA . ASP A 1 335 ? -21.701 12.327 8.489 1.00 63.16 335 ASP A CA 1
ATOM 2569 C C . ASP A 1 335 ? -20.475 11.416 8.288 1.00 63.16 335 ASP A C 1
ATOM 2571 O O . ASP A 1 335 ? -20.578 10.387 7.621 1.00 63.16 335 ASP A O 1
ATOM 2575 N N . THR A 1 336 ? -19.310 11.751 8.847 1.00 70.19 336 THR A N 1
ATOM 2576 C CA . THR A 1 336 ? -18.086 10.951 8.670 1.00 70.19 336 THR A CA 1
ATOM 2577 C C . THR A 1 336 ? -17.660 10.310 9.985 1.00 70.19 336 THR A C 1
ATOM 2579 O O . THR A 1 336 ? -17.392 11.045 10.942 1.00 70.19 336 THR A O 1
ATOM 2582 N N . PRO A 1 337 ? -17.541 8.968 10.043 1.00 77.50 337 PRO A N 1
ATOM 2583 C CA . PRO A 1 337 ? -16.930 8.294 11.178 1.00 77.50 337 PRO A CA 1
ATOM 2584 C C . PRO A 1 337 ? -15.527 8.865 11.442 1.00 77.50 337 PRO A C 1
ATOM 2586 O O . PRO A 1 337 ? -14.790 9.140 10.491 1.00 77.50 337 PRO A O 1
ATOM 2589 N N . PRO A 1 338 ? -15.136 9.066 12.710 1.00 83.81 338 PRO A N 1
ATOM 2590 C CA . PRO A 1 338 ? -13.820 9.550 13.058 1.00 83.81 338 PRO A CA 1
ATOM 2591 C C . PRO A 1 338 ? -12.791 8.490 12.678 1.00 83.81 338 PRO A C 1
ATOM 2593 O O . PRO A 1 338 ? -13.028 7.285 12.798 1.00 83.81 338 PRO A O 1
ATOM 2596 N N . ARG A 1 339 ? -11.627 8.952 12.236 1.00 87.19 339 ARG A N 1
ATOM 2597 C CA . ARG A 1 339 ? -10.518 8.075 11.877 1.00 87.19 339 ARG A CA 1
ATOM 2598 C C . ARG A 1 339 ? -9.927 7.491 13.157 1.00 87.19 339 ARG A C 1
ATOM 2600 O O . ARG A 1 339 ? -9.562 8.242 14.056 1.00 87.19 339 ARG A O 1
ATOM 2607 N N . VAL A 1 340 ? -9.840 6.170 13.269 1.00 88.88 340 VAL A N 1
ATOM 2608 C CA . VAL A 1 340 ? -9.242 5.517 14.444 1.00 88.88 340 VAL A CA 1
ATOM 2609 C C . VAL A 1 340 ? -7.732 5.438 14.237 1.00 88.88 340 VAL A C 1
ATOM 2611 O O . VAL A 1 340 ? -7.286 4.689 13.382 1.00 88.88 340 VAL A O 1
ATOM 2614 N N . ASP A 1 341 ? -6.938 6.189 14.998 1.00 85.44 341 ASP A N 1
ATOM 2615 C CA . ASP A 1 341 ? -5.476 6.247 14.816 1.00 85.44 341 ASP A CA 1
ATOM 2616 C C . ASP A 1 341 ? -4.735 5.210 15.657 1.00 85.44 341 ASP A C 1
ATOM 2618 O O . ASP A 1 341 ? -3.703 4.687 15.244 1.00 85.44 341 ASP A O 1
ATOM 2622 N N . ALA A 1 342 ? -5.264 4.903 16.841 1.00 81.44 342 ALA A N 1
ATOM 2623 C CA . ALA A 1 342 ? -4.686 3.902 17.722 1.00 81.44 342 ALA A CA 1
ATOM 2624 C C . ALA A 1 342 ? -5.771 3.165 18.508 1.00 81.44 342 ALA A C 1
ATOM 2626 O O . ALA A 1 342 ? -6.761 3.749 18.962 1.00 81.44 342 ALA A O 1
ATOM 2627 N N . LEU A 1 343 ? -5.538 1.873 18.713 1.00 77.94 343 LEU A N 1
ATOM 2628 C CA . LEU A 1 343 ? -6.275 1.031 19.644 1.00 77.94 343 LEU A CA 1
ATOM 2629 C C . LEU A 1 343 ? -5.260 0.507 20.649 1.00 77.94 343 LEU A C 1
ATOM 2631 O O . LEU A 1 343 ? -4.477 -0.388 20.347 1.00 77.94 343 LEU A O 1
ATOM 2635 N N . LEU A 1 344 ? -5.243 1.113 21.828 1.00 74.88 344 LEU A N 1
ATOM 2636 C CA . LEU A 1 344 ? -4.427 0.648 22.932 1.00 74.88 344 LEU A CA 1
ATOM 2637 C C . LEU A 1 344 ? -5.283 -0.300 23.760 1.00 74.88 344 LEU A C 1
ATOM 2639 O O . LEU A 1 344 ? -6.232 0.086 24.451 1.00 74.88 344 LEU A O 1
ATOM 2643 N N . GLY A 1 345 ? -4.954 -1.572 23.578 1.00 64.81 345 GLY A N 1
ATOM 2644 C CA . GLY A 1 345 ? -5.584 -2.685 24.245 1.00 64.81 345 GLY A CA 1
ATOM 2645 C C . GLY A 1 345 ? -5.403 -2.693 25.754 1.00 64.81 345 GLY A C 1
ATOM 2646 O O . GLY A 1 345 ? -4.702 -1.884 26.361 1.00 64.81 345 GLY A O 1
ATOM 2647 N N . TYR A 1 346 ? -6.057 -3.673 26.346 1.00 56.97 346 TYR A N 1
ATOM 2648 C CA . TYR A 1 346 ? -6.041 -3.986 27.762 1.00 56.97 346 TYR A CA 1
ATOM 2649 C C . TYR A 1 346 ? -4.722 -4.634 28.184 1.00 56.97 346 TYR A C 1
ATOM 2651 O O . TYR A 1 346 ? -4.113 -5.413 27.447 1.00 56.97 346 TYR A O 1
ATOM 2659 N N . GLN A 1 347 ? -4.335 -4.417 29.439 1.00 52.47 347 GLN A N 1
ATOM 2660 C CA . GLN A 1 347 ? -3.527 -5.412 30.128 1.00 52.47 347 GLN A CA 1
ATOM 2661 C C . GLN A 1 347 ? -4.407 -6.617 30.431 1.00 52.47 347 GLN A C 1
ATOM 2663 O O . GLN A 1 347 ? -5.509 -6.454 30.955 1.00 52.47 347 GLN A O 1
ATOM 2668 N N . TRP A 1 348 ? -3.924 -7.825 30.133 1.00 47.41 348 TRP A N 1
ATOM 2669 C CA . TRP A 1 348 ? -4.534 -9.069 30.606 1.00 47.41 348 TRP A CA 1
ATOM 2670 C C . TRP A 1 348 ? -4.398 -9.143 32.130 1.00 47.41 348 TRP A C 1
ATOM 2672 O O . TRP A 1 348 ? -3.582 -9.890 32.665 1.00 47.41 348 TRP A O 1
ATOM 2682 N N . TRP A 1 349 ? -5.183 -8.353 32.851 1.00 44.12 349 TRP A N 1
ATOM 2683 C CA . TRP A 1 349 ? -5.457 -8.609 34.245 1.00 44.12 349 TRP A CA 1
ATOM 2684 C C . TRP A 1 349 ? -6.819 -9.280 34.291 1.00 44.12 349 TRP A C 1
ATOM 2686 O O . TRP A 1 349 ? -7.835 -8.658 34.003 1.00 44.12 349 TRP A O 1
ATOM 2696 N N . GLN A 1 350 ? -6.826 -10.579 34.588 1.00 50.22 350 GLN A N 1
ATOM 2697 C CA . GLN A 1 350 ? -8.012 -11.257 35.093 1.00 50.22 350 GLN A CA 1
ATOM 2698 C C . GLN A 1 350 ? -8.026 -11.034 36.609 1.00 50.22 350 GLN A C 1
ATOM 2700 O O . GLN A 1 350 ? -7.437 -11.844 37.333 1.00 50.22 350 GLN A O 1
ATOM 2705 N N . PRO A 1 351 ? -8.653 -9.970 37.149 1.00 47.94 351 PRO A N 1
ATOM 2706 C CA . PRO A 1 351 ? -9.151 -10.108 38.501 1.00 47.94 351 PRO A CA 1
ATOM 2707 C C . PRO A 1 351 ? -10.112 -11.301 38.466 1.00 47.94 351 PRO A C 1
ATOM 2709 O O . PRO A 1 351 ? -10.949 -11.409 37.565 1.00 47.94 351 PRO A O 1
ATOM 2712 N N . ALA A 1 352 ? -9.949 -12.243 39.398 1.00 55.41 352 ALA A N 1
ATOM 2713 C CA . ALA A 1 352 ? -10.981 -13.249 39.608 1.00 55.41 352 ALA A CA 1
ATOM 2714 C C . ALA A 1 352 ? -12.319 -12.502 39.746 1.00 55.41 352 ALA A C 1
ATOM 2716 O O . ALA A 1 352 ? -12.325 -11.457 40.411 1.00 55.41 352 ALA A O 1
ATOM 2717 N N . PRO A 1 353 ? -13.406 -12.967 39.100 1.00 59.03 353 PRO A N 1
ATOM 2718 C CA . PRO A 1 353 ? -14.701 -12.313 39.235 1.00 59.03 353 PRO A CA 1
ATOM 2719 C C . PRO A 1 353 ? -14.972 -12.091 40.722 1.00 59.03 353 PRO A C 1
ATOM 2721 O O . PRO A 1 353 ? -14.733 -12.990 41.539 1.00 59.03 353 PRO A O 1
ATOM 2724 N N . ALA A 1 354 ? -15.376 -10.873 41.088 1.00 60.50 354 ALA A N 1
ATOM 2725 C CA . ALA A 1 354 ? -15.738 -10.587 42.468 1.00 60.50 354 ALA A CA 1
ATOM 2726 C C . ALA A 1 354 ? -16.818 -11.593 42.902 1.00 60.50 354 ALA A C 1
ATOM 2728 O O . ALA A 1 354 ? -17.656 -11.978 42.087 1.00 60.50 354 ALA A O 1
ATOM 2729 N N . GLU A 1 355 ? -16.790 -12.063 44.155 1.00 58.22 355 GLU A N 1
ATOM 2730 C CA . GLU A 1 355 ? -17.796 -13.020 44.637 1.00 58.22 355 GLU A CA 1
ATOM 2731 C C . GLU A 1 355 ? -19.213 -12.497 44.339 1.00 58.22 355 GLU A C 1
ATOM 2733 O O . GLU A 1 355 ? -19.637 -11.480 44.886 1.00 58.22 355 GLU A O 1
ATOM 2738 N N . GLY A 1 356 ? -19.936 -13.200 43.460 1.00 64.50 356 GLY A N 1
ATOM 2739 C CA . GLY A 1 356 ? -21.292 -12.841 43.034 1.00 64.50 356 GLY A CA 1
ATOM 2740 C C . GLY A 1 356 ? -21.407 -12.105 41.695 1.00 64.50 356 GLY A C 1
ATOM 2741 O O . GLY A 1 356 ? -22.530 -11.790 41.304 1.00 64.50 356 GLY A O 1
ATOM 2742 N N . GLU A 1 357 ? -20.308 -11.845 40.980 1.00 65.19 357 GLU A N 1
ATOM 2743 C CA . GLU A 1 357 ? -20.350 -11.346 39.602 1.00 65.19 357 GLU A CA 1
ATOM 2744 C C . GLU A 1 357 ? -20.133 -12.466 38.577 1.00 65.19 357 GLU A C 1
ATOM 2746 O O . GLU A 1 357 ? -19.178 -13.236 38.655 1.00 65.19 357 GLU A O 1
ATOM 2751 N N . ASP A 1 358 ? -21.005 -12.515 37.567 1.00 69.81 358 ASP A N 1
ATOM 2752 C CA . ASP A 1 358 ? -20.957 -13.509 36.485 1.00 69.81 358 ASP A CA 1
ATOM 2753 C C . ASP A 1 358 ? -20.189 -13.004 35.242 1.00 69.81 358 ASP A C 1
ATOM 2755 O O . ASP A 1 358 ? -20.365 -13.537 34.144 1.00 69.81 358 ASP A O 1
ATOM 2759 N N . TYR A 1 359 ? -19.378 -11.944 35.369 1.00 71.56 359 TYR A N 1
ATOM 2760 C CA . TYR A 1 359 ? -18.692 -11.309 34.237 1.00 71.56 359 TYR A CA 1
ATOM 2761 C C . TYR A 1 359 ? -17.250 -10.888 34.553 1.00 71.56 359 TYR A C 1
ATOM 2763 O O . TYR A 1 359 ? -16.880 -10.662 35.702 1.00 71.56 359 TYR A O 1
ATOM 2771 N N . ILE A 1 360 ? -16.438 -10.765 33.498 1.00 75.44 360 ILE A N 1
ATOM 2772 C CA . ILE A 1 360 ? -15.079 -10.199 33.540 1.00 75.44 360 ILE A CA 1
ATOM 2773 C C . ILE A 1 360 ? -15.102 -8.884 32.762 1.00 75.44 360 ILE A C 1
ATOM 2775 O O . ILE A 1 360 ? -15.594 -8.857 31.631 1.00 75.44 360 ILE A O 1
ATOM 2779 N N . GLU A 1 361 ? -14.577 -7.807 33.348 1.00 79.31 361 GLU A N 1
ATOM 2780 C CA . GLU A 1 361 ? -14.415 -6.520 32.667 1.00 79.31 361 GLU A CA 1
ATOM 2781 C C . GLU A 1 361 ? -13.013 -6.354 32.083 1.00 79.31 361 GLU A C 1
ATOM 2783 O O . G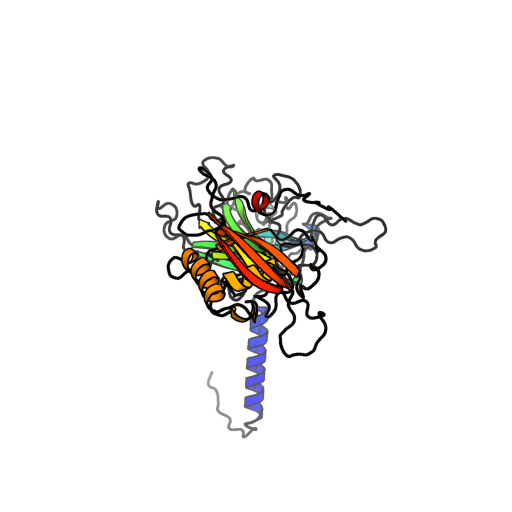LU A 1 361 ? -12.012 -6.706 32.701 1.00 79.31 361 GLU A O 1
ATOM 2788 N N . THR A 1 362 ? -12.954 -5.769 30.892 1.00 82.75 362 THR A N 1
ATOM 2789 C CA . THR A 1 362 ? -11.717 -5.320 30.255 1.00 82.75 362 THR A CA 1
ATOM 2790 C C . THR A 1 362 ? -11.903 -3.908 29.706 1.00 82.75 362 THR A C 1
ATOM 2792 O O . THR A 1 362 ? -13.031 -3.468 29.472 1.00 82.75 362 THR A O 1
ATOM 2795 N N . ALA A 1 363 ? -10.812 -3.166 29.541 1.00 84.50 363 ALA A N 1
ATOM 2796 C CA . ALA A 1 363 ? -10.844 -1.784 29.087 1.00 84.50 363 ALA A CA 1
ATOM 2797 C C . ALA A 1 363 ? -10.005 -1.604 27.825 1.00 84.50 363 ALA A C 1
ATOM 2799 O O . ALA A 1 363 ? -8.884 -2.092 27.743 1.00 84.50 363 ALA A O 1
ATOM 2800 N N . VAL A 1 364 ? -10.541 -0.867 26.859 1.00 86.75 364 VAL A N 1
ATOM 2801 C CA . VAL A 1 364 ? -9.829 -0.501 25.631 1.00 86.75 364 VAL A CA 1
ATOM 2802 C C . VAL A 1 364 ? -9.818 1.009 25.541 1.00 86.75 364 VAL A C 1
ATOM 2804 O O . VAL A 1 364 ? -10.875 1.645 25.582 1.00 86.75 364 VAL A O 1
ATOM 2807 N N . CYS A 1 365 ? -8.626 1.582 25.418 1.00 87.00 365 CYS A N 1
ATOM 2808 C CA . CYS A 1 365 ? -8.478 2.996 25.134 1.00 87.00 365 CYS A CA 1
ATOM 2809 C C . CYS A 1 365 ? -8.179 3.184 23.654 1.00 87.00 365 CYS A C 1
ATOM 2811 O O . CYS A 1 365 ? -7.370 2.472 23.066 1.00 87.00 365 CYS A O 1
ATOM 2813 N N . THR A 1 366 ? -8.842 4.142 23.030 1.00 88.19 366 THR A N 1
ATOM 2814 C CA . THR A 1 366 ? -8.663 4.410 21.609 1.00 88.19 366 THR A CA 1
ATOM 2815 C C . THR A 1 366 ? -8.454 5.884 21.365 1.00 88.19 366 THR A C 1
ATOM 2817 O O . THR A 1 366 ? -9.106 6.729 21.979 1.00 88.19 366 THR A O 1
ATOM 2820 N N . THR A 1 367 ? -7.534 6.164 20.454 1.00 88.06 367 THR A N 1
ATOM 2821 C CA . THR A 1 367 ? -7.263 7.500 19.951 1.00 88.06 367 THR A CA 1
ATOM 2822 C C . THR A 1 367 ? -7.960 7.642 18.611 1.00 88.06 367 THR A C 1
ATOM 2824 O O . THR A 1 367 ? -7.702 6.871 17.683 1.00 88.06 367 THR A O 1
ATOM 2827 N N . VAL A 1 368 ? -8.835 8.636 18.506 1.00 88.81 368 VAL A N 1
ATOM 2828 C CA . VAL A 1 368 ? -9.583 8.942 17.290 1.00 88.81 368 VAL A CA 1
ATOM 2829 C C . VAL A 1 368 ? -9.262 10.354 16.816 1.00 88.81 368 VAL A C 1
ATOM 2831 O O . VAL A 1 368 ? -9.200 11.294 17.608 1.00 88.81 368 VAL A O 1
ATOM 2834 N N . GLN A 1 369 ? -9.079 10.526 15.514 1.00 87.75 369 GLN A N 1
ATOM 2835 C CA . GLN A 1 369 ? -8.938 11.825 14.880 1.00 87.75 369 GLN A CA 1
ATOM 2836 C C . GLN A 1 369 ? -10.306 12.317 14.406 1.00 87.75 369 GLN A C 1
ATOM 2838 O O . GLN A 1 369 ? -10.994 11.667 13.618 1.00 87.75 369 GLN A O 1
ATOM 2843 N N . THR A 1 370 ? -10.686 13.500 14.884 1.00 85.38 370 THR A N 1
ATOM 2844 C CA . THR A 1 370 ? -11.926 14.198 14.521 1.00 85.38 370 THR A CA 1
ATOM 2845 C C . THR A 1 370 ? -11.604 15.523 13.826 1.00 85.38 370 THR A C 1
ATOM 2847 O O . THR A 1 370 ? -10.460 15.986 13.843 1.00 85.38 370 THR A O 1
ATOM 2850 N N . SER A 1 371 ? -12.616 16.200 13.273 1.00 82.81 371 SER A N 1
ATOM 2851 C CA . SER A 1 371 ? -12.437 17.561 12.737 1.00 82.81 371 SER A CA 1
ATOM 2852 C C . SER A 1 371 ? -12.052 18.586 13.814 1.00 82.81 371 SER A C 1
ATOM 2854 O O . SER A 1 371 ? -11.506 19.636 13.493 1.00 82.81 371 SER A O 1
ATOM 2856 N N . ASN A 1 372 ? -12.325 18.283 15.087 1.00 82.94 372 ASN A N 1
ATOM 2857 C CA . ASN A 1 372 ? -11.995 19.129 16.235 1.00 82.94 372 ASN A CA 1
ATOM 2858 C C . ASN A 1 372 ? -10.630 18.775 16.855 1.00 82.94 372 ASN A C 1
ATOM 2860 O O . ASN A 1 372 ? -10.282 19.306 17.907 1.00 82.94 372 ASN A O 1
ATOM 2864 N N . GLY A 1 373 ? -9.869 17.879 16.218 1.00 85.00 373 GLY A N 1
ATOM 2865 C CA . GLY A 1 373 ? -8.595 17.365 16.710 1.00 85.00 373 GLY A CA 1
ATOM 2866 C C . GLY A 1 373 ? -8.680 15.923 17.205 1.00 85.00 373 GLY A C 1
ATOM 2867 O O . GLY A 1 373 ? -9.664 15.212 16.983 1.00 85.00 373 GLY A O 1
ATOM 2868 N N . THR A 1 374 ? -7.611 15.489 17.857 1.00 86.31 374 THR A N 1
ATOM 2869 C CA . THR A 1 374 ? -7.477 14.144 18.414 1.00 86.31 374 THR A CA 1
ATOM 2870 C C . THR A 1 374 ? -8.268 14.023 19.716 1.00 86.31 374 THR A C 1
ATOM 2872 O O . THR A 1 374 ? -8.202 14.905 20.568 1.00 86.31 374 THR A O 1
ATOM 2875 N N . GLN A 1 375 ? -9.011 12.932 19.888 1.00 87.62 375 GLN A N 1
ATOM 2876 C CA . GLN A 1 375 ? -9.745 12.621 21.113 1.00 87.62 375 GLN A CA 1
ATOM 2877 C C . GLN A 1 375 ? -9.419 11.207 21.583 1.00 87.62 375 GLN A C 1
ATOM 2879 O O . GLN A 1 375 ? -9.166 10.320 20.768 1.00 87.62 375 GLN A O 1
ATOM 2884 N N . SER A 1 376 ? -9.466 10.997 22.896 1.00 88.00 376 SER A N 1
ATOM 2885 C CA . SER A 1 376 ? -9.264 9.682 23.501 1.00 88.00 376 SER A CA 1
ATOM 2886 C C . SER A 1 376 ? -10.579 9.184 24.096 1.00 88.00 376 SER A C 1
ATOM 2888 O O . SER A 1 376 ? -11.279 9.920 24.798 1.00 88.00 376 SER A O 1
ATOM 2890 N N . LEU A 1 377 ? -10.920 7.931 23.821 1.00 88.38 377 LEU A N 1
ATOM 2891 C CA . LEU A 1 377 ? -12.110 7.265 24.345 1.00 88.38 377 LEU A CA 1
ATOM 2892 C C . LEU A 1 377 ? -11.690 6.068 25.180 1.00 88.38 377 LEU A C 1
ATOM 2894 O O . LEU A 1 377 ? -10.771 5.341 24.812 1.00 88.38 377 LEU A O 1
ATOM 2898 N N . LEU A 1 378 ? -12.409 5.842 26.272 1.00 89.31 378 LEU A N 1
ATOM 289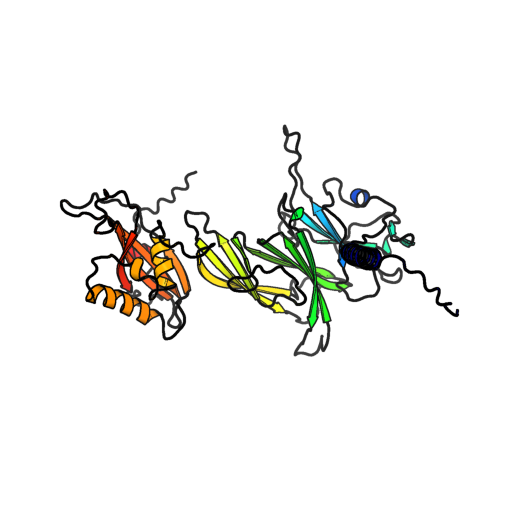9 C CA . LEU A 1 378 ? -12.283 4.650 27.093 1.00 89.31 378 LEU A CA 1
ATOM 2900 C C . LEU A 1 378 ? -13.552 3.815 26.963 1.00 89.31 378 LEU A C 1
ATOM 2902 O O . LEU A 1 378 ? -14.636 4.256 27.351 1.00 89.31 378 LEU A O 1
ATOM 2906 N N . PHE A 1 379 ? -13.401 2.601 26.452 1.00 90.19 379 PHE A N 1
ATOM 2907 C CA . PHE A 1 379 ? -14.449 1.594 26.410 1.00 90.19 379 PHE A CA 1
ATOM 2908 C C . PHE A 1 379 ? -14.254 0.611 27.554 1.00 90.19 379 PHE A C 1
ATOM 2910 O O . PHE A 1 379 ? -13.141 0.148 27.795 1.00 90.19 379 PHE A O 1
ATOM 2917 N N . ARG A 1 380 ? -15.349 0.259 28.230 1.00 89.44 380 ARG A N 1
ATOM 2918 C CA . ARG A 1 380 ? -15.399 -0.894 29.132 1.00 89.44 380 ARG A CA 1
ATOM 2919 C C . ARG A 1 380 ? -16.186 -1.998 28.460 1.00 89.44 380 ARG A C 1
ATOM 2921 O O . ARG A 1 380 ? -17.324 -1.783 28.036 1.00 89.44 380 ARG A O 1
ATOM 2928 N N . LEU A 1 381 ? -15.575 -3.166 28.375 1.00 88.94 381 LEU A N 1
ATOM 2929 C CA . LEU A 1 381 ? -16.150 -4.350 27.778 1.00 88.94 381 LEU A CA 1
ATOM 2930 C C . LEU A 1 381 ? -16.394 -5.397 28.858 1.00 88.94 381 LEU A C 1
ATOM 2932 O O . LEU A 1 381 ? -15.620 -5.505 29.805 1.00 88.94 381 LEU A O 1
ATOM 2936 N N . ARG A 1 382 ? -17.457 -6.180 28.698 1.00 87.69 382 ARG A N 1
ATOM 2937 C CA . ARG A 1 382 ? -17.795 -7.313 29.559 1.00 87.69 382 ARG A CA 1
ATOM 2938 C C . ARG A 1 382 ? -17.749 -8.605 28.766 1.00 87.69 382 ARG A C 1
ATOM 2940 O O . ARG A 1 382 ? -18.347 -8.693 27.692 1.00 87.69 382 ARG A O 1
ATOM 2947 N N . HIS A 1 383 ? -17.097 -9.612 29.331 1.00 81.75 383 HIS A N 1
ATOM 2948 C CA . HIS A 1 383 ? -17.308 -10.998 28.939 1.00 81.75 383 HIS A CA 1
ATOM 2949 C C . HIS A 1 383 ? -18.675 -11.431 29.458 1.00 81.75 383 HIS A C 1
ATOM 2951 O O . HIS A 1 383 ? -18.929 -11.368 30.661 1.00 81.75 383 HIS A O 1
ATOM 2957 N N . GLY A 1 384 ? -19.568 -11.811 28.551 1.00 65.69 384 GLY A N 1
ATOM 2958 C CA . GLY A 1 384 ? -20.949 -12.131 28.891 1.00 65.69 384 GLY A CA 1
ATOM 2959 C C . GLY A 1 384 ? -21.421 -13.429 28.254 1.00 65.69 384 GLY A C 1
ATOM 2960 O O . GLY A 1 384 ? -20.999 -13.792 27.157 1.00 65.69 384 GLY A O 1
ATOM 2961 N N . VAL A 1 385 ? -22.348 -14.099 28.936 1.00 59.12 385 VAL A N 1
ATOM 2962 C CA . VAL A 1 385 ? -23.116 -15.215 28.376 1.00 59.12 385 VAL A CA 1
ATOM 2963 C C . VAL A 1 385 ? -24.321 -14.648 27.631 1.00 59.12 385 VAL A C 1
ATOM 2965 O O . VAL A 1 385 ? -25.027 -13.779 28.145 1.00 59.12 385 VAL A O 1
ATOM 2968 N N . GLU A 1 386 ? -24.580 -15.139 26.420 1.00 57.16 386 GLU A N 1
ATOM 2969 C CA . GLU A 1 386 ? -25.803 -14.803 25.690 1.00 57.16 386 GLU A CA 1
ATOM 2970 C C . GLU A 1 386 ? -27.026 -15.315 26.476 1.00 57.16 386 GLU A C 1
ATOM 2972 O O . GLU A 1 386 ? -27.235 -16.525 26.636 1.00 57.16 386 GLU A O 1
ATOM 2977 N N . VAL A 1 387 ? -27.806 -14.375 27.021 1.00 51.09 387 VAL A N 1
ATOM 2978 C CA . VAL A 1 387 ? -28.944 -14.648 27.906 1.00 51.09 387 VAL A CA 1
ATOM 2979 C C . VAL A 1 387 ? -29.978 -15.497 27.165 1.00 51.09 387 VAL A C 1
ATOM 2981 O O . VAL A 1 387 ? -30.517 -15.081 26.144 1.00 51.09 387 VAL A O 1
ATOM 2984 N N . GLY A 1 388 ? -30.271 -16.686 27.698 1.00 54.25 388 GLY A N 1
ATOM 2985 C CA . GLY A 1 388 ? -31.309 -17.586 27.177 1.00 54.25 388 GLY A CA 1
ATOM 2986 C C . GLY A 1 388 ? -30.810 -18.881 26.531 1.00 54.25 388 GLY A C 1
ATOM 2987 O O . GLY A 1 388 ? -31.632 -19.730 26.198 1.00 54.25 388 GLY A O 1
ATOM 2988 N N . THR A 1 389 ? -29.496 -19.089 26.396 1.00 53.06 389 THR A N 1
ATOM 2989 C CA . THR A 1 389 ? -28.955 -20.315 25.768 1.00 53.06 389 THR A CA 1
ATOM 2990 C C . THR A 1 389 ? -28.682 -21.464 26.745 1.00 53.06 389 THR A C 1
ATOM 2992 O O . THR A 1 389 ? -28.443 -22.586 26.307 1.00 53.06 389 THR A O 1
ATOM 2995 N N . GLY A 1 390 ? -28.718 -21.225 28.064 1.00 50.53 390 GLY A N 1
ATOM 2996 C CA . GLY A 1 390 ? -28.402 -22.245 29.079 1.00 50.53 390 GLY A CA 1
ATOM 2997 C C . GLY A 1 390 ? -26.973 -22.803 28.982 1.00 50.53 390 GLY A C 1
ATOM 2998 O O . GLY A 1 390 ? -26.654 -23.790 29.643 1.00 50.53 390 GLY A O 1
ATOM 2999 N N . ALA A 1 391 ? -26.122 -22.195 28.153 1.00 47.19 391 ALA A N 1
ATOM 3000 C CA . ALA A 1 391 ? -24.745 -22.597 27.954 1.00 47.19 391 ALA A CA 1
ATOM 3001 C C . ALA A 1 391 ? -23.876 -22.059 29.098 1.00 47.19 391 ALA A C 1
ATOM 3003 O O . ALA A 1 391 ? -24.011 -20.908 29.512 1.00 47.19 391 ALA A O 1
ATOM 3004 N N . HIS A 1 392 ? -22.974 -22.904 29.602 1.00 46.47 392 HIS A N 1
ATOM 3005 C CA . HIS A 1 392 ? -21.873 -22.487 30.471 1.00 46.47 392 HIS A CA 1
ATOM 3006 C C . HIS A 1 392 ? -21.087 -21.327 29.827 1.00 46.47 392 HIS A C 1
ATOM 3008 O O . HIS A 1 392 ? -21.115 -21.197 28.604 1.00 46.47 392 HIS A O 1
ATOM 3014 N N . LEU A 1 393 ? -20.369 -20.542 30.647 1.00 48.62 393 LEU A N 1
ATOM 3015 C CA . LEU A 1 393 ? -19.482 -19.384 30.361 1.00 48.62 393 LEU A CA 1
ATOM 3016 C C . LEU A 1 393 ? -18.434 -19.542 29.225 1.00 48.62 393 LEU A C 1
ATOM 3018 O O . LEU A 1 393 ? -17.514 -18.745 29.113 1.00 48.62 393 LEU A O 1
ATOM 3022 N N . ASN A 1 394 ? -18.575 -20.536 28.357 1.00 46.41 394 ASN A N 1
ATOM 3023 C CA . ASN A 1 394 ? -17.714 -20.848 27.225 1.00 46.41 394 ASN A CA 1
ATOM 3024 C C . ASN A 1 394 ? -18.027 -20.026 25.960 1.00 46.41 394 ASN A C 1
ATOM 3026 O O . ASN A 1 394 ? -17.483 -20.333 24.901 1.00 46.41 394 ASN A O 1
ATOM 3030 N N . SER A 1 395 ? -18.921 -19.031 26.001 1.00 51.75 395 SER A N 1
ATOM 3031 C CA . SER A 1 395 ? -19.008 -18.073 24.895 1.00 51.75 395 SER A CA 1
ATOM 3032 C C . SER A 1 395 ? -17.988 -16.965 25.133 1.00 51.75 395 SER A C 1
ATOM 3034 O O . SER A 1 395 ? -18.270 -16.032 25.882 1.00 51.75 395 SER A O 1
ATOM 3036 N N . ASP A 1 396 ? -16.828 -17.069 24.481 1.00 65.38 396 ASP A N 1
ATOM 3037 C CA . ASP A 1 396 ? -15.742 -16.075 24.425 1.00 65.38 396 ASP A CA 1
ATOM 3038 C C . ASP A 1 396 ? -16.179 -14.779 23.704 1.00 65.38 396 ASP A C 1
ATOM 3040 O O . ASP A 1 396 ? -15.563 -14.328 22.739 1.00 65.38 396 ASP A O 1
ATOM 3044 N N . ARG A 1 397 ? -17.313 -14.201 24.110 1.00 80.12 397 ARG A N 1
ATOM 3045 C CA . ARG A 1 397 ? -17.885 -12.994 23.519 1.00 80.12 397 ARG A CA 1
ATOM 3046 C C . ARG A 1 397 ? -17.686 -11.809 24.442 1.00 80.12 397 ARG A C 1
ATOM 3048 O O . ARG A 1 397 ? -17.938 -11.869 25.645 1.00 80.12 397 ARG A O 1
ATOM 3055 N N . LEU A 1 398 ? -17.265 -10.722 23.821 1.00 87.06 398 LEU A N 1
ATOM 3056 C CA . LEU A 1 398 ? -17.038 -9.429 24.431 1.00 87.06 398 LEU A CA 1
ATOM 3057 C C . LEU A 1 398 ? -18.132 -8.472 23.981 1.00 87.06 398 LEU A C 1
ATOM 3059 O O . LEU A 1 398 ? -18.464 -8.407 22.798 1.00 87.06 398 LEU A O 1
ATOM 3063 N N . PHE A 1 399 ? -18.662 -7.717 24.933 1.00 89.62 399 PHE A N 1
ATOM 3064 C CA . PHE A 1 399 ? -19.701 -6.730 24.687 1.00 89.62 399 PHE A CA 1
ATOM 3065 C C . PHE A 1 399 ? -19.310 -5.387 25.279 1.00 89.62 399 PHE A C 1
ATOM 3067 O O . PHE A 1 399 ? -18.748 -5.332 26.369 1.00 89.62 399 PHE A O 1
ATOM 3074 N N . ILE A 1 400 ? -19.669 -4.300 24.611 1.00 88.50 400 ILE A N 1
ATOM 3075 C CA . ILE A 1 400 ? -19.515 -2.944 25.124 1.00 88.50 400 ILE A CA 1
ATOM 3076 C C . ILE A 1 400 ? -20.543 -2.725 26.232 1.00 88.50 400 ILE A C 1
ATOM 3078 O O . ILE A 1 400 ? -21.753 -2.823 26.018 1.00 88.50 400 ILE A O 1
ATOM 3082 N N . ALA A 1 401 ? -20.040 -2.419 27.423 1.00 89.25 401 ALA A N 1
ATOM 3083 C CA . ALA A 1 401 ? -20.840 -2.081 28.592 1.00 89.25 401 ALA A CA 1
ATOM 3084 C C . ALA A 1 401 ? -20.838 -0.574 28.876 1.00 89.25 401 ALA A C 1
ATOM 3086 O O . ALA A 1 401 ? -21.775 -0.058 29.474 1.00 89.25 401 ALA A O 1
ATOM 3087 N N . ASN A 1 402 ? -19.786 0.140 28.470 1.00 90.00 402 ASN A N 1
ATOM 3088 C CA . ASN A 1 402 ? -19.695 1.586 28.632 1.00 90.00 402 ASN A CA 1
ATOM 3089 C C . ASN A 1 402 ? -18.701 2.189 27.628 1.00 90.00 402 ASN A C 1
ATOM 3091 O O . ASN A 1 402 ? -17.751 1.520 27.217 1.00 90.00 402 ASN A O 1
ATOM 3095 N N . ALA A 1 403 ? -18.890 3.462 27.294 1.00 87.88 403 ALA A N 1
ATOM 3096 C CA . ALA A 1 403 ? -17.957 4.284 26.539 1.00 87.88 403 ALA A CA 1
ATOM 3097 C C . ALA A 1 403 ? -17.934 5.697 27.132 1.00 87.88 403 ALA A C 1
ATOM 3099 O O . ALA A 1 403 ? -18.984 6.300 27.347 1.00 87.88 403 ALA A O 1
ATOM 3100 N N . SER A 1 404 ? -16.745 6.244 27.374 1.00 87.31 404 SER A N 1
ATOM 3101 C CA . SER A 1 404 ? -16.588 7.603 27.897 1.00 87.31 404 SER A CA 1
ATOM 3102 C C . SER A 1 404 ? -15.464 8.365 27.205 1.00 87.31 404 SER A C 1
ATOM 3104 O O . SER A 1 404 ? -14.389 7.813 26.970 1.00 87.31 404 SER A O 1
ATOM 3106 N N . LEU A 1 405 ? -15.687 9.656 26.962 1.00 85.31 405 LEU A N 1
ATOM 3107 C CA . LEU A 1 405 ? -14.658 10.606 26.537 1.00 85.31 405 LEU A CA 1
ATOM 3108 C C . LEU A 1 405 ? -13.670 10.879 27.670 1.00 85.31 405 LEU A C 1
ATOM 3110 O O . LEU A 1 405 ? -14.075 11.199 28.790 1.00 85.31 405 LEU A O 1
ATOM 3114 N N . LEU A 1 406 ? -12.378 10.792 27.368 1.00 82.38 406 LEU A N 1
ATOM 3115 C CA . LEU A 1 406 ? -11.325 11.143 28.310 1.00 82.38 406 LEU A CA 1
ATOM 3116 C C . LEU A 1 406 ? -11.020 12.644 28.196 1.00 82.38 406 LEU A C 1
ATOM 3118 O O . LEU A 1 406 ? -10.773 13.136 27.093 1.00 82.38 406 LEU A O 1
ATOM 3122 N N . PRO A 1 407 ? -11.049 13.400 29.307 1.00 75.56 407 PRO A N 1
ATOM 3123 C CA . PRO A 1 407 ? -10.759 14.825 29.270 1.00 75.56 407 PRO A CA 1
ATOM 3124 C C . PRO A 1 407 ? -9.272 15.044 28.991 1.00 75.56 407 PRO A C 1
ATOM 3126 O O . PRO A 1 407 ? -8.425 14.564 29.753 1.00 75.56 407 PRO A O 1
ATOM 3129 N N . ALA A 1 408 ? -8.957 15.798 27.934 1.00 67.44 408 ALA A N 1
ATOM 3130 C CA . ALA A 1 408 ? -7.587 16.207 27.648 1.00 67.44 408 ALA A CA 1
ATOM 3131 C C . ALA A 1 408 ? -7.008 16.977 28.855 1.00 67.44 408 ALA A C 1
ATOM 3133 O O . ALA A 1 408 ? -7.678 17.872 29.385 1.00 67.44 408 ALA A O 1
ATOM 3134 N N . PRO A 1 409 ? -5.783 16.656 29.316 1.00 66.31 409 PRO A N 1
ATOM 3135 C CA . PRO A 1 409 ? -5.101 17.453 30.325 1.00 66.31 409 PRO A CA 1
ATOM 3136 C C . PRO A 1 409 ? -5.011 18.917 29.884 1.00 66.31 409 PRO A C 1
ATOM 3138 O O . PRO A 1 409 ? -4.855 19.210 28.699 1.00 66.31 409 PRO A O 1
ATOM 3141 N N . VAL A 1 410 ? -5.082 19.854 30.831 1.00 60.53 410 VAL A N 1
ATOM 3142 C CA . VAL A 1 410 ? -4.985 21.289 30.523 1.00 60.53 410 VAL A CA 1
ATOM 3143 C C . VAL A 1 410 ? -3.660 21.573 29.804 1.00 60.53 410 VAL A C 1
ATOM 3145 O O . VAL A 1 410 ? -2.591 21.387 30.380 1.00 60.53 410 VAL A O 1
ATOM 3148 N N . GLY A 1 411 ? -3.737 22.024 28.549 1.00 62.09 411 GLY A N 1
ATOM 3149 C CA . GLY A 1 411 ? -2.574 22.318 27.701 1.00 62.09 411 GLY A CA 1
ATOM 3150 C C . GLY A 1 411 ? -2.063 21.148 26.851 1.00 62.09 411 GLY A C 1
ATOM 3151 O O . GLY A 1 411 ? -1.147 21.351 26.058 1.00 62.09 411 GLY A O 1
ATOM 3152 N N . ALA A 1 412 ? -2.650 19.955 26.970 1.00 59.28 412 ALA A N 1
ATOM 3153 C CA . ALA A 1 412 ? -2.384 18.822 26.089 1.00 59.28 412 ALA A CA 1
ATOM 3154 C C . ALA A 1 412 ? -3.453 18.718 24.991 1.00 59.28 412 ALA A C 1
ATOM 3156 O O . ALA A 1 412 ? -4.609 19.088 25.191 1.00 59.28 412 ALA A O 1
ATOM 3157 N N . VAL A 1 413 ? -3.058 18.195 23.829 1.00 56.38 413 VAL A N 1
ATOM 3158 C CA . VAL A 1 413 ? -3.965 17.999 22.684 1.00 56.38 413 VAL A CA 1
ATOM 3159 C C . VAL A 1 413 ? -4.849 16.756 22.879 1.00 56.38 413 VAL A C 1
ATOM 3161 O O . VAL A 1 413 ? -5.959 16.722 22.364 1.00 56.38 413 VAL A O 1
ATOM 3164 N N . ALA A 1 414 ? -4.403 15.772 23.671 1.00 59.31 414 ALA A N 1
ATOM 3165 C CA . ALA A 1 414 ? -5.174 14.587 24.049 1.00 59.31 414 ALA A CA 1
ATOM 3166 C C . ALA A 1 414 ? -4.642 13.971 25.358 1.00 59.31 414 ALA A C 1
ATOM 3168 O O . ALA A 1 414 ? -3.486 14.183 25.731 1.00 59.31 414 ALA A O 1
ATOM 3169 N N . THR A 1 415 ? -5.481 13.204 26.058 1.00 65.31 415 THR A N 1
ATOM 3170 C CA . THR A 1 415 ? -5.052 12.345 27.174 1.00 65.31 415 THR A CA 1
ATOM 3171 C C . THR A 1 415 ? -4.340 11.125 26.612 1.00 65.31 415 THR A C 1
ATOM 3173 O O . THR A 1 415 ? -4.914 10.422 25.777 1.00 65.31 415 THR A O 1
ATOM 3176 N N . ASP A 1 416 ? -3.122 10.847 27.078 1.00 67.69 416 ASP A N 1
ATOM 3177 C CA . ASP A 1 416 ? -2.430 9.613 26.715 1.00 67.69 416 ASP A CA 1
ATOM 3178 C C . ASP A 1 416 ? -3.175 8.415 27.319 1.00 67.69 416 ASP A C 1
ATOM 3180 O O . ASP A 1 416 ? -3.350 8.297 28.536 1.00 67.69 416 ASP A O 1
ATOM 3184 N N . CYS A 1 417 ? -3.636 7.527 26.443 1.00 67.00 417 CYS A N 1
ATOM 3185 C CA . CYS A 1 417 ? -4.276 6.270 26.801 1.00 67.00 417 CYS A CA 1
ATOM 3186 C C . CYS A 1 417 ? -3.423 5.421 27.754 1.00 67.00 417 CYS A C 1
ATOM 3188 O O . CYS A 1 417 ? -3.983 4.723 28.601 1.00 67.00 417 CYS A O 1
ATOM 3190 N N . ARG A 1 418 ? -2.088 5.522 27.676 1.00 65.44 418 ARG A N 1
ATOM 3191 C CA . ARG A 1 418 ? -1.168 4.845 28.602 1.00 65.44 418 ARG A CA 1
ATOM 3192 C C . ARG A 1 418 ? -1.342 5.332 30.036 1.00 65.44 418 ARG A C 1
ATOM 3194 O O . ARG A 1 418 ? -1.424 4.529 30.956 1.00 65.44 418 ARG A O 1
ATOM 3201 N N . THR A 1 419 ? -1.531 6.636 30.231 1.00 67.44 419 THR A N 1
ATOM 3202 C CA . THR A 1 419 ? -1.768 7.213 31.561 1.00 67.44 419 THR A CA 1
ATOM 3203 C C . THR A 1 419 ? -3.105 6.767 32.159 1.00 67.44 419 THR A C 1
ATOM 3205 O O . THR A 1 419 ? -3.218 6.629 33.374 1.00 67.44 419 THR A O 1
ATOM 3208 N N . VAL A 1 420 ? -4.124 6.536 31.322 1.00 65.56 420 VAL A N 1
ATOM 3209 C CA . VAL A 1 420 ? -5.473 6.147 31.775 1.00 65.56 420 VAL A CA 1
ATOM 3210 C C . VAL A 1 420 ? -5.563 4.669 32.132 1.00 65.56 420 VAL A C 1
ATOM 3212 O O . VAL A 1 420 ? -6.214 4.321 33.115 1.00 65.56 420 VAL A O 1
ATOM 3215 N N . ILE A 1 421 ? -4.916 3.805 31.351 1.00 65.31 421 ILE A N 1
ATOM 3216 C CA . ILE A 1 421 ? -4.841 2.369 31.649 1.00 65.31 421 ILE A CA 1
ATOM 3217 C C . ILE A 1 421 ? -3.805 2.103 32.765 1.00 65.31 421 ILE A C 1
ATOM 3219 O O . ILE A 1 421 ? -3.925 1.123 33.497 1.00 65.31 421 ILE A O 1
ATOM 3223 N N . GLY A 1 422 ? -2.877 3.044 32.971 1.00 59.72 422 GLY A N 1
ATOM 3224 C CA . GLY A 1 422 ? -1.794 2.995 33.947 1.00 59.72 422 GLY A CA 1
ATOM 3225 C C . GLY A 1 422 ? -0.520 2.414 33.331 1.00 59.72 422 GLY A C 1
ATOM 3226 O O . GLY A 1 422 ? -0.577 1.399 32.644 1.00 59.72 422 GLY A O 1
ATOM 3227 N N . ASP A 1 423 ? 0.637 3.013 33.639 1.00 49.50 423 ASP A N 1
ATOM 3228 C CA . ASP A 1 423 ? 1.989 2.510 33.301 1.00 49.50 423 ASP A CA 1
ATOM 3229 C C . ASP A 1 423 ? 2.360 1.223 34.072 1.00 49.50 423 ASP A C 1
ATOM 3231 O O . ASP A 1 423 ? 3.533 0.952 34.331 1.00 49.50 423 ASP A O 1
ATOM 3235 N N . ALA A 1 424 ? 1.383 0.422 34.507 1.00 43.25 424 ALA A N 1
ATOM 3236 C CA . ALA A 1 424 ? 1.696 -0.905 35.017 1.00 43.25 424 ALA A CA 1
ATOM 3237 C C . ALA A 1 424 ? 2.448 -1.626 33.898 1.00 43.25 424 ALA A C 1
ATOM 3239 O O . ALA A 1 424 ? 1.975 -1.576 32.772 1.00 43.25 424 ALA A O 1
ATOM 3240 N N . ASP A 1 425 ? 3.621 -2.197 34.182 1.00 41.06 425 ASP A N 1
ATOM 3241 C CA . ASP A 1 425 ? 4.543 -2.809 33.220 1.00 41.06 425 ASP A CA 1
ATOM 3242 C C . ASP A 1 425 ? 3.874 -3.169 31.889 1.00 41.06 425 ASP A C 1
ATOM 3244 O O . ASP A 1 425 ? 3.209 -4.205 31.757 1.00 41.06 425 ASP A O 1
ATOM 3248 N N . SER A 1 426 ? 4.085 -2.334 30.867 1.00 40.78 426 SER A N 1
ATOM 3249 C CA . SER A 1 426 ? 4.179 -2.859 29.519 1.00 40.78 426 SER A CA 1
ATOM 3250 C C . SER A 1 426 ? 5.356 -3.821 29.566 1.00 40.78 426 SER A C 1
ATOM 3252 O O . SER A 1 426 ? 6.485 -3.477 29.227 1.00 40.78 426 SER A O 1
ATOM 3254 N N . GLY A 1 427 ? 5.104 -5.042 30.027 1.00 35.97 427 GLY A N 1
ATOM 3255 C CA . GLY A 1 427 ? 5.826 -6.175 29.531 1.00 35.97 427 GLY A CA 1
ATOM 3256 C C . GLY A 1 427 ? 5.577 -6.163 28.032 1.00 35.97 427 GLY A C 1
ATOM 3257 O O . GLY A 1 427 ? 4.726 -6.899 27.538 1.00 35.97 427 GLY A O 1
ATOM 3258 N N . GLU A 1 428 ? 6.372 -5.374 27.309 1.00 36.81 428 GLU A N 1
ATOM 3259 C CA . GLU A 1 428 ? 7.193 -5.916 26.246 1.00 36.81 428 GLU A CA 1
ATOM 3260 C C . GLU A 1 428 ? 7.805 -7.208 26.799 1.00 36.81 428 GLU A C 1
ATOM 3262 O O . GLU A 1 428 ? 8.964 -7.306 27.181 1.00 36.81 428 GLU A O 1
ATOM 3267 N N . ARG A 1 429 ? 6.990 -8.260 26.864 1.00 31.58 429 ARG A N 1
ATOM 3268 C CA . ARG A 1 429 ? 7.484 -9.540 26.436 1.00 31.58 429 ARG A CA 1
ATOM 3269 C C . ARG A 1 429 ? 7.696 -9.356 24.943 1.00 31.58 429 ARG A C 1
ATOM 3271 O O . ARG A 1 429 ? 6.840 -9.717 24.144 1.00 31.58 429 ARG A O 1
ATOM 3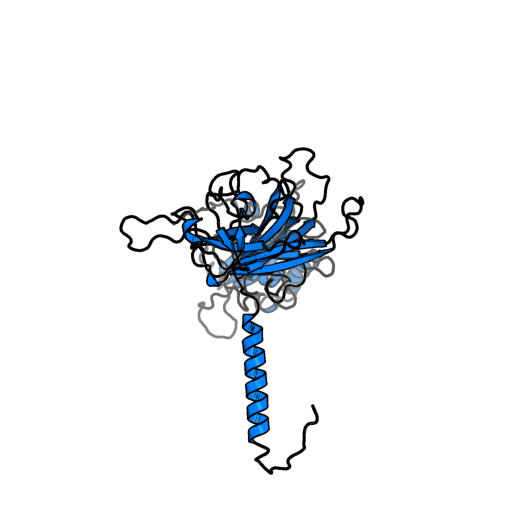278 N N . GLU A 1 430 ? 8.854 -8.802 24.592 1.00 36.66 430 GLU A N 1
ATOM 3279 C CA . GLU A 1 430 ? 9.651 -9.483 23.586 1.00 36.66 430 GLU A CA 1
ATOM 3280 C C . GLU A 1 430 ? 9.717 -10.945 24.041 1.00 36.66 430 GLU A C 1
ATOM 3282 O O . GLU A 1 430 ? 10.376 -11.274 25.027 1.00 36.66 430 GLU A O 1
ATOM 3287 N N . ALA A 1 431 ? 8.908 -11.807 23.436 1.00 25.97 431 ALA A N 1
ATOM 3288 C CA . ALA A 1 431 ? 9.054 -13.244 23.590 1.00 25.97 431 ALA A CA 1
ATOM 3289 C C . ALA A 1 431 ? 8.237 -13.977 22.526 1.00 25.97 431 ALA A C 1
ATOM 3291 O O . ALA A 1 431 ? 7.016 -13.798 22.492 1.00 25.97 431 ALA A O 1
ATOM 3292 N N . PRO A 1 432 ? 8.816 -14.989 21.870 1.00 35.41 432 PRO A N 1
ATOM 3293 C CA . PRO A 1 432 ? 10.123 -15.090 21.217 1.00 35.41 432 PRO A CA 1
ATOM 3294 C C . PRO A 1 432 ? 10.065 -14.774 19.711 1.00 35.41 432 PRO A C 1
ATOM 3296 O O . PRO A 1 432 ? 8.946 -14.746 19.148 1.00 35.41 432 PRO A O 1
#

Foldseek 3Di:
DDDDDDDDPDDPPVVVVVVVVVVVVVVVVVVPPFFDDWPKPDPVCVLDDVQKDWQDGKGFFDQPPDPWTKIKTKMWGPFADDVPDPDTQTFFIWMKMKTQADPPDAQQDDDFWSQPCDFIDTPNRTDDSRRITIGTQADDPDPPDHDTRQGGGPLSVQKDKDKEWDQDPDVVPPQHRHIGIWIWIHRHFFKIKIWHQLDNNLGIDIEMDGAPLGKALDPDHRPDPPDHHDRQKIKHWHDPPPDALKTWIKMWGWDQPPPDNPPDSPDPPGRIYTDIDTQAMDGSVHQDLFGLFPLSLVRNCLQPVPVVCVQADPPADPVQNVQQVVQSVVQQVPHDRWRWHDKAFWDPDFPPADVPDPKTKTKIWTWTQGPLGIWIKIWIKIQDDDPPPPDPSPPSGIHTHHMDTDDADVPGRYDPPCVVSDVPDPPPPPDD

Nearest PDB structures (foldseek):
  5cnl-assembly1_A  TM=4.472E-01  e=4.863E-01  Legionella pneumophila subsp. pneumophila str. Philadelphia 1
  5x9k-assembly1_B  TM=4.923E-01  e=3.058E+00  Aspergillus nidulans FGSC A4
  5x9j-assembly1_A  TM=4.279E-01  e=2.463E+00  Penicillium brasilianum
  7f0o-assembly1_A  TM=4.151E-01  e=5.851E+00  Aspergillus novofumigatus